Protein AF-A0A2G2JA58-F1 (afdb_monomer_lite)

Structure (mmCIF, N/CA/C/O backbone):
data_AF-A0A2G2JA58-F1
#
_entry.id   AF-A0A2G2JA58-F1
#
loop_
_atom_site.group_PDB
_atom_site.id
_atom_site.type_symbol
_atom_site.label_atom_id
_atom_site.label_alt_id
_atom_site.label_comp_id
_atom_site.label_asym_id
_atom_site.label_entity_id
_atom_site.label_seq_id
_atom_site.pdbx_PDB_ins_code
_atom_site.Cartn_x
_atom_site.Cartn_y
_atom_site.Cartn_z
_atom_site.occupancy
_atom_site.B_iso_or_equiv
_atom_site.auth_seq_id
_atom_site.auth_comp_id
_atom_site.auth_asym_id
_atom_site.auth_atom_id
_atom_site.pdbx_PDB_model_num
ATOM 1 N N . MET A 1 1 ? -16.259 -17.760 9.897 1.00 28.91 1 MET A N 1
ATOM 2 C CA . MET A 1 1 ? -16.066 -17.736 11.363 1.00 28.91 1 MET A CA 1
ATOM 3 C C . MET A 1 1 ? -15.486 -16.371 11.696 1.00 28.91 1 MET A C 1
ATOM 5 O O . MET A 1 1 ? -14.474 -16.060 11.107 1.00 28.91 1 MET A O 1
ATOM 9 N N . GLY A 1 2 ? -16.073 -15.476 12.482 1.00 35.06 2 GLY A N 1
ATOM 10 C CA . GLY A 1 2 ? -17.397 -15.439 13.085 1.00 35.06 2 GLY A CA 1
ATOM 11 C C . GLY A 1 2 ? -17.729 -13.989 13.454 1.00 35.06 2 GLY A C 1
ATOM 12 O O . GLY A 1 2 ? -17.026 -13.389 14.252 1.00 35.06 2 GLY A O 1
ATOM 13 N N . ALA A 1 3 ? -18.844 -13.460 12.945 1.00 32.16 3 ALA A N 1
ATOM 14 C CA . ALA A 1 3 ? -19.470 -12.224 13.436 1.00 32.16 3 ALA A CA 1
ATOM 15 C C . ALA A 1 3 ? -20.151 -12.436 14.813 1.00 32.16 3 ALA A C 1
ATOM 17 O O . ALA A 1 3 ? -21.187 -11.856 15.121 1.00 32.16 3 ALA A O 1
ATOM 18 N N . ALA A 1 4 ? -19.604 -13.338 15.631 1.00 34.34 4 ALA A N 1
ATOM 19 C CA . ALA A 1 4 ? -20.230 -13.905 16.816 1.00 34.34 4 ALA A CA 1
ATOM 20 C C . ALA A 1 4 ? -19.384 -13.596 18.059 1.00 34.34 4 ALA A C 1
ATOM 22 O O . ALA A 1 4 ? -18.628 -14.450 18.515 1.00 34.34 4 ALA A O 1
ATOM 23 N N . ASN A 1 5 ? -19.518 -12.362 18.564 1.00 45.09 5 ASN A N 1
ATOM 24 C CA . ASN A 1 5 ? -19.293 -11.882 19.947 1.00 45.09 5 ASN A CA 1
ATOM 25 C C . ASN A 1 5 ? -18.685 -10.469 19.979 1.00 45.09 5 ASN A C 1
ATOM 27 O O . ASN A 1 5 ? -17.703 -10.234 20.683 1.00 45.09 5 ASN A O 1
ATOM 31 N N . ILE A 1 6 ? -19.277 -9.495 19.287 1.00 52.59 6 ILE A N 1
ATOM 32 C CA . ILE A 1 6 ? -19.030 -8.106 19.688 1.00 52.59 6 ILE A CA 1
ATOM 33 C C . ILE A 1 6 ? -19.972 -7.828 20.866 1.00 52.59 6 ILE A C 1
ATOM 35 O O . ILE A 1 6 ? -21.176 -7.687 20.686 1.00 52.59 6 ILE A O 1
ATOM 39 N N . ARG A 1 7 ? -19.432 -7.923 22.089 1.00 65.25 7 ARG A N 1
ATOM 40 C CA . ARG A 1 7 ? -20.195 -8.021 23.352 1.00 65.25 7 ARG A CA 1
ATOM 41 C C . ARG A 1 7 ? -20.415 -6.696 24.081 1.00 65.25 7 ARG A C 1
ATOM 43 O O . ARG A 1 7 ? -20.993 -6.711 25.164 1.00 65.25 7 ARG A O 1
ATOM 50 N N . PHE A 1 8 ? -19.946 -5.577 23.541 1.00 86.69 8 PHE A N 1
ATOM 51 C CA . PHE A 1 8 ? -20.056 -4.303 24.237 1.00 86.69 8 PHE A CA 1
ATOM 52 C C . PHE A 1 8 ? -21.340 -3.557 23.861 1.00 86.69 8 PHE A C 1
ATOM 54 O O . PHE A 1 8 ? -21.493 -3.088 22.741 1.00 86.69 8 PHE A O 1
ATOM 61 N N . ASP A 1 9 ? -22.247 -3.389 24.817 1.00 90.94 9 ASP A N 1
ATOM 62 C CA . ASP A 1 9 ? -23.391 -2.485 24.694 1.00 90.94 9 ASP A CA 1
ATOM 63 C C . ASP A 1 9 ? -23.691 -1.896 26.070 1.00 90.94 9 ASP A C 1
ATOM 65 O O . ASP A 1 9 ? -23.877 -2.633 27.042 1.00 90.94 9 ASP A O 1
ATOM 69 N N . LEU A 1 10 ? -23.788 -0.570 26.161 1.00 95.44 10 LEU A N 1
ATOM 70 C CA . LEU A 1 10 ? -24.114 0.104 27.420 1.00 95.44 10 LEU A CA 1
ATOM 71 C C . LEU A 1 10 ? -25.442 -0.378 28.011 1.00 95.44 10 LEU A C 1
ATOM 73 O O . LEU A 1 10 ? -25.600 -0.394 29.225 1.00 95.44 10 LEU A O 1
ATOM 77 N N . THR A 1 11 ? -26.400 -0.797 27.184 1.00 94.69 11 THR A N 1
ATOM 78 C CA . THR A 1 11 ? -27.685 -1.314 27.676 1.00 94.69 11 THR A CA 1
ATOM 79 C C . THR A 1 11 ? -27.581 -2.689 28.343 1.00 94.69 11 THR A C 1
ATOM 81 O O . THR A 1 11 ? -28.479 -3.040 29.106 1.00 94.69 11 THR A O 1
ATOM 84 N N . SER A 1 12 ? -26.479 -3.414 28.118 1.00 93.31 12 SER A N 1
ATOM 85 C CA . SER A 1 12 ? -26.183 -4.730 28.703 1.00 93.31 12 SER A CA 1
ATOM 86 C C . SER A 1 12 ? -25.278 -4.679 29.943 1.00 93.31 12 SER A C 1
ATOM 88 O O . SER A 1 12 ? -25.032 -5.701 30.579 1.00 93.31 12 SER A O 1
ATOM 90 N N . ASN A 1 13 ? -24.775 -3.496 30.303 1.00 96.31 13 ASN A N 1
ATOM 91 C CA . ASN A 1 13 ? -23.976 -3.300 31.510 1.00 96.31 13 ASN A CA 1
ATOM 92 C C . ASN A 1 13 ? -24.835 -3.516 32.771 1.00 96.31 13 ASN A C 1
ATOM 94 O O . ASN A 1 13 ? -26.017 -3.155 32.809 1.00 96.31 13 ASN A O 1
ATOM 98 N N . ALA A 1 14 ? -24.243 -4.053 33.837 1.00 97.19 14 ALA A N 1
ATOM 99 C CA . ALA A 1 14 ? -24.966 -4.403 35.056 1.00 97.19 14 ALA A CA 1
ATOM 100 C C . ALA A 1 14 ? -25.658 -3.201 35.737 1.00 97.19 14 ALA A C 1
ATOM 102 O O . ALA A 1 14 ? -26.734 -3.360 36.323 1.00 97.19 14 ALA A O 1
ATOM 103 N N . PHE A 1 15 ? -25.096 -1.989 35.624 1.00 97.88 15 PHE A N 1
ATOM 104 C CA . PHE A 1 15 ? -25.737 -0.758 36.100 1.00 97.88 15 PHE A CA 1
ATOM 105 C C . PHE A 1 15 ? -27.010 -0.424 35.298 1.00 97.88 15 PHE A C 1
ATOM 107 O O . PHE A 1 15 ? -28.007 -0.006 35.892 1.00 97.88 15 PHE A O 1
ATOM 114 N N . ALA A 1 16 ? -27.019 -0.659 33.977 1.00 96.94 16 ALA A N 1
ATOM 115 C CA . ALA A 1 16 ? -28.206 -0.483 33.133 1.00 96.94 16 ALA A CA 1
ATOM 116 C C . ALA A 1 16 ? -29.285 -1.525 33.428 1.00 96.94 16 ALA A C 1
ATOM 118 O O . ALA A 1 16 ? -30.459 -1.161 33.529 1.00 96.94 16 ALA A O 1
ATOM 119 N N . ILE A 1 17 ? -28.886 -2.795 33.558 1.00 95.81 17 ILE A N 1
ATOM 120 C CA . ILE A 1 17 ? -29.794 -3.924 33.799 1.00 95.81 17 ILE A CA 1
ATOM 121 C C . ILE A 1 17 ? -30.547 -3.727 35.116 1.00 95.81 17 ILE A C 1
ATOM 123 O O . ILE A 1 17 ? -31.768 -3.833 35.150 1.00 95.81 17 ILE A O 1
ATOM 127 N N . LEU A 1 18 ? -29.836 -3.373 36.192 1.00 96.56 18 LEU A N 1
ATOM 128 C CA . LEU A 1 18 ? -30.444 -3.160 37.508 1.00 96.56 18 LEU A CA 1
ATOM 129 C C . LEU A 1 18 ? -31.034 -1.752 37.697 1.00 96.56 18 LEU A C 1
ATOM 131 O O . LEU A 1 18 ? -31.616 -1.469 38.741 1.00 96.56 18 LEU A O 1
ATOM 135 N N . GLY A 1 19 ? -30.866 -0.844 36.731 1.00 95.81 19 GLY A N 1
ATOM 136 C CA . GLY A 1 19 ? -31.359 0.533 36.832 1.00 95.81 19 GLY A CA 1
ATOM 137 C C . GLY A 1 19 ? -30.718 1.346 37.967 1.00 95.81 19 GLY A C 1
ATOM 138 O O . GLY A 1 19 ? -31.333 2.280 38.491 1.00 95.81 19 GLY A O 1
ATOM 139 N N . VAL A 1 20 ? -29.490 1.003 38.364 1.00 97.25 20 VAL A N 1
ATOM 140 C CA . VAL A 1 20 ? -28.759 1.640 39.470 1.00 97.25 20 VAL A CA 1
ATOM 141 C C . VAL A 1 20 ? -27.591 2.493 38.963 1.00 97.25 20 VAL A C 1
ATOM 143 O O . VAL A 1 20 ? -27.163 2.387 37.821 1.00 97.25 20 VAL A O 1
ATOM 146 N N . SER A 1 21 ? -27.072 3.389 39.808 1.00 96.75 21 SER A N 1
ATOM 147 C CA . SER A 1 21 ? -25.925 4.250 39.459 1.00 96.75 21 SER A CA 1
ATOM 148 C C . SER A 1 21 ? -24.616 3.738 40.063 1.00 96.75 21 SER A C 1
ATOM 150 O O . SER A 1 21 ? -24.646 2.919 40.979 1.00 96.75 21 SER A O 1
ATOM 152 N N . LEU A 1 22 ? -23.476 4.306 39.652 1.00 96.56 22 LEU A N 1
ATOM 153 C CA . LEU A 1 22 ? -22.157 4.028 40.249 1.00 96.56 22 LEU A CA 1
ATOM 154 C C . LEU A 1 22 ? -22.131 4.198 41.783 1.00 96.56 22 LEU A C 1
ATOM 156 O O . LEU A 1 22 ? -21.381 3.511 42.473 1.00 96.56 22 LEU A O 1
ATOM 160 N N . ARG A 1 23 ? -23.004 5.063 42.326 1.00 96.12 23 ARG A N 1
ATOM 161 C CA . ARG A 1 23 ? -23.155 5.340 43.768 1.00 96.12 23 ARG A CA 1
ATOM 162 C C . ARG A 1 23 ? -24.013 4.308 44.514 1.00 96.12 23 ARG A C 1
ATOM 164 O O . ARG A 1 23 ? -24.349 4.509 45.678 1.00 96.12 23 ARG A O 1
ATOM 171 N N . ALA A 1 24 ? -24.438 3.232 43.853 1.00 96.25 24 ALA A N 1
ATOM 172 C CA . ALA A 1 24 ? -25.290 2.220 44.462 1.00 96.25 24 ALA A CA 1
ATOM 173 C C . ALA A 1 24 ? -24.517 1.387 45.491 1.00 96.25 24 ALA A C 1
ATOM 175 O O . ALA A 1 24 ? -23.537 0.710 45.158 1.00 96.25 24 ALA A O 1
ATOM 176 N N . SER A 1 25 ? -24.994 1.431 46.735 1.00 96.06 25 SER A N 1
ATOM 177 C CA . SER A 1 25 ? -24.549 0.550 47.811 1.00 96.06 25 SER A CA 1
ATOM 178 C C . SER A 1 25 ? -25.116 -0.860 47.638 1.00 96.06 25 SER A C 1
ATOM 180 O O . SER A 1 25 ? -26.102 -1.065 46.929 1.00 96.06 25 SER A O 1
ATOM 182 N N . GLU A 1 26 ? -24.538 -1.829 48.345 1.00 96.31 26 GLU A N 1
ATOM 183 C CA . GLU A 1 26 ? -25.017 -3.218 48.384 1.00 96.31 26 GLU A CA 1
ATOM 184 C C . GLU A 1 26 ? -26.525 -3.310 48.680 1.00 96.31 26 GLU A C 1
ATOM 186 O O . GLU A 1 26 ? -27.265 -3.996 47.976 1.00 96.31 26 GLU A O 1
ATOM 191 N N . LYS A 1 27 ? -27.021 -2.525 49.647 1.00 96.38 27 LYS A N 1
ATOM 192 C CA . LYS A 1 27 ? -28.455 -2.468 49.983 1.00 96.38 27 LYS A CA 1
ATOM 193 C C . LYS A 1 27 ? -29.320 -2.005 48.808 1.00 96.38 27 LYS A C 1
ATOM 195 O O . LYS A 1 27 ? -30.412 -2.532 48.613 1.00 96.38 27 LYS A O 1
ATOM 200 N N . LEU A 1 28 ? -28.858 -1.012 48.044 1.00 96.56 28 LEU A N 1
ATOM 201 C CA . LEU A 1 28 ? -29.584 -0.514 46.872 1.00 96.56 28 LEU A CA 1
ATOM 202 C C . LEU A 1 28 ? -29.573 -1.530 45.729 1.00 96.56 28 LEU A C 1
ATOM 204 O O . LEU A 1 28 ? -30.591 -1.684 45.063 1.00 96.56 28 LEU A O 1
ATOM 208 N N . ILE A 1 29 ? -28.462 -2.243 45.541 1.00 97.62 29 ILE A N 1
ATOM 209 C CA . ILE A 1 29 ? -28.337 -3.308 44.539 1.00 97.62 29 ILE A CA 1
ATOM 210 C C . ILE A 1 29 ? -29.312 -4.452 44.848 1.00 97.62 29 ILE A C 1
ATOM 212 O O . ILE A 1 29 ? -30.064 -4.858 43.964 1.00 97.62 29 ILE A O 1
ATOM 216 N N . HIS A 1 30 ? -29.361 -4.931 46.097 1.00 97.56 30 HIS A N 1
ATOM 217 C CA . HIS A 1 30 ? -30.326 -5.960 46.502 1.00 97.56 30 HIS A CA 1
ATOM 218 C C . HIS A 1 30 ? -31.769 -5.497 46.323 1.00 97.56 30 HIS A C 1
ATOM 220 O O . HIS A 1 30 ? -32.566 -6.217 45.737 1.00 97.56 30 HIS A O 1
ATOM 226 N N . LYS A 1 31 ? -32.087 -4.266 46.744 1.00 97.12 31 LYS A N 1
ATOM 227 C CA . LYS A 1 31 ? -33.432 -3.710 46.575 1.00 97.12 31 LYS A CA 1
ATOM 228 C C . LYS A 1 31 ? -33.848 -3.633 45.101 1.00 97.12 31 LYS A C 1
ATOM 230 O O . LYS A 1 31 ? -34.983 -3.971 44.789 1.00 97.12 31 LYS A O 1
ATOM 235 N N . ALA A 1 32 ? -32.956 -3.182 44.219 1.00 96.25 32 ALA A N 1
ATOM 236 C CA . ALA A 1 32 ? -33.232 -3.097 42.786 1.00 96.25 32 ALA A CA 1
ATOM 237 C C . ALA A 1 32 ? -33.446 -4.486 42.171 1.00 96.25 32 ALA A C 1
ATOM 239 O O . ALA A 1 32 ? -34.406 -4.685 41.434 1.00 96.25 32 ALA A O 1
ATOM 240 N N . PHE A 1 33 ? -32.605 -5.459 42.536 1.00 96.69 33 PHE A N 1
ATOM 241 C CA . PHE A 1 33 ? -32.781 -6.851 42.126 1.00 96.69 33 PHE A CA 1
ATOM 242 C C . PHE A 1 33 ? -34.129 -7.414 42.585 1.00 96.69 33 PHE A C 1
ATOM 244 O O . PHE A 1 33 ? -34.859 -7.967 41.770 1.00 96.69 33 PHE A O 1
ATOM 251 N N . ASP A 1 34 ? -34.477 -7.250 43.865 1.00 94.94 34 ASP A N 1
ATOM 252 C CA . ASP A 1 34 ? -35.730 -7.772 44.411 1.00 94.94 34 ASP A CA 1
ATOM 253 C C . ASP A 1 34 ? -36.926 -7.160 43.675 1.00 94.94 34 ASP A C 1
ATOM 255 O O . ASP A 1 34 ? -37.817 -7.892 43.264 1.00 94.94 34 ASP A O 1
ATOM 259 N N . GLN A 1 35 ? -36.916 -5.843 43.430 1.00 94.12 35 GLN A N 1
ATOM 260 C CA . GLN A 1 35 ? -37.972 -5.151 42.685 1.00 94.12 35 GLN A CA 1
ATOM 261 C C . GLN A 1 35 ? -38.126 -5.675 41.251 1.00 94.12 35 GLN A C 1
ATOM 263 O O . GLN A 1 35 ? -39.235 -6.034 40.863 1.00 94.12 35 GLN A O 1
ATOM 268 N N . LEU A 1 36 ? -37.027 -5.765 40.498 1.00 94.31 36 LEU A N 1
ATOM 269 C CA . LEU A 1 36 ? -37.038 -6.219 39.103 1.00 94.31 36 LEU A CA 1
ATOM 270 C C . LEU A 1 36 ? -37.343 -7.719 38.974 1.00 94.31 36 LEU A C 1
ATOM 272 O O . LEU A 1 36 ? -37.894 -8.147 37.968 1.00 94.31 36 LEU A O 1
ATOM 276 N N . SER A 1 37 ? -37.040 -8.529 39.994 1.00 91.19 37 SER A N 1
ATOM 277 C CA . SER A 1 37 ? -37.282 -9.981 39.966 1.00 91.19 37 SER A CA 1
ATOM 278 C C . SER A 1 37 ? -38.765 -10.377 39.917 1.00 91.19 37 SER A C 1
ATOM 280 O O . SER A 1 37 ? -39.076 -11.536 39.633 1.00 91.19 37 SER A O 1
ATOM 282 N N . PHE A 1 38 ? -39.670 -9.432 40.198 1.00 90.06 38 PHE A N 1
ATOM 283 C CA . PHE A 1 38 ? -41.118 -9.612 40.086 1.00 90.06 38 PHE A CA 1
ATOM 284 C C . PHE A 1 38 ? -41.688 -9.141 38.737 1.00 90.06 38 PHE A C 1
ATOM 286 O O . PHE A 1 38 ? -42.877 -9.343 38.488 1.00 90.06 38 PHE A O 1
ATOM 293 N N . GLU A 1 39 ? -40.884 -8.507 37.880 1.00 89.19 39 GLU A N 1
ATOM 294 C CA . GLU A 1 39 ? -41.317 -8.054 36.558 1.00 89.19 39 GLU A CA 1
ATOM 295 C C . GLU A 1 39 ? -41.340 -9.227 35.567 1.00 89.19 39 GLU A C 1
ATOM 297 O O . GLU A 1 39 ? -40.421 -10.042 35.519 1.00 89.19 39 GLU A O 1
ATOM 302 N N . VAL A 1 40 ? -42.415 -9.330 34.779 1.00 79.19 40 VAL A N 1
ATOM 303 C CA . VAL A 1 40 ? -42.665 -10.484 33.891 1.00 79.19 40 VAL A CA 1
ATOM 304 C C . VAL A 1 40 ? -41.721 -10.502 32.684 1.00 79.19 40 VAL A C 1
ATOM 306 O O . VAL A 1 40 ? -41.350 -11.575 32.216 1.00 79.19 40 VAL A O 1
ATOM 309 N N . ASP A 1 41 ? -41.304 -9.326 32.215 1.00 84.25 41 ASP A N 1
ATOM 310 C CA . ASP A 1 41 ? -40.542 -9.160 30.972 1.00 84.25 41 ASP A CA 1
ATOM 311 C C . ASP A 1 41 ? -39.017 -9.105 31.189 1.00 84.25 41 ASP A C 1
ATOM 313 O O . ASP A 1 41 ? -38.275 -8.740 30.277 1.00 84.25 41 ASP A O 1
ATOM 317 N N . VAL A 1 42 ? -38.529 -9.444 32.389 1.00 84.94 42 VAL A N 1
ATOM 318 C CA . VAL A 1 42 ? -37.103 -9.350 32.730 1.00 84.94 42 VAL A CA 1
ATOM 319 C C . VAL A 1 42 ? -36.472 -10.735 32.868 1.00 84.94 42 VAL A C 1
ATOM 321 O O . VAL A 1 42 ? -36.956 -11.590 33.612 1.00 84.94 42 VAL A O 1
ATOM 324 N N . ASP A 1 43 ? -35.346 -10.956 32.184 1.00 90.00 43 ASP A N 1
ATOM 325 C CA . ASP A 1 43 ? -34.579 -12.195 32.314 1.00 90.00 43 ASP A CA 1
ATOM 326 C C . ASP A 1 43 ? -33.918 -12.278 33.700 1.00 90.00 43 ASP A C 1
ATOM 328 O O . ASP A 1 43 ? -32.976 -11.553 34.043 1.00 90.00 43 ASP A O 1
ATOM 332 N N . ARG A 1 44 ? -34.412 -13.212 34.517 1.00 89.69 44 ARG A N 1
ATOM 333 C CA . ARG A 1 44 ? -33.911 -13.449 35.871 1.00 89.69 44 ARG A CA 1
ATOM 334 C C . ARG A 1 44 ? -32.446 -13.886 35.896 1.00 89.69 44 ARG A C 1
ATOM 336 O O . ARG A 1 44 ? -31.736 -13.530 36.835 1.00 89.69 44 ARG A O 1
ATOM 343 N N . HIS A 1 45 ? -31.985 -14.634 34.897 1.00 91.38 45 HIS A N 1
ATOM 344 C CA . HIS A 1 45 ? -30.588 -15.049 34.821 1.00 91.38 45 HIS A CA 1
ATOM 345 C C . HIS A 1 45 ? -29.671 -13.842 34.586 1.00 91.38 45 HIS A C 1
ATOM 347 O O . HIS A 1 45 ? -28.636 -13.710 35.246 1.00 91.38 45 HIS A O 1
ATOM 353 N N . GLU A 1 46 ? -30.076 -12.919 33.710 1.00 92.50 46 GLU A N 1
ATOM 354 C CA . GLU A 1 46 ? -29.343 -11.671 33.478 1.00 92.50 46 GLU A CA 1
ATOM 355 C C . GLU A 1 46 ? -29.333 -10.771 34.720 1.00 92.50 46 GLU A C 1
ATOM 357 O O . GLU A 1 46 ? -28.277 -10.244 35.080 1.00 92.50 46 GLU A O 1
ATOM 362 N N . LEU A 1 47 ? -30.457 -10.663 35.440 1.00 95.00 47 LEU A N 1
ATOM 363 C CA . LEU A 1 47 ? -30.525 -9.940 36.717 1.00 95.00 47 LEU A CA 1
ATOM 364 C C . LEU A 1 47 ? -29.590 -10.531 37.780 1.00 95.00 47 LEU A C 1
ATOM 366 O O . LEU A 1 47 ? -28.894 -9.791 38.481 1.00 95.00 47 LEU A O 1
ATOM 370 N N . GLU A 1 48 ? -29.566 -11.859 37.927 1.00 95.44 48 GLU A N 1
ATOM 371 C CA . GLU A 1 48 ? -28.709 -12.542 38.904 1.00 95.44 48 GLU A CA 1
ATOM 372 C C . GLU A 1 48 ? -27.227 -12.340 38.579 1.00 95.44 48 GLU A C 1
ATOM 374 O O . GLU A 1 48 ? -26.433 -12.047 39.481 1.00 95.44 48 GLU A O 1
ATOM 379 N N . LYS A 1 49 ? -26.867 -12.417 37.293 1.00 95.88 49 LYS A N 1
ATOM 380 C CA . LYS A 1 49 ? -25.514 -12.145 36.801 1.00 95.88 49 LYS A CA 1
ATOM 381 C C . LYS A 1 49 ? -25.105 -10.689 37.031 1.00 95.88 49 LYS A C 1
ATOM 383 O O . LYS A 1 49 ? -24.020 -10.451 37.561 1.00 95.88 49 LYS A O 1
ATOM 388 N N . ALA A 1 50 ? -25.970 -9.728 36.699 1.00 96.56 50 ALA A N 1
ATOM 389 C CA . ALA A 1 50 ? -25.723 -8.304 36.923 1.00 96.56 50 ALA A CA 1
ATOM 390 C C . ALA A 1 50 ? -25.523 -8.001 38.416 1.00 96.56 50 ALA A C 1
ATOM 392 O O . ALA A 1 50 ? -24.567 -7.327 38.801 1.00 96.56 50 ALA A O 1
ATOM 393 N N . ARG A 1 51 ? -26.369 -8.571 39.286 1.00 97.62 51 ARG A N 1
ATOM 394 C CA . ARG A 1 51 ? -26.214 -8.448 40.741 1.00 97.62 51 ARG A CA 1
ATOM 395 C C . ARG A 1 51 ? -24.877 -9.015 41.209 1.00 97.62 51 ARG A C 1
ATOM 397 O O . ARG A 1 51 ? -24.172 -8.346 41.959 1.00 97.62 51 ARG A O 1
ATOM 404 N N . ALA A 1 52 ? -24.520 -10.225 40.779 1.00 97.19 52 ALA A N 1
ATOM 405 C CA . ALA A 1 52 ? -23.257 -10.853 41.162 1.00 97.19 52 ALA A CA 1
ATOM 406 C C . ALA A 1 52 ? -22.042 -10.014 40.727 1.00 97.19 52 ALA A C 1
ATOM 408 O O . ALA A 1 52 ? -21.119 -9.823 41.521 1.00 97.19 52 ALA A O 1
ATOM 409 N N . ALA A 1 53 ? -22.077 -9.452 39.513 1.00 97.00 53 ALA A N 1
ATOM 410 C CA . ALA A 1 53 ? -21.026 -8.576 39.003 1.00 97.00 53 ALA A CA 1
ATOM 411 C C . ALA A 1 53 ? -20.850 -7.320 39.874 1.00 97.00 53 ALA A C 1
ATOM 413 O O . ALA A 1 53 ? -19.727 -7.000 40.254 1.00 97.00 53 ALA A O 1
ATOM 414 N N . LEU A 1 54 ? -21.943 -6.652 40.272 1.00 97.62 54 LEU A N 1
ATOM 415 C CA . LEU A 1 54 ? -21.870 -5.421 41.077 1.00 97.62 54 LEU A CA 1
ATOM 416 C C . LEU A 1 54 ? -21.515 -5.632 42.559 1.00 97.62 54 LEU A C 1
ATOM 418 O O . LEU A 1 54 ? -21.115 -4.670 43.224 1.00 97.62 54 LEU A O 1
ATOM 422 N N . LEU A 1 55 ? -21.675 -6.850 43.088 1.00 96.00 55 LEU A N 1
ATOM 423 C CA . LEU A 1 55 ? -21.288 -7.206 44.462 1.00 96.00 55 LEU A CA 1
ATOM 424 C C . LEU A 1 55 ? -19.824 -7.669 44.565 1.00 96.00 55 LEU A C 1
ATOM 426 O O . LEU A 1 55 ? -19.206 -7.543 45.620 1.00 96.00 55 LEU A O 1
ATOM 430 N N . SER A 1 56 ? -19.247 -8.175 43.473 1.00 94.88 56 SER A N 1
ATOM 431 C CA . SER A 1 56 ? -17.835 -8.561 43.388 1.00 94.88 56 SER A CA 1
ATOM 432 C C . SER A 1 56 ? -16.947 -7.334 43.172 1.00 94.88 56 SER A C 1
ATOM 434 O O . SER A 1 56 ? -17.111 -6.617 42.193 1.00 94.88 56 SER A O 1
ATOM 436 N N . THR A 1 57 ? -15.941 -7.101 44.025 1.00 91.56 57 THR A N 1
ATOM 437 C CA . THR A 1 57 ? -15.016 -5.957 43.863 1.00 91.56 57 THR A CA 1
ATOM 438 C C . THR A 1 57 ? -14.325 -5.947 42.500 1.00 91.56 57 THR A C 1
ATOM 440 O O . THR A 1 57 ? -14.181 -4.891 41.893 1.00 91.56 57 THR A O 1
ATOM 443 N N . ARG A 1 58 ? -13.868 -7.113 42.025 1.00 94.44 58 ARG A N 1
ATOM 444 C CA . ARG A 1 58 ? -13.140 -7.218 40.754 1.00 94.44 58 ARG A CA 1
ATOM 445 C C . ARG A 1 58 ? -14.070 -6.970 39.574 1.00 94.44 58 ARG A C 1
ATOM 447 O O . ARG A 1 58 ? -13.717 -6.214 38.678 1.00 94.44 58 ARG A O 1
ATOM 454 N N . ASP A 1 59 ? -15.230 -7.616 39.572 1.00 95.75 59 ASP A N 1
ATOM 455 C CA . ASP A 1 59 ? -16.127 -7.578 38.417 1.00 95.75 59 ASP A CA 1
ATOM 456 C C . ASP A 1 59 ? -16.889 -6.247 38.367 1.00 95.75 59 ASP A C 1
ATOM 458 O O . ASP A 1 59 ? -17.056 -5.686 37.289 1.00 95.75 59 ASP A O 1
ATOM 462 N N . ARG A 1 60 ? -17.198 -5.642 39.522 1.00 97.00 60 ARG A N 1
ATOM 463 C CA . ARG A 1 60 ? -17.743 -4.283 39.594 1.00 97.00 60 ARG A CA 1
ATOM 464 C C . ARG A 1 60 ? -16.808 -3.267 38.948 1.00 97.00 60 ARG A C 1
ATOM 466 O O . ARG A 1 60 ? -17.293 -2.423 38.213 1.00 97.00 60 ARG A O 1
ATOM 473 N N . VAL A 1 61 ? -15.491 -3.351 39.166 1.00 97.25 61 VAL A N 1
ATOM 474 C CA . VAL A 1 61 ? -14.529 -2.437 38.516 1.00 97.25 61 VAL A CA 1
ATOM 475 C C . VAL A 1 61 ? -14.577 -2.565 36.989 1.00 97.25 61 VAL A C 1
ATOM 477 O O . VAL A 1 61 ? -14.476 -1.556 36.297 1.00 97.25 61 VAL A O 1
ATOM 480 N N . LYS A 1 62 ? -14.799 -3.772 36.452 1.00 96.50 62 LYS A N 1
ATOM 481 C CA . LYS A 1 62 ? -15.001 -3.963 35.007 1.00 96.50 62 LYS A CA 1
ATOM 482 C C . LYS A 1 62 ? -16.282 -3.290 34.519 1.00 96.50 62 LYS A C 1
ATOM 484 O O . LYS A 1 62 ? -16.250 -2.598 33.508 1.00 96.50 62 LYS A O 1
ATOM 489 N N . GLU A 1 63 ? -17.381 -3.454 35.254 1.00 97.31 63 GLU A N 1
ATOM 490 C CA . GLU A 1 63 ? -18.652 -2.789 34.942 1.00 97.31 63 GLU A CA 1
ATOM 491 C C . GLU A 1 63 ? -18.532 -1.262 35.053 1.00 97.31 63 GLU A C 1
ATOM 493 O O . GLU A 1 63 ? -19.085 -0.555 34.219 1.00 97.31 63 GLU A O 1
ATOM 498 N N . GLU A 1 64 ? -17.787 -0.742 36.035 1.00 97.75 64 GLU A N 1
ATOM 499 C CA . GLU A 1 64 ? -17.523 0.692 36.228 1.00 97.75 64 GLU A CA 1
ATOM 500 C C . GLU A 1 64 ? -16.699 1.269 35.063 1.00 97.75 64 GLU A C 1
ATOM 502 O O . GLU A 1 64 ? -17.051 2.322 34.529 1.00 97.75 64 GLU A O 1
ATOM 507 N N . ALA A 1 65 ? -15.654 0.559 34.622 1.00 96.62 65 ALA A N 1
ATOM 508 C CA . ALA A 1 65 ? -14.833 0.935 33.468 1.00 96.62 65 ALA A CA 1
ATOM 509 C C . ALA A 1 65 ? -15.612 0.904 32.140 1.00 96.62 65 ALA A C 1
ATOM 511 O O . ALA A 1 65 ? -15.314 1.677 31.233 1.00 96.62 65 ALA A O 1
ATOM 512 N N . ALA A 1 66 ? -16.627 0.043 32.037 1.00 96.56 66 ALA A N 1
ATOM 513 C CA . ALA A 1 66 ? -17.499 -0.111 30.872 1.00 96.56 66 ALA A CA 1
ATOM 514 C C . ALA A 1 66 ? -18.763 0.776 30.912 1.00 96.56 66 ALA A C 1
ATOM 516 O O . ALA A 1 66 ? -19.655 0.609 30.079 1.00 96.56 66 ALA A O 1
ATOM 517 N N . TRP A 1 67 ? -18.890 1.677 31.894 1.00 97.44 67 TRP A N 1
ATOM 518 C CA . TRP A 1 67 ? -20.104 2.471 32.114 1.00 97.44 67 TRP A CA 1
ATOM 519 C C . TRP A 1 67 ? -20.002 3.907 31.573 1.00 97.44 67 TRP A C 1
ATOM 521 O O . TRP A 1 67 ? -19.253 4.199 30.653 1.00 97.44 67 TRP A O 1
ATOM 531 N N . LEU A 1 68 ? -20.776 4.835 32.126 1.00 97.00 68 LEU A N 1
ATOM 532 C CA . LEU A 1 68 ? -20.708 6.265 31.868 1.00 97.00 68 LEU A CA 1
ATOM 533 C C . LEU A 1 68 ? -20.189 6.976 33.132 1.00 97.00 68 LEU A C 1
ATOM 535 O O . LEU A 1 68 ? -20.997 7.558 33.869 1.00 97.00 68 LEU A O 1
ATOM 539 N N . PRO A 1 69 ? -18.882 6.878 33.448 1.00 95.06 69 PRO A N 1
ATOM 540 C CA . PRO A 1 69 ? -18.285 7.684 34.508 1.00 95.06 69 PRO A CA 1
ATOM 541 C C . PRO A 1 69 ? -18.338 9.182 34.158 1.00 95.06 69 PRO A C 1
ATOM 543 O O . PRO A 1 69 ? -18.911 9.585 33.154 1.00 95.06 69 PRO A O 1
ATOM 546 N N . GLU A 1 70 ? -17.861 10.056 35.042 1.00 95.69 70 GLU A N 1
ATOM 547 C CA . GLU A 1 70 ? -17.832 11.521 34.838 1.00 95.69 70 GLU A CA 1
ATOM 548 C C . GLU A 1 70 ? -19.186 12.255 34.669 1.00 95.69 70 GLU A C 1
ATOM 550 O O . GLU A 1 70 ? -19.222 13.486 34.724 1.00 95.69 70 GLU A O 1
ATOM 555 N N . ILE A 1 71 ? -20.313 11.558 34.492 1.00 95.81 71 ILE A N 1
ATOM 556 C CA . ILE A 1 71 ? -21.633 12.171 34.296 1.00 95.81 71 ILE A CA 1
ATOM 557 C C . ILE A 1 71 ? -22.596 11.885 35.450 1.00 95.81 71 ILE A C 1
ATOM 559 O O . ILE A 1 71 ? -22.437 10.959 36.246 1.00 95.81 71 ILE A O 1
ATOM 563 N N . THR A 1 72 ? -23.652 12.695 35.548 1.00 95.25 72 THR A N 1
ATOM 564 C CA . THR A 1 72 ? -24.661 12.524 36.598 1.00 95.25 72 THR A CA 1
ATOM 565 C C . THR A 1 72 ? -25.531 11.282 36.353 1.00 95.25 72 THR A C 1
ATOM 567 O O . THR A 1 72 ? -25.828 10.951 35.200 1.00 95.25 72 THR A O 1
ATOM 570 N N . PRO A 1 73 ? -26.061 10.635 37.415 1.00 95.31 73 PRO A N 1
ATOM 571 C CA . PRO A 1 73 ? -26.986 9.505 37.273 1.00 95.31 73 PRO A CA 1
ATOM 572 C C . PRO A 1 73 ? -28.231 9.813 36.427 1.00 95.31 73 PRO A C 1
ATOM 574 O O . PRO A 1 73 ? -28.806 8.922 35.807 1.00 95.31 73 PRO A O 1
ATOM 577 N N . THR A 1 74 ? -28.680 11.069 36.405 1.00 95.56 74 THR A N 1
ATOM 578 C CA . THR A 1 74 ? -29.812 11.495 35.571 1.00 95.56 74 THR A CA 1
ATOM 579 C C . THR A 1 74 ? -29.438 11.506 34.090 1.00 95.56 74 THR A C 1
ATOM 581 O O . THR A 1 74 ? -30.192 10.956 33.293 1.00 95.56 74 THR A O 1
ATOM 584 N N . LYS A 1 75 ? -28.259 12.037 33.730 1.00 95.62 75 LYS A N 1
ATOM 585 C CA . LYS A 1 75 ? -27.766 12.029 32.342 1.00 95.62 75 LYS A CA 1
ATOM 586 C C . LYS A 1 75 ? -27.455 10.607 31.858 1.00 95.62 75 LYS A C 1
ATOM 588 O O . LYS A 1 75 ? -27.803 10.254 30.737 1.00 95.62 75 LYS A O 1
ATOM 593 N N . ALA A 1 76 ? -26.889 9.753 32.714 1.00 96.38 76 ALA A N 1
ATOM 594 C CA . ALA A 1 76 ? -26.683 8.340 32.383 1.00 96.38 76 ALA A CA 1
ATOM 595 C C . ALA A 1 76 ? -28.015 7.629 32.073 1.00 96.38 76 ALA A C 1
ATOM 597 O O . ALA A 1 76 ? -28.135 6.956 31.054 1.00 96.38 76 ALA A O 1
ATOM 598 N N . ARG A 1 77 ? -29.053 7.842 32.897 1.00 95.50 77 ARG A N 1
ATOM 599 C CA . ARG A 1 77 ? -30.391 7.274 32.655 1.00 95.50 77 ARG A CA 1
ATOM 600 C C . ARG A 1 77 ? -31.028 7.773 31.358 1.00 95.50 77 ARG A C 1
ATOM 602 O O . ARG A 1 77 ? -31.621 6.962 30.654 1.00 95.50 77 ARG A O 1
ATOM 609 N N . SER A 1 78 ? -30.896 9.060 31.021 1.00 95.19 78 SER A N 1
ATOM 610 C CA . SER A 1 78 ? -31.423 9.580 29.750 1.00 95.19 78 SER A CA 1
ATOM 611 C C . SER A 1 78 ? -30.708 8.978 28.541 1.00 95.19 78 SER A C 1
ATOM 613 O O . SER A 1 78 ? -31.366 8.654 27.559 1.00 95.19 78 SER A O 1
ATOM 615 N N . ILE A 1 79 ? -29.391 8.759 28.626 1.00 96.00 79 ILE A N 1
ATOM 616 C CA . ILE A 1 79 ? -28.616 8.099 27.564 1.00 96.00 79 ILE A CA 1
ATOM 617 C C . ILE A 1 79 ? -29.070 6.650 27.385 1.00 96.00 79 ILE A C 1
ATOM 619 O O . ILE A 1 79 ? -29.351 6.237 26.266 1.00 96.00 79 ILE A O 1
ATOM 623 N N . ILE A 1 80 ? -29.209 5.885 28.473 1.00 96.19 80 ILE A N 1
ATOM 624 C CA . ILE A 1 80 ? -29.703 4.502 28.395 1.00 96.19 80 ILE A CA 1
ATOM 625 C C . ILE A 1 80 ? -31.124 4.442 27.831 1.00 96.19 80 ILE A C 1
ATOM 627 O O . ILE A 1 80 ? -31.407 3.583 26.999 1.00 96.19 80 ILE A O 1
ATOM 631 N N . ALA A 1 81 ? -32.011 5.353 28.238 1.00 94.44 81 ALA A N 1
ATOM 632 C CA . ALA A 1 81 ? -33.358 5.430 27.682 1.00 94.44 81 ALA A CA 1
ATOM 633 C C . ALA A 1 81 ? -33.335 5.749 26.176 1.00 94.44 81 ALA A C 1
ATOM 635 O O . ALA A 1 81 ? -34.018 5.080 25.405 1.00 94.44 81 ALA A O 1
ATOM 636 N N . ALA A 1 82 ? -32.509 6.707 25.742 1.00 94.12 82 ALA A N 1
ATOM 637 C CA . ALA A 1 82 ? -32.345 7.043 24.328 1.00 94.12 82 ALA A CA 1
ATOM 638 C C . ALA A 1 82 ? -31.770 5.871 23.513 1.00 94.12 82 ALA A C 1
ATOM 640 O O . ALA A 1 82 ? -32.251 5.613 22.411 1.00 94.12 82 ALA A O 1
ATOM 641 N N . LEU A 1 83 ? -30.803 5.127 24.067 1.00 93.38 83 LEU A N 1
ATOM 642 C CA . LEU A 1 83 ? -30.229 3.929 23.443 1.00 93.38 83 LEU A CA 1
ATOM 643 C C . LEU A 1 83 ? -31.261 2.802 23.306 1.00 93.38 83 LEU A C 1
ATOM 645 O O . LEU A 1 83 ? -31.356 2.205 22.238 1.00 93.38 83 LEU A O 1
ATOM 649 N N . LYS A 1 84 ? -32.057 2.535 24.352 1.00 91.38 84 LYS A N 1
ATOM 650 C CA . LYS A 1 84 ? -33.123 1.516 24.320 1.00 91.38 84 LYS A CA 1
ATOM 651 C C . LYS A 1 84 ? -34.238 1.874 23.332 1.00 91.38 84 LYS A C 1
ATOM 653 O O . LYS A 1 84 ? -34.748 0.994 22.649 1.00 91.38 84 LYS A O 1
ATOM 658 N N . ASN A 1 85 ? -34.585 3.158 23.235 1.00 91.31 85 ASN A N 1
ATOM 659 C CA . ASN A 1 85 ? -35.667 3.642 22.373 1.00 91.31 85 ASN A CA 1
ATOM 660 C C . ASN A 1 85 ? -35.217 3.977 20.939 1.00 91.31 85 ASN A C 1
ATOM 662 O O . ASN A 1 85 ? -36.060 4.288 20.102 1.00 91.31 85 ASN A O 1
ATOM 666 N N . GLY A 1 86 ? -33.911 3.967 20.653 1.00 87.94 86 GLY A N 1
ATOM 667 C CA . GLY A 1 86 ? -33.369 4.310 19.335 1.00 87.94 86 GLY A CA 1
ATOM 668 C C . GLY A 1 86 ? -33.614 5.764 18.908 1.00 87.94 86 GLY A C 1
ATOM 669 O O . GLY A 1 86 ? -33.777 6.026 17.717 1.00 87.94 86 GLY A O 1
ATOM 670 N N . ASN A 1 87 ? -33.665 6.721 19.845 1.00 86.56 87 ASN A N 1
ATOM 671 C CA . ASN A 1 87 ? -33.914 8.128 19.506 1.00 86.56 87 ASN A CA 1
ATOM 672 C C . ASN A 1 87 ? -32.669 8.780 18.876 1.00 86.56 87 ASN A C 1
ATOM 674 O O . ASN A 1 87 ? -31.814 9.317 19.580 1.00 86.56 87 ASN A O 1
ATOM 678 N N . ALA A 1 88 ? -32.582 8.757 17.545 1.00 83.94 88 ALA A N 1
ATOM 679 C CA . ALA A 1 88 ? -31.429 9.259 16.796 1.00 83.94 88 ALA A CA 1
ATOM 680 C C . ALA A 1 88 ? -31.069 10.727 17.105 1.00 83.94 88 ALA A C 1
ATOM 682 O O . ALA A 1 88 ? -29.886 11.054 17.182 1.00 83.94 88 ALA A O 1
ATOM 683 N N . GLY A 1 89 ? -32.065 11.597 17.321 1.00 85.19 89 GLY A N 1
ATOM 684 C CA . GLY A 1 89 ? -31.829 13.013 17.625 1.00 85.19 89 GLY A CA 1
ATOM 685 C C . GLY A 1 89 ? -31.159 13.215 18.986 1.00 85.19 89 GLY A C 1
ATOM 686 O O . GLY A 1 89 ? -30.174 13.944 19.095 1.00 85.19 89 GLY A O 1
ATOM 687 N N . ASP A 1 90 ? -31.642 12.513 20.013 1.00 87.31 90 ASP A N 1
ATOM 688 C CA . ASP A 1 90 ? -31.037 12.556 21.350 1.00 87.31 90 ASP A CA 1
ATOM 689 C C . ASP A 1 90 ? -29.623 11.963 21.340 1.00 87.31 90 ASP A C 1
ATOM 691 O O . ASP A 1 90 ? -28.708 12.521 21.946 1.00 87.31 90 ASP A O 1
ATOM 695 N N . LEU A 1 91 ? -29.426 10.848 20.628 1.00 90.00 91 LEU A N 1
ATOM 696 C CA . LEU A 1 91 ? -28.129 10.175 20.533 1.00 90.00 91 LEU A CA 1
ATOM 697 C C . LEU A 1 91 ? -27.067 11.055 19.859 1.00 90.00 91 LEU A C 1
ATOM 699 O O . LEU A 1 91 ? -25.939 11.114 20.351 1.00 90.00 91 LEU A O 1
ATOM 703 N N . ALA A 1 92 ? -27.426 11.782 18.798 1.00 86.25 92 ALA A N 1
ATOM 704 C CA . ALA A 1 92 ? -26.526 12.741 18.159 1.00 86.25 92 ALA A CA 1
ATOM 705 C C . ALA A 1 92 ? -26.105 13.857 19.134 1.00 86.25 92 ALA A C 1
ATOM 707 O O . ALA A 1 92 ? -24.913 14.109 19.307 1.00 86.25 92 ALA A O 1
ATOM 708 N N . ASN A 1 93 ? -27.068 14.445 19.854 1.00 88.94 93 ASN A N 1
ATOM 709 C CA . ASN A 1 93 ? -26.802 15.502 20.836 1.00 88.94 93 ASN A CA 1
ATOM 710 C C . ASN A 1 93 ? -25.898 15.031 21.987 1.00 88.94 93 ASN A C 1
ATOM 712 O O . ASN A 1 93 ? -25.037 15.777 22.459 1.00 88.94 93 ASN A O 1
ATOM 716 N N . PHE A 1 94 ? -26.079 13.794 22.463 1.00 89.38 94 PHE A N 1
ATOM 717 C CA . PHE A 1 94 ? -25.214 13.242 23.505 1.00 89.38 94 PHE A CA 1
ATOM 718 C C . PHE A 1 94 ? -23.780 13.030 23.018 1.00 89.38 94 PHE A C 1
ATOM 720 O O . PHE A 1 94 ? -22.853 13.300 23.783 1.00 89.38 94 PHE A O 1
ATOM 727 N N . GLY A 1 95 ? -23.584 12.599 21.769 1.00 80.75 95 GLY A N 1
ATOM 728 C CA . GLY A 1 95 ? -22.262 12.303 21.214 1.00 80.75 95 GLY A CA 1
ATOM 729 C C . GLY A 1 95 ? -21.265 13.458 21.339 1.00 80.75 95 GLY A C 1
ATOM 730 O O . GLY A 1 95 ? -20.101 13.238 21.669 1.00 80.75 95 GLY A O 1
ATOM 731 N N . GLU A 1 96 ? -21.708 14.700 21.166 1.00 82.06 96 GLU A N 1
ATOM 732 C CA . GLU A 1 96 ? -20.825 15.875 21.201 1.00 82.06 96 GLU A CA 1
ATOM 733 C C . GLU A 1 96 ? -20.437 16.317 22.620 1.00 82.06 96 GLU A C 1
ATOM 735 O O . GLU A 1 96 ? -19.374 16.894 22.828 1.00 82.06 96 GLU A O 1
ATOM 740 N N . GLN A 1 97 ? -21.280 16.034 23.615 1.00 88.31 97 GLN A N 1
ATOM 741 C CA . GLN A 1 97 ? -21.210 16.670 24.937 1.00 88.31 97 GLN A CA 1
ATOM 742 C C . GLN A 1 97 ? -20.654 15.769 26.042 1.00 88.31 97 GLN A C 1
ATOM 744 O O . GLN A 1 97 ? -20.667 16.151 27.220 1.00 88.31 97 GLN A O 1
ATOM 749 N N . LEU A 1 98 ? -20.280 14.533 25.716 1.00 94.94 98 LEU A N 1
ATOM 750 C CA . LEU A 1 98 ? -19.788 13.588 26.709 1.00 94.94 98 LEU A CA 1
ATOM 751 C C . LEU A 1 98 ? -18.291 13.788 26.970 1.00 94.94 98 LEU A C 1
ATOM 753 O O . LEU A 1 98 ? -17.519 13.929 26.018 1.00 94.94 98 LEU A O 1
ATOM 757 N N . PRO A 1 99 ? -17.871 13.789 28.246 1.00 95.38 99 PRO A N 1
ATOM 758 C CA . PRO A 1 99 ? -16.465 13.846 28.605 1.00 95.38 99 PRO A CA 1
ATOM 759 C C . PRO A 1 99 ? -15.824 12.453 28.561 1.00 95.38 99 PRO A C 1
ATOM 761 O O . PRO A 1 99 ? -16.486 11.446 28.803 1.00 95.38 99 PRO A O 1
ATOM 764 N N . ASN A 1 100 ? -14.514 12.436 28.320 1.00 96.31 100 ASN A N 1
ATOM 765 C CA . ASN A 1 100 ? -13.592 11.366 28.702 1.00 96.31 100 ASN A CA 1
ATOM 766 C C . ASN A 1 100 ? -14.100 9.924 28.435 1.00 96.31 100 ASN A C 1
ATOM 768 O O . ASN A 1 100 ? -14.542 9.629 27.322 1.00 96.31 100 ASN A O 1
ATOM 772 N N . LEU A 1 101 ? -14.038 9.022 29.425 1.00 97.06 101 LEU A N 1
ATOM 773 C CA . LEU A 1 101 ? -14.377 7.605 29.270 1.00 97.06 101 LEU A CA 1
ATOM 774 C C . LEU A 1 101 ? -15.868 7.373 28.990 1.00 97.06 101 LEU A C 1
ATOM 776 O O . LEU A 1 101 ? -16.197 6.509 28.178 1.00 97.06 101 LEU A O 1
ATOM 780 N N . ALA A 1 102 ? -16.779 8.175 29.552 1.00 97.19 102 ALA A N 1
ATOM 781 C CA . ALA A 1 102 ? -18.187 8.111 29.158 1.00 97.19 102 ALA A CA 1
ATOM 782 C C . ALA A 1 102 ? -18.398 8.366 27.662 1.00 97.19 102 ALA A C 1
ATOM 784 O O . ALA A 1 102 ? -19.257 7.730 27.048 1.00 97.19 102 ALA A O 1
ATOM 785 N N . ALA A 1 103 ? -17.616 9.261 27.055 1.00 96.81 103 ALA A N 1
ATOM 786 C CA . ALA A 1 103 ? -17.684 9.502 25.620 1.00 96.81 103 ALA A CA 1
ATOM 787 C C . ALA A 1 103 ? -17.187 8.300 24.811 1.00 96.81 103 ALA A C 1
ATOM 789 O O . ALA A 1 103 ? -17.837 7.926 23.834 1.00 96.81 103 ALA A O 1
ATOM 790 N N . VAL A 1 104 ? -16.072 7.690 25.224 1.00 96.94 104 VAL A N 1
ATOM 791 C CA . VAL A 1 104 ? -15.511 6.480 24.597 1.00 96.94 104 VAL A CA 1
ATOM 792 C C . VAL A 1 104 ? -16.539 5.346 24.634 1.00 96.94 104 VAL A C 1
ATOM 794 O O . VAL A 1 104 ? -16.921 4.815 23.592 1.00 96.94 104 VAL A O 1
ATOM 797 N N . ASN A 1 105 ? -17.076 5.051 25.818 1.00 97.38 105 ASN A N 1
ATOM 798 C CA . ASN A 1 105 ? -18.039 3.971 26.031 1.00 97.38 105 ASN A CA 1
ATOM 799 C C . ASN A 1 105 ? -19.357 4.228 25.282 1.00 97.38 105 ASN A C 1
ATOM 801 O O . ASN A 1 105 ? -19.955 3.314 24.717 1.00 97.38 105 ASN A O 1
ATOM 805 N N . PHE A 1 106 ? -19.802 5.484 25.196 1.00 96.75 106 PHE A N 1
ATOM 806 C CA . PHE A 1 106 ? -20.951 5.842 24.366 1.00 96.75 106 PHE A CA 1
ATOM 807 C C . PHE A 1 106 ? -20.707 5.571 22.876 1.00 96.75 106 PHE A C 1
ATOM 809 O O . PHE A 1 106 ? -21.552 4.947 22.235 1.00 96.75 106 PHE A O 1
ATOM 816 N N . HIS A 1 107 ? -19.559 5.978 22.325 1.00 95.75 107 HIS A N 1
ATOM 817 C CA . HIS A 1 107 ? -19.261 5.776 20.901 1.00 95.75 107 HIS A CA 1
ATOM 818 C C . HIS A 1 107 ? -19.063 4.300 20.557 1.00 95.75 107 HIS A C 1
ATOM 820 O O . HIS A 1 107 ? -19.544 3.863 19.516 1.00 95.75 107 HIS A O 1
ATOM 826 N N . ALA A 1 108 ? -18.456 3.511 21.447 1.00 95.88 108 ALA A N 1
ATOM 827 C CA . ALA A 1 108 ? -18.390 2.062 21.284 1.00 95.88 108 ALA A CA 1
ATOM 828 C C . ALA A 1 108 ? -19.797 1.433 21.224 1.00 95.88 108 ALA A C 1
ATOM 830 O O . ALA A 1 108 ? -20.080 0.628 20.340 1.00 95.88 108 ALA A O 1
ATOM 831 N N . SER A 1 109 ? -20.724 1.862 22.088 1.00 95.38 109 SER A N 1
ATOM 832 C CA . SER A 1 109 ? -22.121 1.396 22.057 1.00 95.38 109 SER A CA 1
ATOM 833 C C . SER A 1 109 ? -22.846 1.820 20.771 1.00 95.38 109 SER A C 1
ATOM 835 O O . SER A 1 109 ? -23.577 1.034 20.169 1.00 95.38 109 SER A O 1
ATOM 837 N N . MET A 1 110 ? -22.610 3.049 20.301 1.00 94.00 110 MET A N 1
ATOM 838 C CA . MET A 1 110 ? -23.143 3.530 19.022 1.00 94.00 110 MET A CA 1
ATOM 839 C C . MET A 1 110 ? -22.612 2.721 17.837 1.00 94.00 110 MET A C 1
ATOM 841 O O . MET A 1 110 ? -23.372 2.404 16.925 1.00 94.00 110 MET A O 1
ATOM 845 N N . LEU A 1 111 ? -21.337 2.339 17.869 1.00 93.12 111 LEU A N 1
ATOM 846 C CA . LEU A 1 111 ? -20.697 1.564 16.813 1.00 93.12 111 LEU A CA 1
ATOM 847 C C . LEU A 1 111 ? -21.261 0.137 16.725 1.00 93.12 111 LEU A C 1
ATOM 849 O O . LEU A 1 111 ? -21.472 -0.363 15.626 1.00 93.12 111 LEU A O 1
ATOM 853 N N . VAL A 1 112 ? -21.633 -0.485 17.852 1.00 92.12 112 VAL A N 1
ATOM 854 C CA . VAL A 1 112 ? -22.374 -1.766 17.847 1.00 92.12 112 VAL A CA 1
ATOM 855 C C . VAL A 1 112 ? -23.743 -1.641 17.177 1.00 92.12 112 VAL A C 1
ATOM 857 O O . VAL A 1 112 ? -24.195 -2.568 16.506 1.00 92.12 112 VAL A O 1
ATOM 860 N N . ARG A 1 113 ? -24.403 -0.488 17.317 1.00 90.25 113 ARG A N 1
ATOM 861 C CA . ARG A 1 113 ? -25.724 -0.225 16.720 1.00 90.25 113 ARG A CA 1
ATOM 862 C C . ARG A 1 113 ? -25.652 0.175 15.251 1.00 90.25 113 ARG A C 1
ATOM 864 O O . ARG A 1 113 ? -26.604 -0.058 14.512 1.00 90.25 113 ARG A O 1
ATOM 871 N N . ALA A 1 114 ? -24.532 0.750 14.832 1.00 90.50 114 ALA A N 1
ATOM 872 C CA . ALA A 1 114 ? -24.259 1.147 13.460 1.00 90.50 114 ALA A CA 1
ATOM 873 C C . ALA A 1 114 ? -22.920 0.547 12.980 1.00 90.50 114 ALA A C 1
ATOM 875 O O . ALA A 1 114 ? -21.988 1.292 12.678 1.00 90.50 114 ALA A O 1
ATOM 876 N N . PRO A 1 115 ? -22.818 -0.793 12.839 1.00 89.50 115 PRO A N 1
ATOM 877 C CA . PRO A 1 115 ? -21.552 -1.509 12.601 1.00 89.50 115 PRO A CA 1
ATOM 878 C C . PRO A 1 115 ? -20.934 -1.282 11.211 1.00 89.50 115 PRO A C 1
ATOM 880 O O . PRO A 1 115 ? -19.948 -1.917 10.854 1.00 89.50 115 PRO A O 1
ATOM 883 N N . LYS A 1 116 ? -21.544 -0.419 10.392 1.00 90.75 116 LYS A N 1
ATOM 884 C CA . LYS A 1 116 ? -21.046 -0.004 9.073 1.00 90.75 116 LYS A CA 1
ATOM 885 C C . LYS A 1 116 ? -20.678 1.481 9.024 1.00 90.75 116 LYS A C 1
ATOM 887 O O . LYS A 1 116 ? -20.215 1.947 7.989 1.00 90.75 116 LYS A O 1
ATOM 892 N N . ASP A 1 117 ? -20.921 2.240 10.094 1.00 94.44 117 ASP A N 1
ATOM 893 C CA . ASP A 1 117 ? -20.622 3.671 10.111 1.00 94.44 117 ASP A CA 1
ATOM 894 C C . ASP A 1 117 ? -19.170 3.904 10.543 1.00 94.44 117 ASP A C 1
ATOM 896 O O . ASP A 1 117 ? -18.851 4.069 11.724 1.00 94.44 117 ASP A O 1
ATOM 900 N N . TYR A 1 118 ? -18.276 3.925 9.554 1.00 96.31 118 TYR A N 1
ATOM 901 C CA . TYR A 1 118 ? -16.845 4.160 9.749 1.00 96.31 118 TYR A CA 1
ATOM 902 C C . TYR A 1 118 ? -16.537 5.506 10.433 1.00 96.31 118 TYR A C 1
ATOM 904 O O . TYR A 1 118 ? -15.505 5.643 11.087 1.00 96.31 118 TYR A O 1
ATOM 912 N N . ARG A 1 119 ? -17.438 6.496 10.359 1.00 96.00 119 ARG A N 1
ATOM 913 C CA . ARG A 1 119 ? -17.242 7.809 11.001 1.00 96.00 119 ARG A CA 1
ATOM 914 C C . ARG A 1 119 ? -17.345 7.707 12.519 1.00 96.00 119 ARG A C 1
ATOM 916 O O . ARG A 1 119 ? -16.646 8.425 13.237 1.00 96.00 119 ARG A O 1
ATOM 923 N N . ILE A 1 120 ? -18.182 6.794 13.019 1.00 95.44 120 ILE A N 1
ATOM 924 C CA . ILE A 1 120 ? -18.265 6.493 14.452 1.00 95.44 120 ILE A CA 1
ATOM 925 C C . ILE A 1 120 ? -16.989 5.770 14.903 1.00 95.44 120 ILE A C 1
ATOM 927 O O . ILE A 1 120 ? -16.465 6.105 15.963 1.00 95.44 120 ILE A O 1
ATOM 931 N N . ALA A 1 121 ? -16.442 4.860 14.087 1.00 97.00 121 ALA A N 1
ATOM 932 C CA . ALA A 1 121 ? -15.154 4.211 14.356 1.00 97.00 121 ALA A CA 1
ATOM 933 C C . ALA A 1 121 ? -14.002 5.230 14.442 1.00 97.00 121 ALA A C 1
ATOM 935 O O . ALA A 1 121 ? -13.281 5.249 15.437 1.00 97.00 121 ALA A O 1
ATOM 936 N N . GLY A 1 122 ? -13.893 6.153 13.480 1.00 97.06 122 GLY A N 1
ATOM 937 C CA . GLY A 1 122 ? -12.911 7.244 13.546 1.00 97.06 122 GLY A CA 1
ATOM 938 C C . GLY A 1 122 ? -13.113 8.161 14.760 1.00 97.06 122 GLY A C 1
ATOM 939 O O . GLY A 1 122 ? -12.160 8.540 15.437 1.00 97.06 122 GLY A O 1
ATOM 940 N N . SER A 1 123 ? -14.369 8.461 15.109 1.00 96.00 123 SER A N 1
ATOM 941 C CA . SER A 1 123 ? -14.688 9.229 16.322 1.00 96.00 123 SER A CA 1
ATOM 942 C C . SER A 1 123 ? -14.284 8.499 17.605 1.00 96.00 123 SER A C 1
ATOM 944 O O . SER A 1 123 ? -13.894 9.147 18.574 1.00 96.00 123 SER A O 1
ATOM 946 N N . LEU A 1 124 ? -14.378 7.166 17.630 1.00 97.19 124 LEU A N 1
ATOM 947 C CA . LEU A 1 124 ? -13.931 6.349 18.753 1.00 97.19 124 LEU A CA 1
ATOM 948 C C . LEU A 1 124 ? -12.403 6.392 18.887 1.00 97.19 124 LEU A C 1
ATOM 950 O O . LEU A 1 124 ? -11.930 6.669 19.986 1.00 97.19 124 LEU A O 1
ATOM 954 N N . ILE A 1 125 ? -11.654 6.230 17.789 1.00 97.88 125 ILE A N 1
ATOM 955 C CA . ILE A 1 125 ? -10.181 6.343 17.768 1.00 97.88 125 ILE A CA 1
ATOM 956 C C . ILE A 1 125 ? -9.729 7.675 18.385 1.00 97.88 125 ILE A C 1
ATOM 958 O O . ILE A 1 125 ? -9.018 7.678 19.389 1.00 97.88 125 ILE A O 1
ATOM 962 N N . ASN A 1 126 ? -10.246 8.798 17.874 1.00 96.06 126 ASN A N 1
ATOM 963 C CA . ASN A 1 126 ? -9.905 10.145 18.353 1.00 96.06 126 ASN A CA 1
ATOM 964 C C . ASN A 1 126 ? -10.227 10.368 19.843 1.00 96.06 126 ASN A C 1
ATOM 966 O O . ASN A 1 126 ? -9.639 11.223 20.506 1.00 96.06 126 ASN A O 1
ATOM 970 N N . ARG A 1 127 ? -11.217 9.652 20.387 1.00 96.19 127 ARG A N 1
ATOM 971 C CA . ARG A 1 127 ? -11.585 9.755 21.807 1.00 96.19 127 ARG A CA 1
ATOM 972 C C . ARG A 1 127 ? -10.713 8.886 22.695 1.00 96.19 127 ARG A C 1
ATOM 974 O O . ARG A 1 127 ? -10.440 9.303 23.816 1.00 96.19 127 ARG A O 1
ATOM 981 N N . VAL A 1 128 ? -10.287 7.717 22.216 1.00 97.06 128 VAL A N 1
ATOM 982 C CA . VAL A 1 128 ? -9.315 6.882 22.933 1.00 97.06 128 VAL A CA 1
ATOM 983 C C . VAL A 1 128 ? -7.958 7.585 22.985 1.00 97.06 128 VAL A C 1
ATOM 985 O O . VAL A 1 128 ? -7.345 7.606 24.046 1.00 97.06 128 VAL A O 1
ATOM 988 N N . GLU A 1 129 ? -7.537 8.242 21.903 1.00 96.38 129 GLU A N 1
ATOM 989 C CA . GLU A 1 129 ? -6.307 9.051 21.864 1.00 96.38 129 GLU A CA 1
ATOM 990 C C . GLU A 1 129 ? -6.276 10.122 22.968 1.00 96.38 129 GLU A C 1
ATOM 992 O O . GLU A 1 129 ? -5.265 10.338 23.630 1.00 96.38 129 GLU A O 1
ATOM 997 N N . ARG A 1 130 ? -7.418 10.776 23.208 1.00 95.00 130 ARG A N 1
ATOM 998 C CA . ARG A 1 130 ? -7.565 11.873 24.181 1.00 95.00 130 ARG A CA 1
ATOM 999 C C . ARG A 1 130 ? -7.986 11.402 25.577 1.00 95.00 130 ARG A C 1
ATOM 1001 O O . ARG A 1 130 ? -8.317 12.233 26.427 1.00 95.00 130 ARG A O 1
ATOM 1008 N N . LEU A 1 131 ? -8.045 10.092 25.810 1.00 95.69 131 LEU A N 1
ATOM 1009 C CA . LEU A 1 131 ? -8.564 9.511 27.043 1.00 95.69 131 LEU A CA 1
ATOM 1010 C C . LEU A 1 131 ? -7.632 9.798 28.226 1.00 95.69 131 LEU A C 1
ATOM 1012 O O . LEU A 1 131 ? -6.487 9.358 28.270 1.00 95.69 131 LEU A O 1
ATOM 1016 N N . ASN A 1 132 ? -8.158 10.462 29.255 1.00 95.62 132 ASN A N 1
ATOM 1017 C CA . ASN A 1 132 ? -7.466 10.632 30.525 1.00 95.62 132 ASN A CA 1
ATOM 1018 C C . ASN A 1 132 ? -7.860 9.512 31.501 1.00 95.62 132 ASN A C 1
ATOM 1020 O O . ASN A 1 132 ? -8.894 9.563 32.184 1.00 95.62 132 ASN A O 1
ATOM 1024 N N . TYR A 1 133 ? -7.005 8.493 31.578 1.00 91.69 133 TYR A N 1
ATOM 1025 C CA . TYR A 1 133 ? -7.198 7.305 32.414 1.00 91.69 133 TYR A CA 1
ATOM 1026 C C . TYR A 1 133 ? -7.326 7.621 33.907 1.00 91.69 133 TYR A C 1
ATOM 1028 O O . TYR A 1 133 ? -8.206 7.080 34.580 1.00 91.69 133 TYR A O 1
ATOM 1036 N N . ALA A 1 134 ? -6.471 8.510 34.417 1.00 93.38 134 ALA A N 1
ATOM 1037 C CA . ALA A 1 134 ? -6.435 8.868 35.831 1.00 93.38 134 ALA A CA 1
ATOM 1038 C C . ALA A 1 134 ? -7.678 9.668 36.240 1.00 93.38 134 ALA A C 1
ATOM 1040 O O . ALA A 1 134 ? -8.274 9.398 37.280 1.00 93.38 134 ALA A O 1
ATOM 1041 N N . ALA A 1 135 ? -8.121 10.607 35.397 1.00 96.00 135 ALA A N 1
ATOM 1042 C CA . ALA A 1 135 ? -9.352 11.359 35.636 1.00 96.00 135 ALA A CA 1
ATOM 1043 C C . ALA A 1 135 ? -10.581 10.438 35.687 1.00 96.00 135 ALA A C 1
ATOM 1045 O O . ALA A 1 135 ? -11.442 10.615 36.550 1.00 96.00 135 ALA A O 1
ATOM 1046 N N . SER A 1 136 ? -10.624 9.421 34.819 1.00 96.81 136 SER A N 1
ATOM 1047 C CA . SER A 1 136 ? -11.703 8.425 34.818 1.00 96.81 136 SER A CA 1
ATOM 1048 C C . SER A 1 136 ? -11.709 7.595 36.101 1.00 96.81 136 SER A C 1
ATOM 1050 O O . SER A 1 136 ? -12.759 7.404 36.717 1.00 96.81 136 SER A O 1
ATOM 1052 N N . GLN A 1 137 ? -10.527 7.150 36.548 1.00 97.19 137 GLN A N 1
ATOM 1053 C CA . GLN A 1 137 ? -10.395 6.410 37.802 1.00 97.19 137 GLN A CA 1
ATOM 1054 C C . GLN A 1 137 ? -10.867 7.250 38.993 1.00 97.19 137 GLN A C 1
ATOM 1056 O O . GLN A 1 137 ? -11.652 6.771 39.806 1.00 97.19 137 GLN A O 1
ATOM 1061 N N . ASN A 1 138 ? -10.455 8.519 39.058 1.00 97.31 138 ASN A N 1
ATOM 1062 C CA . ASN A 1 138 ? -10.847 9.429 40.131 1.00 97.31 138 ASN A CA 1
ATOM 1063 C C . ASN A 1 138 ? -12.373 9.620 40.185 1.00 97.31 138 ASN A C 1
ATOM 1065 O O . ASN A 1 138 ? -12.967 9.510 41.256 1.00 97.31 138 ASN A O 1
ATOM 1069 N N . ALA A 1 139 ? -13.029 9.827 39.037 1.00 97.06 139 ALA A N 1
ATOM 1070 C CA . ALA A 1 139 ? -14.486 9.974 38.969 1.00 97.06 139 ALA A CA 1
ATOM 1071 C C . ALA A 1 139 ? -15.237 8.705 39.429 1.00 97.06 139 ALA A C 1
ATOM 1073 O O . ALA A 1 139 ? -16.290 8.780 40.082 1.00 97.06 139 ALA A O 1
ATOM 1074 N N . VAL A 1 140 ? -14.696 7.527 39.106 1.00 97.38 140 VAL A N 1
ATOM 1075 C CA . VAL A 1 140 ? -15.214 6.246 39.601 1.00 97.38 140 VAL A CA 1
ATOM 1076 C C . VAL A 1 140 ? -14.994 6.122 41.106 1.00 97.38 140 VAL A C 1
ATOM 1078 O O . VAL A 1 140 ? -15.940 5.807 41.829 1.00 97.38 140 VAL A O 1
ATOM 1081 N N . ASP A 1 141 ? -13.800 6.425 41.604 1.00 97.31 141 ASP A N 1
ATOM 1082 C CA . ASP A 1 141 ? -13.454 6.309 43.021 1.00 97.31 141 ASP A CA 1
ATOM 1083 C C . ASP A 1 141 ? -14.292 7.240 43.906 1.00 97.31 141 ASP A C 1
ATOM 1085 O O . ASP A 1 141 ? -14.790 6.806 44.946 1.00 97.31 141 ASP A O 1
ATOM 1089 N N . GLU A 1 142 ? -14.571 8.468 43.463 1.00 96.62 142 GLU A N 1
ATOM 1090 C CA . GLU A 1 142 ? -15.522 9.370 44.127 1.00 96.62 142 GLU A CA 1
ATOM 1091 C C . GLU A 1 142 ? -16.923 8.749 44.237 1.00 96.62 142 GLU A C 1
ATOM 1093 O O . GLU A 1 142 ? -17.582 8.812 45.283 1.00 96.62 142 GLU A O 1
ATOM 1098 N N . SER A 1 143 ? -17.384 8.099 43.165 1.00 96.12 143 SER A N 1
ATOM 1099 C CA . SER A 1 143 ? -18.679 7.414 43.152 1.00 96.12 143 SER A CA 1
ATOM 1100 C C . SER A 1 143 ? -18.690 6.178 44.055 1.00 96.12 143 SER A C 1
ATOM 1102 O O . SER A 1 143 ? -19.704 5.907 44.704 1.00 96.12 143 SER A O 1
ATOM 1104 N N . ARG A 1 144 ? -17.564 5.461 44.152 1.00 96.12 144 ARG A N 1
ATOM 1105 C CA . ARG A 1 144 ? -17.383 4.309 45.046 1.00 96.12 144 ARG A CA 1
ATOM 1106 C C . ARG A 1 144 ? -17.399 4.726 46.511 1.00 96.12 144 ARG A C 1
ATOM 1108 O O . ARG A 1 144 ? -18.111 4.102 47.295 1.00 96.12 144 ARG A O 1
ATOM 1115 N N . VAL A 1 145 ? -16.721 5.816 46.871 1.00 96.00 145 VAL A N 1
ATOM 1116 C CA . VAL A 1 145 ? -16.766 6.378 48.231 1.00 96.00 145 VAL A CA 1
ATOM 1117 C C . VAL A 1 145 ? -18.202 6.746 48.611 1.00 96.00 145 VAL A C 1
ATOM 1119 O O . VAL A 1 145 ? -18.669 6.371 49.686 1.00 96.00 145 VAL A O 1
ATOM 1122 N N . ALA A 1 146 ? -18.951 7.384 47.704 1.00 94.06 146 ALA A N 1
ATOM 1123 C CA . ALA A 1 146 ? -20.369 7.683 47.919 1.00 94.06 146 ALA A CA 1
ATOM 1124 C C . ALA A 1 146 ? -21.252 6.421 48.064 1.00 94.06 146 ALA A C 1
ATOM 1126 O O . ALA A 1 146 ? -22.288 6.474 48.726 1.00 94.06 146 ALA A O 1
ATOM 1127 N N . ALA A 1 147 ? -20.843 5.288 47.482 1.00 93.69 147 ALA A N 1
ATOM 1128 C CA . ALA A 1 147 ? -21.497 3.986 47.635 1.00 93.69 147 ALA A CA 1
ATOM 1129 C C . ALA A 1 147 ? -21.097 3.229 48.920 1.00 93.69 147 ALA A C 1
ATOM 1131 O O . ALA A 1 147 ? -21.651 2.159 49.187 1.00 93.69 147 ALA A O 1
ATOM 1132 N N . GLY A 1 148 ? -20.148 3.754 49.706 1.00 94.75 148 GLY A N 1
ATOM 1133 C CA . GLY A 1 148 ? -19.575 3.077 50.874 1.00 94.75 148 GLY A CA 1
ATOM 1134 C C . GLY A 1 148 ? -18.527 2.013 50.528 1.00 94.75 148 GLY A C 1
ATOM 1135 O O . GLY A 1 148 ? -18.292 1.107 51.324 1.00 94.75 148 GLY A O 1
ATOM 1136 N N . LEU A 1 149 ? -17.918 2.096 49.343 1.00 95.31 149 LEU A N 1
ATOM 1137 C CA . LEU A 1 149 ? -16.888 1.178 48.861 1.00 95.31 149 LEU A CA 1
ATOM 1138 C C . LEU A 1 149 ? -15.502 1.831 48.897 1.00 95.31 149 LEU A C 1
ATOM 1140 O O . LEU A 1 149 ? -15.388 3.046 48.723 1.00 95.31 149 LEU A O 1
ATOM 1144 N N . PRO A 1 150 ? -14.426 1.041 49.064 1.00 94.44 150 PRO A N 1
ATOM 1145 C CA . PRO A 1 150 ? -13.074 1.559 48.924 1.00 94.44 150 PRO A CA 1
ATOM 1146 C C . PRO A 1 150 ? -12.789 1.968 47.472 1.00 94.44 150 PRO A C 1
ATOM 1148 O O . PRO A 1 150 ? -13.333 1.375 46.527 1.00 94.44 150 PRO A O 1
ATOM 1151 N N . ALA A 1 151 ? -11.880 2.932 47.313 1.00 94.62 151 ALA A N 1
ATOM 1152 C CA . ALA A 1 151 ? -11.300 3.302 46.026 1.00 94.62 151 ALA A CA 1
ATOM 1153 C C . ALA A 1 151 ? -10.734 2.071 45.294 1.00 94.62 151 ALA A C 1
ATOM 1155 O O . ALA A 1 151 ? -10.280 1.096 45.910 1.00 94.62 151 ALA A O 1
ATOM 1156 N N . SER A 1 152 ? -10.811 2.095 43.970 1.00 93.25 152 SER A N 1
ATOM 1157 C CA . SER A 1 152 ? -10.310 1.040 43.102 1.00 93.25 152 SER A CA 1
ATOM 1158 C C . SER A 1 152 ? -8.783 0.959 43.181 1.00 93.25 152 SER A C 1
ATOM 1160 O O . SER A 1 152 ? -8.068 1.955 43.269 1.00 93.25 152 SER A O 1
ATOM 1162 N N . LYS A 1 153 ? -8.243 -0.263 43.164 1.00 94.81 153 LYS A N 1
ATOM 1163 C CA . LYS A 1 153 ? -6.788 -0.452 43.083 1.00 94.81 153 LYS A CA 1
ATOM 1164 C C . LYS A 1 153 ? -6.339 -0.132 41.657 1.00 94.81 153 LYS A C 1
ATOM 1166 O O . LYS A 1 153 ? -6.868 -0.752 40.737 1.00 94.81 153 LYS A O 1
ATOM 1171 N N . SER A 1 154 ? -5.313 0.703 41.474 1.00 93.81 154 SER A N 1
ATOM 1172 C CA . SER A 1 154 ? -4.835 1.124 40.141 1.00 93.81 154 SER A CA 1
ATOM 1173 C C . SER A 1 154 ? -4.552 -0.044 39.197 1.00 93.81 154 SER A C 1
ATOM 1175 O O . SER A 1 154 ? -5.041 -0.045 38.079 1.00 93.81 154 SER A O 1
ATOM 1177 N N . LYS A 1 155 ? -3.903 -1.118 39.670 1.00 95.56 155 LYS A N 1
ATOM 1178 C CA . LYS A 1 155 ? -3.671 -2.324 38.849 1.00 95.56 155 LYS A CA 1
ATOM 1179 C C . LYS A 1 155 ? -4.959 -3.003 38.364 1.00 95.56 155 LYS A C 1
ATOM 1181 O O . LYS A 1 155 ? -4.983 -3.558 37.273 1.00 95.56 155 LYS A O 1
ATOM 1186 N N . LEU A 1 156 ? -6.017 -3.008 39.184 1.00 95.75 156 LEU A N 1
ATOM 1187 C CA . LEU A 1 156 ? -7.311 -3.579 38.787 1.00 95.75 156 LEU A CA 1
ATOM 1188 C C . LEU A 1 156 ? -8.026 -2.674 37.782 1.00 95.75 156 LEU A C 1
ATOM 1190 O O . LEU A 1 156 ? -8.622 -3.186 36.841 1.00 95.75 156 LEU A O 1
ATOM 1194 N N . TRP A 1 157 ? -7.946 -1.355 37.974 1.00 95.88 157 TRP A N 1
ATOM 1195 C CA . TRP A 1 157 ? -8.490 -0.373 37.038 1.00 95.88 157 TRP A CA 1
ATOM 1196 C C . TRP A 1 157 ? -7.789 -0.440 35.678 1.00 95.88 157 TRP A C 1
ATOM 1198 O O . TRP A 1 157 ? -8.447 -0.572 34.652 1.00 95.88 157 TRP A O 1
ATOM 1208 N N . GLU A 1 158 ? -6.455 -0.443 35.670 1.00 94.88 158 GLU A N 1
ATOM 1209 C CA . GLU A 1 158 ? -5.642 -0.577 34.459 1.00 94.88 158 GLU A CA 1
ATOM 1210 C C . GLU A 1 158 ? -5.980 -1.853 33.688 1.00 94.88 158 GLU A C 1
ATOM 1212 O O . GLU A 1 158 ? -6.207 -1.786 32.485 1.00 94.88 158 GLU A O 1
ATOM 1217 N N . ALA A 1 159 ? -6.083 -2.995 34.377 1.00 94.94 159 ALA A N 1
ATOM 1218 C CA . ALA A 1 159 ? -6.460 -4.254 33.744 1.00 94.94 159 ALA A CA 1
ATOM 1219 C C . ALA A 1 159 ? -7.873 -4.203 33.138 1.00 94.94 159 ALA A C 1
ATOM 1221 O O . ALA A 1 159 ? -8.074 -4.680 32.023 1.00 94.94 159 ALA A O 1
ATOM 1222 N N . ALA A 1 160 ? -8.841 -3.608 33.845 1.00 95.56 160 ALA A N 1
ATOM 1223 C CA . ALA A 1 160 ? -10.205 -3.454 33.345 1.00 95.56 160 ALA A CA 1
ATOM 1224 C C . ALA A 1 160 ? -10.264 -2.546 32.108 1.00 95.56 160 ALA A C 1
ATOM 1226 O O . ALA A 1 160 ? -10.939 -2.880 31.139 1.00 95.56 160 ALA A O 1
ATOM 1227 N N . ILE A 1 161 ? -9.528 -1.432 32.109 1.00 95.25 161 ILE A N 1
ATOM 1228 C CA . ILE A 1 161 ? -9.457 -0.527 30.959 1.00 95.25 161 ILE A CA 1
ATOM 1229 C C . ILE A 1 161 ? -8.776 -1.197 29.768 1.00 95.25 161 ILE A C 1
ATOM 1231 O O . ILE A 1 161 ? -9.307 -1.127 28.665 1.00 95.25 161 ILE A O 1
ATOM 1235 N N . SER A 1 162 ? -7.648 -1.881 29.966 1.00 94.50 162 SER A N 1
ATOM 1236 C CA . SER A 1 162 ? -6.981 -2.616 28.885 1.00 94.50 162 SER A CA 1
ATOM 1237 C C . SER A 1 162 ? -7.897 -3.675 28.262 1.00 94.50 162 SER A C 1
ATOM 1239 O O . SER A 1 162 ? -7.949 -3.794 27.041 1.00 94.50 162 SER A O 1
ATOM 1241 N N . GLU A 1 163 ? -8.679 -4.395 29.073 1.00 93.62 163 GLU A N 1
ATOM 1242 C CA . GLU A 1 163 ? -9.680 -5.356 28.585 1.00 93.62 163 GLU A CA 1
ATOM 1243 C C . GLU A 1 163 ? -10.816 -4.687 27.787 1.00 93.62 163 GLU A C 1
ATOM 1245 O O . GLU A 1 163 ? -11.345 -5.294 26.854 1.00 93.62 163 GLU A O 1
ATOM 1250 N N . GLN A 1 164 ? -11.197 -3.448 28.122 1.00 93.44 164 GLN A N 1
ATOM 1251 C CA . GLN A 1 164 ? -12.189 -2.683 27.355 1.00 93.44 164 GLN A CA 1
ATOM 1252 C C . GLN A 1 164 ? -11.616 -2.141 26.045 1.00 93.44 164 GLN A C 1
ATOM 1254 O O . GLN A 1 164 ? -12.236 -2.304 24.997 1.00 93.44 164 GLN A O 1
ATOM 1259 N N . LEU A 1 165 ? -10.414 -1.561 26.071 1.00 95.25 165 LEU A N 1
ATOM 1260 C CA . LEU A 1 165 ? -9.754 -1.060 24.864 1.00 95.25 165 LEU A CA 1
ATOM 1261 C C . LEU A 1 165 ? -9.533 -2.171 23.834 1.00 95.25 165 LEU A C 1
ATOM 1263 O O . LEU A 1 165 ? -9.759 -1.952 22.651 1.00 95.25 165 LEU A O 1
ATOM 1267 N N . GLU A 1 166 ? -9.202 -3.383 24.276 1.00 95.25 166 GLU A N 1
ATOM 1268 C CA . GLU A 1 166 ? -9.104 -4.557 23.402 1.00 95.25 166 GLU A CA 1
ATOM 1269 C C . GLU A 1 166 ? -10.447 -4.913 22.729 1.00 95.25 166 GLU A C 1
ATOM 1271 O O . GLU A 1 166 ? -10.489 -5.332 21.571 1.00 95.25 166 GLU A O 1
ATOM 1276 N N . GLN A 1 167 ? -11.576 -4.741 23.424 1.00 94.31 167 GLN A N 1
ATOM 1277 C CA . GLN A 1 167 ? -12.903 -4.931 22.822 1.00 94.31 167 GLN A CA 1
ATOM 1278 C C . GLN A 1 167 ? -13.235 -3.821 21.821 1.00 94.31 167 GLN A C 1
ATOM 1280 O O . GLN A 1 167 ? -13.820 -4.092 20.770 1.00 94.31 167 GLN A O 1
ATOM 1285 N N . TYR A 1 168 ? -12.844 -2.583 22.122 1.00 96.06 168 TYR A N 1
ATOM 1286 C CA . TYR A 1 168 ? -13.046 -1.442 21.232 1.00 96.06 168 TYR A CA 1
ATOM 1287 C C . TYR A 1 168 ? -12.190 -1.553 19.977 1.00 96.06 168 TYR A C 1
ATOM 1289 O O . TYR A 1 168 ? -12.692 -1.267 18.893 1.00 96.06 168 TYR A O 1
ATOM 1297 N N . ALA A 1 169 ? -10.957 -2.045 20.094 1.00 97.12 169 ALA A N 1
ATOM 1298 C CA . ALA A 1 169 ? -10.074 -2.304 18.965 1.00 97.12 169 ALA A CA 1
ATOM 1299 C C . ALA A 1 169 ? -10.718 -3.293 17.983 1.00 97.12 169 ALA A C 1
ATOM 1301 O O . ALA A 1 169 ? -10.830 -3.001 16.795 1.00 97.12 169 ALA A O 1
ATOM 1302 N N . LYS A 1 170 ? -11.270 -4.406 18.491 1.00 95.56 170 LYS A N 1
ATOM 1303 C CA . LYS A 1 170 ? -12.011 -5.397 17.684 1.00 95.56 170 LYS A CA 1
ATOM 1304 C C . LYS A 1 170 ? -13.197 -4.791 16.946 1.00 95.56 170 LYS A C 1
ATOM 1306 O O . LYS A 1 170 ? -13.363 -5.019 15.752 1.00 95.56 170 LYS A O 1
ATOM 1311 N N . LEU A 1 171 ? -14.028 -4.022 17.646 1.00 95.06 171 LEU A N 1
ATOM 1312 C CA . LEU A 1 171 ? -15.212 -3.398 17.052 1.00 95.06 171 LEU A CA 1
ATOM 1313 C C . LEU A 1 171 ? -14.839 -2.352 15.987 1.00 95.06 171 LEU A C 1
ATOM 1315 O O . LEU A 1 171 ? -15.462 -2.290 14.923 1.00 95.06 171 LEU A O 1
ATOM 1319 N N . THR A 1 172 ? -13.814 -1.551 16.274 1.00 97.25 172 THR A N 1
ATOM 1320 C CA . THR A 1 172 ? -13.292 -0.509 15.382 1.00 97.25 172 THR A CA 1
ATOM 1321 C C . THR A 1 172 ? -12.729 -1.145 14.116 1.00 97.25 172 THR A C 1
ATOM 1323 O O . THR A 1 172 ? -13.194 -0.833 13.022 1.00 97.25 172 THR A O 1
ATOM 1326 N N . ALA A 1 173 ? -11.825 -2.113 14.267 1.00 97.31 173 ALA A N 1
ATOM 1327 C CA . ALA A 1 173 ? -11.232 -2.872 13.175 1.00 97.31 173 ALA A CA 1
ATOM 1328 C C . ALA A 1 173 ? -12.282 -3.544 12.286 1.00 97.31 173 ALA A C 1
ATOM 1330 O O . ALA A 1 173 ? -12.277 -3.361 11.068 1.00 97.31 173 ALA A O 1
ATOM 1331 N N . HIS A 1 174 ? -13.229 -4.257 12.906 1.00 94.94 174 HIS A N 1
ATOM 1332 C CA . HIS A 1 174 ? -14.316 -4.916 12.194 1.00 94.94 174 HIS A CA 1
ATOM 1333 C C . HIS A 1 174 ? -15.102 -3.930 11.333 1.00 94.94 174 HIS A C 1
ATOM 1335 O O . HIS A 1 174 ? -15.388 -4.238 10.180 1.00 94.94 174 HIS A O 1
ATOM 1341 N N . THR A 1 175 ? -15.440 -2.757 11.878 1.00 96.19 175 THR A N 1
ATOM 1342 C CA . THR A 1 175 ? -16.228 -1.741 11.167 1.00 96.19 175 THR A CA 1
ATOM 1343 C C . THR A 1 175 ? -15.445 -1.124 10.011 1.00 96.19 175 THR A C 1
ATOM 1345 O O . THR A 1 175 ? -15.967 -1.028 8.899 1.00 96.19 175 THR A O 1
ATOM 1348 N N . LEU A 1 176 ? -14.189 -0.735 10.250 1.00 97.75 176 LEU A N 1
ATOM 1349 C CA . LEU A 1 176 ? -13.334 -0.110 9.238 1.00 97.75 176 LEU A CA 1
ATOM 1350 C C . LEU A 1 176 ? -13.103 -1.040 8.041 1.00 97.75 176 LEU A C 1
ATOM 1352 O O . LEU A 1 176 ? -13.180 -0.596 6.898 1.00 97.75 176 LEU A O 1
ATOM 1356 N N . ALA A 1 177 ? -12.946 -2.341 8.290 1.00 96.56 177 ALA A N 1
ATOM 1357 C CA . ALA A 1 177 ? -12.758 -3.353 7.253 1.00 96.56 177 ALA A CA 1
ATOM 1358 C C . ALA A 1 177 ? -13.989 -3.587 6.347 1.00 96.56 177 ALA A C 1
ATOM 1360 O O . ALA A 1 177 ? -13.883 -4.313 5.361 1.00 96.56 177 ALA A O 1
ATOM 1361 N N . LYS A 1 178 ? -15.178 -3.029 6.645 1.00 94.12 178 LYS A N 1
ATOM 1362 C CA . LYS A 1 178 ? -16.400 -3.274 5.840 1.00 94.12 178 LYS A CA 1
ATOM 1363 C C . LYS A 1 178 ? -16.615 -2.304 4.680 1.00 94.12 178 LYS A C 1
ATOM 1365 O O . LYS A 1 178 ? -17.572 -2.500 3.930 1.00 94.12 178 LYS A O 1
ATOM 1370 N N . SER A 1 179 ? -15.794 -1.266 4.534 1.00 94.75 179 SER A N 1
ATOM 1371 C CA . SER A 1 179 ? -16.005 -0.237 3.506 1.00 94.75 179 SER A CA 1
ATOM 1372 C C . SER A 1 179 ? -14.692 0.367 3.003 1.00 94.75 179 SER A C 1
ATOM 1374 O O . SER A 1 179 ? -13.773 0.520 3.810 1.00 94.75 179 SER A O 1
ATOM 1376 N N . PRO A 1 180 ? -14.602 0.764 1.719 1.00 95.38 180 PRO A N 1
ATOM 1377 C CA . PRO A 1 180 ? -13.450 1.498 1.190 1.00 95.38 180 PRO A CA 1
ATOM 1378 C C . PRO A 1 180 ? -13.138 2.780 1.969 1.00 95.38 180 PRO A C 1
ATOM 1380 O O . PRO A 1 180 ? -11.975 3.086 2.212 1.00 95.38 180 PRO A O 1
ATOM 1383 N N . GLU A 1 181 ? -14.166 3.506 2.410 1.00 97.50 181 GLU A N 1
ATOM 1384 C CA . GLU A 1 181 ? -14.014 4.734 3.192 1.00 97.50 181 GLU A CA 1
ATOM 1385 C C . GLU A 1 181 ? -13.436 4.450 4.583 1.00 97.50 181 GLU A C 1
ATOM 1387 O O . GLU A 1 181 ? -12.625 5.224 5.083 1.00 97.50 181 GLU A O 1
ATOM 1392 N N . GLY A 1 182 ? -13.819 3.326 5.197 1.00 97.75 182 GLY A N 1
ATOM 1393 C CA . GLY A 1 182 ? -13.251 2.867 6.463 1.00 97.75 182 GLY A CA 1
ATOM 1394 C C . GLY A 1 182 ? -11.781 2.471 6.343 1.00 97.75 182 GLY A C 1
ATOM 1395 O O . GLY A 1 182 ? -10.986 2.865 7.191 1.00 97.75 182 GLY A O 1
ATOM 1396 N N . ILE A 1 183 ? -11.414 1.763 5.271 1.00 97.94 183 ILE A N 1
ATOM 1397 C CA . ILE A 1 183 ? -10.016 1.429 4.959 1.00 97.94 183 ILE A CA 1
ATOM 1398 C C . ILE A 1 183 ? -9.208 2.717 4.766 1.00 97.94 183 ILE A C 1
ATOM 1400 O O . ILE A 1 183 ? -8.194 2.912 5.423 1.00 97.94 183 ILE A O 1
ATOM 1404 N N . SER A 1 184 ? -9.707 3.643 3.944 1.00 98.00 184 SER A N 1
ATOM 1405 C CA . SER A 1 184 ? -9.037 4.924 3.708 1.00 98.00 184 SER A CA 1
ATOM 1406 C C . SER A 1 184 ? -8.881 5.750 4.988 1.00 98.00 184 SER A C 1
ATOM 1408 O O . SER A 1 184 ? -7.838 6.366 5.182 1.00 98.00 184 SER A O 1
ATOM 1410 N N . LEU A 1 185 ? -9.873 5.736 5.887 1.00 98.19 185 LEU A N 1
ATOM 1411 C CA . LEU A 1 185 ? -9.793 6.446 7.165 1.00 98.19 185 LEU A CA 1
ATOM 1412 C C . LEU A 1 185 ? -8.649 5.920 8.036 1.00 98.19 185 LEU A C 1
ATOM 1414 O O . LEU A 1 185 ? -7.912 6.723 8.601 1.00 98.19 185 LEU A O 1
ATOM 1418 N N . ILE A 1 186 ? -8.507 4.597 8.170 1.00 98.00 186 ILE A N 1
ATOM 1419 C CA . ILE A 1 186 ? -7.439 4.029 9.001 1.00 98.00 186 ILE A CA 1
ATOM 1420 C C . ILE A 1 186 ? -6.067 4.162 8.342 1.00 98.00 186 ILE A C 1
ATOM 1422 O O . ILE A 1 186 ? -5.103 4.413 9.052 1.00 98.00 186 ILE A O 1
ATOM 1426 N N . THR A 1 187 ? -5.982 4.089 7.010 1.00 97.88 187 THR A N 1
ATOM 1427 C CA . THR A 1 187 ? -4.751 4.397 6.268 1.00 97.88 187 THR A CA 1
ATOM 1428 C C . THR A 1 187 ? -4.295 5.832 6.532 1.00 97.88 187 THR A C 1
ATOM 1430 O O . THR A 1 187 ? -3.198 6.025 7.036 1.00 97.88 187 THR A O 1
ATOM 1433 N N . GLN A 1 188 ? -5.164 6.827 6.312 1.00 97.69 188 GLN A N 1
ATOM 1434 C CA . GLN A 1 188 ? -4.843 8.241 6.566 1.00 97.69 188 GLN A CA 1
ATOM 1435 C C . GLN A 1 188 ? -4.470 8.501 8.028 1.00 97.69 188 GLN A C 1
ATOM 1437 O O . GLN A 1 188 ? -3.619 9.334 8.328 1.00 97.69 188 GLN A O 1
ATOM 1442 N N . PHE A 1 189 ? -5.123 7.798 8.958 1.00 97.31 189 PHE A N 1
ATOM 1443 C CA . PHE A 1 189 ? -4.752 7.865 10.363 1.00 97.31 189 PHE A CA 1
ATOM 1444 C C . PHE A 1 189 ? -3.328 7.338 10.585 1.00 97.31 189 PHE A C 1
ATOM 1446 O O . PHE A 1 189 ? -2.551 8.006 11.256 1.00 97.31 189 PHE A O 1
ATOM 1453 N N . MET A 1 190 ? -2.979 6.181 10.012 1.00 96.94 190 MET A N 1
ATOM 1454 C CA . MET A 1 190 ? -1.645 5.586 10.145 1.00 96.94 190 MET A CA 1
ATOM 1455 C C . MET A 1 190 ? -0.548 6.438 9.495 1.00 96.94 190 MET A C 1
ATOM 1457 O O . MET A 1 190 ? 0.511 6.579 10.092 1.00 96.94 190 MET A O 1
ATOM 1461 N N . GLU A 1 191 ? -0.811 7.067 8.346 1.00 95.94 191 GLU A N 1
ATOM 1462 C CA . GLU A 1 191 ? 0.123 8.000 7.686 1.00 95.94 191 GLU A CA 1
ATOM 1463 C C . GLU A 1 191 ? 0.489 9.197 8.582 1.00 95.94 191 GLU A C 1
ATOM 1465 O O . GLU A 1 191 ? 1.613 9.690 8.550 1.00 95.94 191 GLU A O 1
ATOM 1470 N N . ALA A 1 192 ? -0.462 9.675 9.390 1.00 95.56 192 ALA A N 1
ATOM 1471 C CA . ALA A 1 192 ? -0.271 10.802 10.303 1.00 95.56 192 ALA A CA 1
ATOM 1472 C C . ALA A 1 192 ? 0.135 10.387 11.729 1.00 95.56 192 ALA A C 1
ATOM 1474 O O . ALA A 1 192 ? 0.431 11.253 12.556 1.00 95.56 192 ALA A O 1
ATOM 1475 N N . PHE A 1 193 ? 0.092 9.093 12.047 1.00 95.75 193 PHE A N 1
ATOM 1476 C CA . PHE A 1 193 ? 0.318 8.587 13.394 1.00 95.75 193 PHE A CA 1
ATOM 1477 C C . PHE A 1 193 ? 1.811 8.498 13.701 1.00 95.75 193 PHE A C 1
ATOM 1479 O O . PHE A 1 193 ? 2.559 7.835 12.991 1.00 95.75 193 PHE A O 1
ATOM 1486 N N . ASP A 1 194 ? 2.224 9.115 14.807 1.00 94.69 194 ASP A N 1
ATOM 1487 C CA . ASP A 1 194 ? 3.587 9.030 15.320 1.00 94.69 194 ASP A CA 1
ATOM 1488 C C . ASP A 1 194 ? 3.603 8.257 16.656 1.00 94.69 194 ASP A C 1
ATOM 1490 O O . ASP A 1 194 ? 3.154 8.780 17.687 1.00 94.69 194 ASP A O 1
ATOM 1494 N N . PRO A 1 195 ? 4.108 7.007 16.670 1.00 94.31 195 PRO A N 1
ATOM 1495 C CA . PRO A 1 195 ? 4.158 6.201 17.883 1.00 94.31 195 PRO A CA 1
ATOM 1496 C C . PRO A 1 195 ? 5.139 6.739 18.938 1.00 94.31 195 PRO A C 1
ATOM 1498 O O . PRO A 1 195 ? 5.002 6.370 20.105 1.00 94.31 195 PRO A O 1
ATOM 1501 N N . GLU A 1 196 ? 6.106 7.595 18.581 1.00 93.81 196 GLU A N 1
ATOM 1502 C CA . GLU A 1 196 ? 7.083 8.142 19.534 1.00 93.81 196 GLU A CA 1
ATOM 1503 C C . GLU A 1 196 ? 6.487 9.236 20.430 1.00 93.81 196 GLU A C 1
ATOM 1505 O O . GLU A 1 196 ? 6.915 9.411 21.575 1.00 93.81 196 GLU A O 1
ATOM 1510 N N . THR A 1 197 ? 5.484 9.965 19.932 1.00 94.06 197 THR A N 1
ATOM 1511 C CA . THR A 1 197 ? 4.836 11.070 20.656 1.00 94.06 197 THR A CA 1
ATOM 1512 C C . THR A 1 197 ? 3.486 10.696 21.275 1.00 94.06 197 THR A C 1
ATOM 1514 O O . THR A 1 197 ? 2.995 11.408 22.159 1.00 94.06 197 THR A O 1
ATOM 1517 N N . ALA A 1 198 ? 2.890 9.577 20.860 1.00 94.69 198 ALA A N 1
ATOM 1518 C CA . ALA A 1 198 ? 1.601 9.098 21.349 1.00 94.69 198 ALA A CA 1
ATOM 1519 C C . ALA A 1 198 ? 1.643 8.513 22.781 1.00 94.69 198 ALA A C 1
ATOM 1521 O O . ALA A 1 198 ? 2.658 8.005 23.259 1.00 94.69 198 ALA A O 1
ATOM 1522 N N . ASP A 1 199 ? 0.496 8.523 23.478 1.00 93.81 199 ASP A N 1
ATOM 1523 C CA . ASP A 1 199 ? 0.358 7.833 24.770 1.00 93.81 199 ASP A CA 1
ATOM 1524 C C . ASP A 1 199 ? 0.573 6.312 24.592 1.00 93.81 199 ASP A C 1
ATOM 1526 O O . ASP A 1 199 ? -0.079 5.704 23.737 1.00 93.81 199 ASP A O 1
ATOM 1530 N N . PRO A 1 200 ? 1.404 5.644 25.419 1.00 93.38 200 PRO A N 1
ATOM 1531 C CA . PRO A 1 200 ? 1.705 4.222 25.247 1.00 93.38 200 PRO A CA 1
ATOM 1532 C C . PRO A 1 200 ? 0.480 3.297 25.253 1.00 93.38 200 PRO A C 1
ATOM 1534 O O . PRO A 1 200 ? 0.483 2.255 24.601 1.00 93.38 200 PRO A O 1
ATOM 1537 N N . LYS A 1 201 ? -0.591 3.639 25.982 1.00 92.00 201 LYS A N 1
ATOM 1538 C CA . LYS A 1 201 ? -1.829 2.843 25.976 1.00 92.00 201 LYS A CA 1
ATOM 1539 C C . LYS A 1 201 ? -2.613 3.045 24.683 1.00 92.00 201 LYS A C 1
ATOM 1541 O O . LYS A 1 201 ? -3.281 2.111 24.243 1.00 92.00 201 LYS A O 1
ATOM 1546 N N . PHE A 1 202 ? -2.529 4.231 24.081 1.00 96.38 202 PHE A N 1
ATOM 1547 C CA . PHE A 1 202 ? -3.116 4.486 22.771 1.00 96.38 202 PHE A CA 1
ATOM 1548 C C . PHE A 1 202 ? -2.369 3.737 21.664 1.00 96.38 202 PHE A C 1
ATOM 1550 O O . PHE A 1 202 ? -3.025 3.096 20.847 1.00 96.38 202 PHE A O 1
ATOM 1557 N N . VAL A 1 203 ? -1.031 3.702 21.705 1.00 96.81 203 VAL A N 1
ATOM 1558 C CA . VAL A 1 203 ? -0.214 2.875 20.793 1.00 96.81 203 VAL A CA 1
ATOM 1559 C C . VAL A 1 203 ? -0.668 1.411 20.845 1.00 96.81 203 VAL A C 1
ATOM 1561 O O . VAL A 1 203 ? -0.994 0.828 19.817 1.00 96.81 203 VAL A O 1
ATOM 1564 N N . VAL A 1 204 ? -0.816 0.839 22.049 1.00 96.56 204 VAL A N 1
ATOM 1565 C CA . VAL A 1 204 ? -1.310 -0.542 22.227 1.00 96.56 204 VAL A CA 1
ATOM 1566 C C . VAL A 1 204 ? -2.721 -0.739 21.654 1.00 96.56 204 VAL A C 1
ATOM 1568 O O . VAL A 1 204 ? -3.017 -1.788 21.079 1.00 96.56 204 VAL A O 1
ATOM 1571 N N . PHE A 1 205 ? -3.608 0.249 21.801 1.00 97.94 205 PHE A N 1
ATOM 1572 C CA . PHE A 1 205 ? -4.956 0.199 21.229 1.00 97.94 205 PHE A CA 1
ATOM 1573 C C . PHE A 1 205 ? -4.938 0.216 19.693 1.00 97.94 205 PHE A C 1
ATOM 1575 O O . PHE A 1 205 ? -5.652 -0.577 19.072 1.00 97.94 205 PHE A O 1
ATOM 1582 N N . ILE A 1 206 ? -4.129 1.081 19.079 1.00 98.12 206 ILE A N 1
ATOM 1583 C CA . ILE A 1 206 ? -3.980 1.149 17.620 1.00 98.12 206 ILE A CA 1
ATOM 1584 C C . ILE A 1 206 ? -3.342 -0.130 17.085 1.00 98.12 206 ILE A C 1
ATOM 1586 O O . ILE A 1 206 ? -3.893 -0.732 16.168 1.00 98.12 206 ILE A O 1
ATOM 1590 N N . ASP A 1 207 ? -2.283 -0.629 17.718 1.00 97.62 207 ASP A N 1
ATOM 1591 C CA . ASP A 1 207 ? -1.645 -1.893 17.342 1.00 97.62 207 ASP A CA 1
ATOM 1592 C C . ASP A 1 207 ? -2.619 -3.072 17.377 1.00 97.62 207 ASP A C 1
ATOM 1594 O O . ASP A 1 207 ? -2.658 -3.892 16.450 1.00 97.62 207 ASP A O 1
ATOM 1598 N N . SER A 1 208 ? -3.443 -3.149 18.428 1.00 98.00 208 SER A N 1
ATOM 1599 C CA . SER A 1 208 ? -4.512 -4.145 18.508 1.00 98.00 208 SER A CA 1
ATOM 1600 C C . SER A 1 208 ? -5.537 -3.932 17.391 1.00 98.00 208 SER A C 1
ATOM 1602 O O . SER A 1 208 ? -5.909 -4.887 16.712 1.00 98.00 208 SER A O 1
ATOM 1604 N N . THR A 1 209 ? -5.935 -2.687 17.116 1.00 98.50 209 THR A N 1
ATOM 1605 C CA . THR A 1 209 ? -6.886 -2.359 16.041 1.00 98.50 209 THR A CA 1
ATOM 1606 C C . THR A 1 209 ? -6.362 -2.805 14.674 1.00 98.50 209 THR A C 1
ATOM 1608 O O . THR A 1 209 ? -7.079 -3.501 13.958 1.00 98.50 209 THR A O 1
ATOM 1611 N N . ILE A 1 210 ? -5.108 -2.503 14.327 1.00 98.38 210 ILE A N 1
ATOM 1612 C CA . ILE A 1 210 ? -4.498 -2.931 13.057 1.00 98.38 210 ILE A CA 1
ATOM 1613 C C . ILE A 1 210 ? -4.354 -4.457 12.994 1.00 98.38 210 ILE A C 1
ATOM 1615 O O . ILE A 1 210 ? -4.616 -5.064 11.957 1.00 98.38 210 ILE A O 1
ATOM 1619 N N . SER A 1 211 ? -4.011 -5.110 14.108 1.00 97.81 211 SER A N 1
ATOM 1620 C CA . SER A 1 211 ? -3.917 -6.577 14.168 1.00 97.81 211 SER A CA 1
ATOM 1621 C C . SER A 1 211 ? -5.274 -7.256 13.938 1.00 97.81 211 SER A C 1
ATOM 1623 O O . SER A 1 211 ? -5.369 -8.224 13.184 1.00 97.81 211 SER A O 1
ATOM 1625 N N . GLN A 1 212 ? -6.343 -6.732 14.545 1.00 97.62 212 GLN A N 1
ATOM 1626 C CA . GLN A 1 212 ? -7.707 -7.220 14.319 1.00 97.62 212 GLN A CA 1
ATOM 1627 C C . GLN A 1 212 ? -8.193 -6.896 12.901 1.00 97.62 212 GLN A C 1
ATOM 1629 O O . GLN A 1 212 ? -8.892 -7.705 12.295 1.00 97.62 212 GLN A O 1
ATOM 1634 N N . PHE A 1 213 ? -7.802 -5.744 12.350 1.00 98.00 213 PHE A N 1
ATOM 1635 C CA . PHE A 1 213 ? -8.134 -5.353 10.981 1.00 98.00 213 PHE A CA 1
ATOM 1636 C C . PHE A 1 213 ? -7.499 -6.322 9.981 1.00 98.00 213 PHE A C 1
ATOM 1638 O O . PHE A 1 213 ? -8.203 -6.844 9.124 1.00 98.00 213 PHE A O 1
ATOM 1645 N N . SER A 1 214 ? -6.213 -6.642 10.154 1.00 97.62 214 SER A N 1
ATOM 1646 C CA . SER A 1 214 ? -5.511 -7.645 9.347 1.00 97.62 214 SER A CA 1
ATOM 1647 C C . SER A 1 214 ? -6.226 -8.999 9.381 1.00 97.62 214 SER A C 1
ATOM 1649 O O . SER A 1 214 ? -6.482 -9.582 8.332 1.00 97.62 214 SER A O 1
ATOM 1651 N N . ALA A 1 215 ? -6.646 -9.467 10.560 1.00 96.88 215 ALA A N 1
ATOM 1652 C CA . ALA A 1 215 ? -7.392 -10.720 10.678 1.00 96.88 215 ALA A CA 1
ATOM 1653 C C . ALA A 1 215 ? -8.765 -10.687 9.968 1.00 96.88 215 ALA A C 1
ATOM 1655 O O . ALA A 1 215 ? -9.214 -11.705 9.440 1.00 96.88 215 ALA A O 1
ATOM 1656 N N . GLU A 1 216 ? -9.444 -9.536 9.949 1.00 95.44 216 GLU A N 1
ATOM 1657 C CA . GLU A 1 216 ? -10.732 -9.354 9.262 1.00 95.44 216 GLU A CA 1
ATOM 1658 C C . GLU A 1 216 ? -10.595 -9.317 7.732 1.00 95.44 216 GLU A C 1
ATOM 1660 O O . GLU A 1 216 ? -11.525 -9.731 7.032 1.00 95.44 216 GLU A O 1
ATOM 1665 N N . THR A 1 217 ? -9.465 -8.835 7.209 1.00 96.94 217 THR A N 1
ATOM 1666 C CA . THR A 1 217 ? -9.228 -8.673 5.765 1.00 96.94 217 THR A CA 1
ATOM 1667 C C . THR A 1 217 ? -8.491 -9.851 5.128 1.00 96.94 217 THR A C 1
ATOM 1669 O O . THR A 1 217 ? -8.575 -10.029 3.912 1.00 96.94 217 THR A O 1
ATOM 1672 N N . GLU A 1 218 ? -7.864 -10.715 5.930 1.00 96.06 218 GLU A N 1
ATOM 1673 C CA . GLU A 1 218 ? -7.003 -11.817 5.481 1.00 96.06 218 GLU A CA 1
ATOM 1674 C C . GLU A 1 218 ? -7.647 -12.712 4.414 1.00 96.06 218 GLU A C 1
ATOM 1676 O O . GLU A 1 218 ? -7.077 -12.941 3.354 1.00 96.06 218 GLU A O 1
ATOM 1681 N N . ARG A 1 219 ? -8.896 -13.145 4.628 1.00 96.88 219 ARG A N 1
ATOM 1682 C CA . ARG A 1 219 ? -9.594 -14.026 3.677 1.00 96.88 219 ARG A CA 1
ATOM 1683 C C . ARG A 1 219 ? -9.768 -13.391 2.292 1.00 96.88 219 ARG A C 1
ATOM 1685 O O . ARG A 1 219 ? -9.825 -14.103 1.293 1.00 96.88 219 ARG A O 1
ATOM 1692 N N . GLN A 1 220 ? -9.963 -12.075 2.243 1.00 96.00 220 GLN A N 1
ATOM 1693 C CA . GLN A 1 220 ? -10.129 -11.350 0.986 1.00 96.00 220 GLN A CA 1
ATOM 1694 C C . GLN A 1 220 ? -8.782 -11.158 0.288 1.00 96.00 220 GLN A C 1
ATOM 1696 O O . GLN A 1 220 ? -8.722 -11.313 -0.928 1.00 96.00 220 GLN A O 1
ATOM 1701 N N . LEU A 1 221 ? -7.721 -10.890 1.055 1.00 97.50 221 LEU A N 1
ATOM 1702 C CA . LEU A 1 221 ? -6.351 -10.839 0.544 1.00 97.50 221 LEU A CA 1
ATOM 1703 C C . LEU A 1 221 ? -5.949 -12.183 -0.075 1.00 97.50 221 LEU A C 1
ATOM 1705 O O . LEU A 1 221 ? -5.549 -12.196 -1.231 1.00 97.50 221 LEU A O 1
ATOM 1709 N N . ASP A 1 222 ? -6.178 -13.305 0.617 1.00 97.38 222 ASP A N 1
ATOM 1710 C CA . ASP A 1 222 ? -5.878 -14.650 0.095 1.00 97.38 222 ASP A CA 1
ATOM 1711 C C . ASP A 1 222 ? -6.615 -14.941 -1.225 1.00 97.38 222 ASP A C 1
ATOM 1713 O O . ASP A 1 222 ? -6.071 -15.550 -2.145 1.00 97.38 222 ASP A O 1
ATOM 1717 N N . ALA A 1 223 ? -7.876 -14.505 -1.335 1.00 97.44 223 ALA A N 1
ATOM 1718 C CA . ALA A 1 223 ? -8.655 -14.676 -2.558 1.00 97.44 223 ALA A CA 1
ATOM 1719 C C . ALA A 1 223 ? -8.076 -13.856 -3.721 1.00 97.44 223 ALA A C 1
ATOM 1721 O O . ALA A 1 223 ? -7.990 -14.356 -4.841 1.00 97.44 223 ALA A O 1
ATOM 1722 N N . TRP A 1 224 ? -7.661 -12.616 -3.462 1.00 97.62 224 TRP A N 1
ATOM 1723 C CA . TRP A 1 224 ? -7.027 -11.770 -4.470 1.00 97.62 224 TRP A CA 1
ATOM 1724 C C . TRP A 1 224 ? -5.621 -12.237 -4.842 1.00 97.62 224 TRP A C 1
ATOM 1726 O O . TRP A 1 224 ? -5.279 -12.172 -6.016 1.00 97.62 224 TRP A O 1
ATOM 1736 N N . GLU A 1 225 ? -4.838 -12.760 -3.898 1.00 97.81 225 GLU A N 1
ATOM 1737 C CA . GLU A 1 225 ? -3.533 -13.380 -4.171 1.00 97.81 225 GLU A CA 1
ATOM 1738 C C . GLU A 1 225 ? -3.684 -14.557 -5.139 1.00 97.81 225 GLU A C 1
ATOM 1740 O O . GLU A 1 225 ? -2.987 -14.609 -6.148 1.00 97.81 225 GLU A O 1
ATOM 1745 N N . ALA A 1 226 ? -4.661 -15.443 -4.915 1.00 97.88 226 ALA A N 1
ATOM 1746 C CA . ALA A 1 226 ? -4.937 -16.555 -5.827 1.00 97.88 226 ALA A CA 1
ATOM 1747 C C . ALA A 1 226 ? -5.392 -16.087 -7.226 1.00 97.88 226 ALA A C 1
ATOM 1749 O O . ALA A 1 226 ? -5.078 -16.713 -8.241 1.00 97.88 226 ALA A O 1
ATOM 1750 N N . GLU A 1 227 ? -6.142 -14.984 -7.306 1.00 97.94 227 GLU A N 1
ATOM 1751 C CA . GLU A 1 227 ? -6.520 -14.376 -8.586 1.00 97.94 227 GLU A CA 1
ATOM 1752 C C . GLU A 1 227 ? -5.310 -13.763 -9.307 1.00 97.94 227 GLU A C 1
ATOM 1754 O O . GLU A 1 227 ? -5.170 -13.951 -10.517 1.00 97.94 227 GLU A O 1
ATOM 1759 N N . ILE A 1 228 ? -4.420 -13.085 -8.576 1.00 98.44 228 ILE A N 1
ATOM 1760 C CA . ILE A 1 228 ? -3.160 -12.543 -9.103 1.00 98.44 228 ILE A CA 1
ATOM 1761 C C . ILE A 1 228 ? -2.264 -13.679 -9.602 1.00 98.44 228 ILE A C 1
ATOM 1763 O O . ILE A 1 228 ? -1.764 -13.596 -10.718 1.00 98.44 228 ILE A O 1
ATOM 1767 N N . GLU A 1 229 ? -2.111 -14.768 -8.847 1.00 98.19 229 GLU A N 1
ATOM 1768 C CA . GLU A 1 229 ? -1.307 -15.934 -9.242 1.00 98.19 229 GLU A CA 1
ATOM 1769 C C . GLU A 1 229 ? -1.798 -16.555 -10.560 1.00 98.19 229 GLU A C 1
ATOM 1771 O O . GLU A 1 229 ? -1.006 -16.926 -11.438 1.00 98.19 229 GLU A O 1
ATOM 1776 N N . LYS A 1 230 ? -3.121 -16.615 -10.746 1.00 98.00 230 LYS A N 1
ATOM 1777 C CA . LYS A 1 230 ? -3.708 -17.057 -12.011 1.00 98.00 230 LYS A CA 1
ATOM 1778 C C . LYS A 1 230 ? -3.363 -16.099 -13.155 1.00 98.00 230 LYS A C 1
ATOM 1780 O O . LYS A 1 230 ? -2.916 -16.557 -14.202 1.00 98.00 230 LYS A O 1
ATOM 1785 N N . LEU A 1 231 ? -3.530 -14.791 -12.953 1.00 98.25 231 LEU A N 1
ATOM 1786 C CA . LEU A 1 231 ? -3.194 -13.782 -13.965 1.00 98.25 231 LEU A CA 1
ATOM 1787 C C . LEU A 1 231 ? -1.700 -13.798 -14.317 1.00 98.25 231 LEU A C 1
ATOM 1789 O O . LEU A 1 231 ? -1.344 -13.670 -15.482 1.00 98.25 231 LEU A O 1
ATOM 1793 N N . ILE A 1 232 ? -0.831 -14.017 -13.329 1.00 97.94 232 ILE A N 1
ATOM 1794 C CA . ILE A 1 232 ? 0.609 -14.221 -13.515 1.00 97.94 232 ILE A CA 1
ATOM 1795 C C . ILE A 1 232 ? 0.876 -15.426 -14.424 1.00 97.94 232 ILE A C 1
ATOM 1797 O O . ILE A 1 232 ? 1.698 -15.348 -15.338 1.00 97.94 232 ILE A O 1
ATOM 1801 N N . SER A 1 233 ? 0.184 -16.541 -14.189 1.00 97.62 233 SER A N 1
ATOM 1802 C CA . SER A 1 233 ? 0.326 -17.746 -15.012 1.00 97.62 233 SER A CA 1
ATOM 1803 C C . SER A 1 233 ? -0.134 -17.502 -16.452 1.00 97.62 233 SER A C 1
ATOM 1805 O O . SER A 1 233 ? 0.551 -17.908 -17.392 1.00 97.62 233 SER A O 1
ATOM 1807 N N . ASP A 1 234 ? -1.248 -16.788 -16.630 1.00 97.06 234 ASP A N 1
ATOM 1808 C CA . ASP A 1 234 ? -1.772 -16.408 -17.944 1.00 97.06 234 ASP A CA 1
ATOM 1809 C C . ASP A 1 234 ? -0.808 -15.449 -18.675 1.00 97.06 234 ASP A C 1
ATOM 1811 O O . ASP A 1 234 ? -0.533 -15.637 -19.861 1.00 97.06 234 ASP A O 1
ATOM 1815 N N . ALA A 1 235 ? -0.210 -14.487 -17.964 1.00 96.56 235 ALA A N 1
ATOM 1816 C CA . ALA A 1 235 ? 0.798 -13.574 -18.505 1.00 96.56 235 ALA A CA 1
ATOM 1817 C C . ALA A 1 235 ? 2.077 -14.301 -18.950 1.00 96.56 235 ALA A C 1
ATOM 1819 O O . ALA A 1 235 ? 2.636 -13.973 -19.992 1.00 96.56 235 ALA A O 1
ATOM 1820 N N . LYS A 1 236 ? 2.525 -15.330 -18.217 1.00 96.44 236 LYS A N 1
ATOM 1821 C CA . LYS A 1 236 ? 3.650 -16.174 -18.659 1.00 96.44 236 LYS A CA 1
ATOM 1822 C C . LYS A 1 236 ? 3.313 -16.982 -19.914 1.00 96.44 236 LYS A C 1
ATOM 1824 O O . LYS A 1 236 ? 4.183 -17.201 -20.750 1.00 96.44 236 LYS A O 1
ATOM 1829 N N . ALA A 1 237 ? 2.064 -17.427 -20.056 1.00 96.94 237 ALA A N 1
ATOM 1830 C CA . ALA A 1 237 ? 1.610 -18.154 -21.239 1.00 96.94 237 ALA A CA 1
ATOM 1831 C C . ALA A 1 237 ? 1.410 -17.243 -22.464 1.00 96.94 237 ALA A C 1
ATOM 1833 O O . ALA A 1 237 ? 1.541 -17.708 -23.596 1.00 96.94 237 ALA A O 1
ATOM 1834 N N . ASN A 1 238 ? 1.100 -15.961 -22.247 1.00 96.56 238 ASN A N 1
ATOM 1835 C CA . ASN A 1 238 ? 0.920 -14.965 -23.300 1.00 96.56 238 ASN A CA 1
ATOM 1836 C C . ASN A 1 238 ? 1.607 -13.624 -22.949 1.00 96.56 238 ASN A C 1
ATOM 1838 O O . ASN A 1 238 ? 0.921 -12.657 -22.607 1.00 96.56 238 ASN A O 1
ATOM 1842 N N . PRO A 1 239 ? 2.951 -13.545 -23.054 1.00 95.25 239 PRO A N 1
ATOM 1843 C CA . PRO A 1 239 ? 3.747 -12.392 -22.601 1.00 95.25 239 PRO A CA 1
ATOM 1844 C C . PRO A 1 239 ? 3.372 -11.041 -23.225 1.00 95.25 239 PRO A C 1
ATOM 1846 O O . PRO A 1 239 ? 3.552 -9.992 -22.604 1.00 95.25 239 PRO A O 1
ATOM 1849 N N . SER A 1 240 ? 2.826 -11.056 -24.442 1.00 95.06 240 SER A N 1
ATOM 1850 C CA . SER A 1 240 ? 2.433 -9.852 -25.180 1.00 95.06 240 SER A CA 1
ATOM 1851 C C . SER A 1 240 ? 1.013 -9.356 -24.843 1.00 95.06 240 SER A C 1
ATOM 1853 O O . SER A 1 240 ? 0.579 -8.346 -25.399 1.00 95.06 240 SER A O 1
ATOM 1855 N N . ASP A 1 241 ? 0.256 -10.034 -23.966 1.00 96.06 241 ASP A N 1
ATOM 1856 C CA . ASP A 1 241 ? -1.102 -9.614 -23.581 1.00 96.06 241 ASP A CA 1
ATOM 1857 C C . ASP A 1 241 ? -1.102 -8.436 -22.597 1.00 96.06 241 ASP A C 1
ATOM 1859 O O . ASP A 1 241 ? -1.234 -8.589 -21.382 1.00 96.06 241 ASP A O 1
ATOM 1863 N N . GLU A 1 242 ? -1.025 -7.228 -23.146 1.00 95.88 242 GLU A N 1
ATOM 1864 C CA . GLU A 1 242 ? -1.063 -5.975 -22.387 1.00 95.88 242 GLU A CA 1
ATOM 1865 C C . GLU A 1 242 ? -2.307 -5.847 -2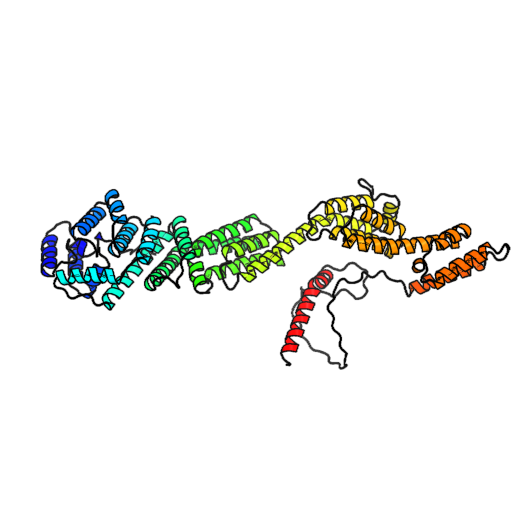1.480 1.00 95.88 242 GLU A C 1
ATOM 1867 O O . GLU A 1 242 ? -2.241 -5.248 -20.404 1.00 95.88 242 GLU A O 1
ATOM 1872 N N . ASN A 1 243 ? -3.458 -6.411 -21.874 1.00 96.88 243 ASN A N 1
ATOM 1873 C CA . ASN A 1 243 ? -4.670 -6.343 -21.051 1.00 96.88 243 ASN A CA 1
ATOM 1874 C C . ASN A 1 243 ? -4.566 -7.244 -19.819 1.00 96.88 243 ASN A C 1
ATOM 1876 O O . ASN A 1 243 ? -4.961 -6.817 -18.734 1.00 96.88 243 ASN A O 1
ATOM 1880 N N . GLY A 1 244 ? -4.006 -8.446 -19.974 1.00 96.50 244 GLY A N 1
ATOM 1881 C CA . GLY A 1 244 ? -3.701 -9.337 -18.855 1.00 96.50 244 GLY A CA 1
ATOM 1882 C C . GLY A 1 244 ? -2.738 -8.687 -17.860 1.00 96.50 244 GLY A C 1
ATOM 1883 O O . GLY A 1 244 ? -2.997 -8.682 -16.657 1.00 96.50 244 GLY A O 1
ATOM 1884 N N . ILE A 1 245 ? -1.685 -8.036 -18.362 1.00 97.75 245 ILE A N 1
ATOM 1885 C CA . ILE A 1 245 ? -0.709 -7.303 -17.540 1.00 97.75 245 ILE A CA 1
ATOM 1886 C C . ILE A 1 245 ? -1.356 -6.132 -16.793 1.00 97.75 245 ILE A C 1
ATOM 1888 O O . ILE A 1 245 ? -1.147 -5.963 -15.592 1.00 97.75 245 ILE A O 1
ATOM 1892 N N . ARG A 1 246 ? -2.199 -5.347 -17.472 1.00 97.62 246 ARG A N 1
ATOM 1893 C CA . ARG A 1 246 ? -2.951 -4.256 -16.840 1.00 97.62 246 ARG A CA 1
ATOM 1894 C C . ARG A 1 246 ? -3.873 -4.762 -15.731 1.00 97.62 246 ARG A C 1
ATOM 1896 O O . ARG A 1 246 ? -3.987 -4.107 -14.696 1.00 97.62 246 ARG A O 1
ATOM 1903 N N . GLU A 1 247 ? -4.521 -5.906 -15.931 1.00 98.06 247 GLU A N 1
ATOM 1904 C CA . GLU A 1 247 ? -5.369 -6.514 -14.904 1.00 98.06 247 GLU A CA 1
ATOM 1905 C C . GLU A 1 247 ? -4.541 -6.934 -13.679 1.00 98.06 247 GLU A C 1
ATOM 1907 O O . GLU A 1 247 ? -4.981 -6.674 -12.560 1.00 98.06 247 GLU A O 1
ATOM 1912 N N . ILE A 1 248 ? -3.322 -7.472 -13.851 1.00 98.31 248 ILE A N 1
ATOM 1913 C CA . ILE A 1 248 ? -2.399 -7.731 -12.725 1.00 98.31 248 ILE A CA 1
ATOM 1914 C C . ILE A 1 248 ? -2.172 -6.445 -11.927 1.00 98.31 248 ILE A C 1
ATOM 1916 O O . ILE A 1 248 ? -2.386 -6.443 -10.715 1.00 98.31 248 ILE A O 1
ATOM 1920 N N . SER A 1 249 ? -1.813 -5.338 -12.588 1.00 97.94 249 SER A N 1
ATOM 1921 C CA . SER A 1 249 ? -1.578 -4.057 -11.907 1.00 97.94 249 SER A CA 1
ATOM 1922 C C . SER A 1 249 ? -2.803 -3.571 -11.126 1.00 97.94 249 SER A C 1
ATOM 1924 O O . SER A 1 249 ? -2.688 -3.133 -9.982 1.00 97.94 249 SER A O 1
ATOM 1926 N N . VAL A 1 250 ? -4.004 -3.697 -11.702 1.00 97.88 250 VAL A N 1
ATOM 1927 C CA . VAL A 1 250 ? -5.260 -3.338 -11.020 1.00 97.88 250 VAL A CA 1
ATOM 1928 C C . VAL A 1 250 ? -5.501 -4.218 -9.791 1.00 97.88 250 VAL A C 1
ATOM 1930 O O . VAL A 1 250 ? -5.964 -3.727 -8.758 1.00 97.88 250 VAL A O 1
ATOM 1933 N N . ARG A 1 251 ? -5.210 -5.521 -9.865 1.00 98.00 251 ARG A N 1
ATOM 1934 C CA . ARG A 1 251 ? -5.381 -6.433 -8.725 1.00 98.00 251 ARG A CA 1
ATOM 1935 C C . ARG A 1 251 ? -4.364 -6.190 -7.623 1.00 98.00 251 ARG A C 1
ATOM 1937 O O . ARG A 1 251 ? -4.779 -6.133 -6.468 1.00 98.00 251 ARG A O 1
ATOM 1944 N N . VAL A 1 252 ? -3.101 -5.953 -7.972 1.00 98.44 252 VAL A N 1
ATOM 1945 C CA . VAL A 1 252 ? -2.052 -5.553 -7.023 1.00 98.44 252 VAL A CA 1
ATOM 1946 C C . VAL A 1 252 ? -2.446 -4.262 -6.306 1.00 98.44 252 VAL A C 1
ATOM 1948 O O . VAL A 1 252 ? -2.472 -4.243 -5.084 1.00 98.44 252 VAL A O 1
ATOM 1951 N N . SER A 1 253 ? -2.885 -3.236 -7.039 1.00 97.56 253 SER A N 1
ATOM 1952 C CA . SER A 1 253 ? -3.346 -1.965 -6.461 1.00 97.56 253 SER A CA 1
ATOM 1953 C C . SER A 1 253 ? -4.515 -2.130 -5.476 1.00 97.56 253 SER A C 1
ATOM 1955 O O . SER A 1 253 ? -4.565 -1.516 -4.410 1.00 97.56 253 SER A O 1
ATOM 1957 N N . ASN A 1 254 ? -5.486 -2.988 -5.809 1.00 96.38 254 ASN A N 1
ATOM 1958 C CA . ASN A 1 254 ? -6.609 -3.267 -4.913 1.00 96.38 254 ASN A CA 1
ATOM 1959 C C . ASN A 1 254 ? -6.180 -4.034 -3.657 1.00 96.38 254 ASN A C 1
ATOM 1961 O O . ASN A 1 254 ? -6.701 -3.743 -2.577 1.00 96.38 254 ASN A O 1
ATOM 1965 N N . TRP A 1 255 ? -5.274 -5.003 -3.815 1.00 98.06 255 TRP A N 1
ATOM 1966 C CA . TRP A 1 255 ? -4.693 -5.768 -2.716 1.00 98.06 255 TRP A CA 1
ATOM 1967 C C . TRP A 1 255 ? -3.926 -4.848 -1.767 1.00 98.06 255 TRP A C 1
ATOM 1969 O O . TRP A 1 255 ? -4.210 -4.834 -0.568 1.00 98.06 255 TRP A O 1
ATOM 1979 N N . ASP A 1 256 ? -3.062 -4.007 -2.329 1.00 97.56 256 ASP A N 1
ATOM 1980 C CA . ASP A 1 256 ? -2.254 -3.023 -1.619 1.00 97.56 256 ASP A CA 1
ATOM 1981 C C . ASP A 1 256 ? -3.125 -2.083 -0.782 1.00 97.56 256 ASP A C 1
ATOM 1983 O O . ASP A 1 256 ? -3.005 -2.045 0.439 1.00 97.56 256 ASP A O 1
ATOM 1987 N N . ARG A 1 257 ? -4.141 -1.459 -1.395 1.00 96.62 257 ARG A N 1
ATOM 1988 C CA . ARG A 1 257 ? -5.079 -0.574 -0.683 1.00 96.62 257 ARG A CA 1
ATOM 1989 C C . ARG A 1 257 ? -5.702 -1.226 0.556 1.00 96.62 257 ARG A C 1
ATOM 1991 O O . ARG A 1 257 ? -5.985 -0.534 1.531 1.00 96.62 257 ARG A O 1
ATOM 1998 N N . LEU A 1 258 ? -5.975 -2.532 0.519 1.00 97.56 258 LEU A N 1
ATOM 1999 C CA . LEU A 1 258 ? -6.545 -3.261 1.655 1.00 97.56 258 LEU A CA 1
ATOM 2000 C C . LEU A 1 258 ? -5.492 -3.602 2.720 1.00 97.56 258 LEU A C 1
ATOM 2002 O O . LEU A 1 258 ? -5.833 -3.643 3.904 1.00 97.56 258 LEU A O 1
ATOM 2006 N N . ARG A 1 259 ? -4.241 -3.852 2.318 1.00 97.12 259 ARG A N 1
ATOM 2007 C CA . ARG A 1 259 ? -3.127 -4.177 3.218 1.00 97.12 259 ARG A CA 1
ATOM 2008 C C . ARG A 1 259 ? -2.429 -2.942 3.792 1.00 97.12 259 ARG A C 1
ATOM 2010 O O . ARG A 1 259 ? -1.821 -3.055 4.853 1.00 97.12 259 ARG A O 1
ATOM 2017 N N . GLN A 1 260 ? -2.594 -1.776 3.174 1.00 97.00 260 GLN A N 1
ATOM 2018 C CA . GLN A 1 260 ? -1.870 -0.544 3.483 1.00 97.00 260 GLN A CA 1
ATOM 2019 C C . GLN A 1 260 ? -1.772 -0.176 4.973 1.00 97.00 260 GLN A C 1
ATOM 2021 O O . GLN A 1 260 ? -0.672 0.118 5.434 1.00 97.00 260 GLN A O 1
ATOM 2026 N N . PRO A 1 261 ? -2.840 -0.273 5.793 1.00 97.38 261 PRO A N 1
ATOM 2027 C CA . PRO A 1 261 ? -2.726 0.031 7.224 1.00 97.38 261 PRO A CA 1
ATOM 2028 C C . PRO A 1 261 ? -1.728 -0.864 7.979 1.00 97.38 261 PRO A C 1
ATOM 2030 O O . PRO A 1 261 ? -1.190 -0.464 9.009 1.00 97.38 261 PRO A O 1
ATOM 2033 N N . VAL A 1 262 ? -1.507 -2.091 7.498 1.00 97.19 262 VAL A N 1
ATOM 2034 C CA . VAL A 1 262 ? -0.537 -3.036 8.064 1.00 97.19 262 VAL A CA 1
ATOM 2035 C C . VAL A 1 262 ? 0.883 -2.682 7.623 1.00 97.19 262 VAL A C 1
ATOM 2037 O O . VAL A 1 262 ? 1.779 -2.719 8.461 1.00 97.19 262 VAL A O 1
ATOM 2040 N N . GLN A 1 263 ? 1.067 -2.291 6.355 1.00 95.75 263 GLN A N 1
ATOM 2041 C CA . GLN A 1 263 ? 2.364 -1.873 5.803 1.00 95.75 263 GLN A CA 1
ATOM 2042 C C . GLN A 1 263 ? 2.915 -0.669 6.560 1.00 95.75 263 GLN A C 1
ATOM 2044 O O . GLN A 1 263 ? 3.995 -0.765 7.132 1.00 95.75 263 GLN A O 1
ATOM 2049 N N . LEU A 1 264 ? 2.107 0.385 6.703 1.00 95.81 264 LEU A N 1
ATOM 2050 C CA . LEU A 1 264 ? 2.482 1.598 7.434 1.00 95.81 264 LEU A CA 1
ATOM 2051 C C . LEU A 1 264 ? 2.859 1.311 8.897 1.00 95.81 264 LEU A C 1
ATOM 2053 O O . LEU A 1 264 ? 3.813 1.874 9.428 1.00 95.81 264 LEU A O 1
ATOM 2057 N N . ARG A 1 265 ? 2.142 0.399 9.574 1.00 95.38 265 ARG A N 1
ATOM 2058 C CA . ARG A 1 265 ? 2.476 -0.006 10.953 1.00 95.38 265 ARG A CA 1
ATOM 2059 C C . ARG A 1 265 ? 3.854 -0.675 11.032 1.00 95.38 265 ARG A C 1
ATOM 2061 O O . ARG A 1 265 ? 4.577 -0.474 12.008 1.00 95.38 265 ARG A O 1
ATOM 2068 N N . ASP A 1 266 ? 4.181 -1.530 10.070 1.00 95.00 266 ASP A N 1
ATOM 2069 C CA . ASP A 1 266 ? 5.439 -2.277 10.073 1.00 95.00 266 ASP A CA 1
ATOM 2070 C C . ASP A 1 266 ? 6.608 -1.391 9.604 1.00 95.00 266 ASP A C 1
ATOM 2072 O O . ASP A 1 266 ? 7.674 -1.425 10.224 1.00 95.00 266 ASP A O 1
ATOM 2076 N N . GLU A 1 267 ? 6.374 -0.490 8.646 1.00 92.56 267 GLU A N 1
ATOM 2077 C CA . GLU A 1 267 ? 7.321 0.544 8.208 1.00 92.56 267 GLU A CA 1
ATOM 2078 C C . GLU A 1 267 ? 7.731 1.467 9.365 1.00 92.56 267 GLU A C 1
ATOM 2080 O O . GLU A 1 267 ? 8.922 1.685 9.583 1.00 92.56 267 GLU A O 1
ATOM 2085 N N . GLN A 1 268 ? 6.779 1.921 10.192 1.00 92.12 268 GLN A N 1
ATOM 2086 C CA . GLN A 1 268 ? 7.056 2.709 11.407 1.00 92.12 268 GLN A CA 1
ATOM 2087 C C . GLN A 1 268 ? 8.000 2.001 12.396 1.00 92.12 268 GLN A C 1
ATOM 2089 O O . GLN A 1 268 ? 8.571 2.631 13.285 1.00 92.12 268 GLN A O 1
ATOM 2094 N N . ARG A 1 269 ? 8.168 0.681 12.264 1.00 92.06 269 ARG A N 1
ATOM 2095 C CA . ARG A 1 269 ? 9.079 -0.144 13.071 1.00 92.06 269 ARG A CA 1
ATOM 2096 C C . ARG A 1 269 ? 10.356 -0.525 12.316 1.00 92.06 269 ARG A C 1
ATOM 2098 O O . ARG A 1 269 ? 11.165 -1.279 12.857 1.00 92.06 269 ARG A O 1
ATOM 2105 N N . GLY A 1 270 ? 10.534 -0.034 11.090 1.00 92.19 270 GLY A N 1
ATOM 2106 C CA . GLY A 1 270 ? 11.624 -0.397 10.188 1.00 92.19 270 GLY A CA 1
ATOM 2107 C C . GLY A 1 270 ? 11.546 -1.845 9.696 1.00 92.19 270 GLY A C 1
ATOM 2108 O O . GLY A 1 270 ? 12.585 -2.471 9.488 1.00 92.19 270 GLY A O 1
ATOM 2109 N N . LEU A 1 271 ? 10.340 -2.409 9.579 1.00 94.81 271 LEU A N 1
ATOM 2110 C CA . LEU A 1 271 ? 10.097 -3.793 9.167 1.00 94.81 271 LEU A CA 1
ATOM 2111 C C . LEU A 1 271 ? 9.324 -3.836 7.842 1.00 94.81 271 LEU A C 1
ATOM 2113 O O . LEU A 1 271 ? 8.465 -2.998 7.596 1.00 94.81 271 LEU A O 1
ATOM 2117 N N . ASP A 1 272 ? 9.577 -4.854 7.015 1.00 94.12 272 ASP A N 1
ATOM 2118 C CA . ASP A 1 272 ? 8.705 -5.151 5.871 1.00 94.12 272 ASP A CA 1
ATOM 2119 C C . ASP A 1 272 ? 7.449 -5.914 6.341 1.00 94.12 272 ASP A C 1
ATOM 2121 O O . ASP A 1 272 ? 7.573 -6.845 7.148 1.00 94.12 272 ASP A O 1
ATOM 2125 N N . ASP A 1 273 ? 6.272 -5.645 5.755 1.00 95.88 273 ASP A N 1
ATOM 2126 C CA . ASP A 1 273 ? 5.139 -6.582 5.850 1.00 95.88 273 ASP A CA 1
ATOM 2127 C C . ASP A 1 273 ? 5.462 -7.862 5.048 1.00 95.88 273 ASP A C 1
ATOM 2129 O O . ASP A 1 273 ? 5.687 -7.796 3.831 1.00 95.88 273 ASP A O 1
ATOM 2133 N N . PRO A 1 274 ? 5.459 -9.056 5.675 1.00 95.19 274 PRO A N 1
ATOM 2134 C CA . PRO A 1 274 ? 5.854 -10.286 4.994 1.00 95.19 274 PRO A CA 1
ATOM 2135 C C . PRO A 1 274 ? 4.971 -10.661 3.798 1.00 95.19 274 PRO A C 1
ATOM 2137 O O . PRO A 1 274 ? 5.489 -11.219 2.829 1.00 95.19 274 PRO A O 1
ATOM 2140 N N . LYS A 1 275 ? 3.658 -10.378 3.844 1.00 95.81 275 LYS A N 1
ATOM 2141 C CA . LYS A 1 275 ? 2.752 -10.709 2.730 1.00 95.81 275 LYS A CA 1
ATOM 2142 C C . LYS A 1 275 ? 2.958 -9.755 1.558 1.00 95.81 275 LYS A C 1
ATOM 2144 O O . LYS A 1 275 ? 3.086 -10.233 0.433 1.00 95.81 275 LYS A O 1
ATOM 2149 N N . SER A 1 276 ? 3.090 -8.452 1.815 1.00 97.06 276 SER A N 1
ATOM 2150 C CA . SER A 1 276 ? 3.409 -7.468 0.775 1.00 97.06 276 SER A CA 1
ATOM 2151 C C . SER A 1 276 ? 4.716 -7.802 0.076 1.00 97.06 276 SER A C 1
ATOM 2153 O O . SER A 1 276 ? 4.766 -7.866 -1.150 1.00 97.06 276 SER A O 1
ATOM 2155 N N . LYS A 1 277 ? 5.765 -8.122 0.843 1.00 97.12 277 LYS A N 1
ATOM 2156 C CA . LYS A 1 277 ? 7.057 -8.525 0.279 1.00 97.12 277 LYS A CA 1
ATOM 2157 C C . LYS A 1 277 ? 6.956 -9.795 -0.565 1.00 97.12 277 LYS A C 1
ATOM 2159 O O . LYS A 1 277 ? 7.573 -9.876 -1.625 1.00 97.12 277 LYS A O 1
ATOM 2164 N N . ALA A 1 278 ? 6.187 -10.788 -0.117 1.00 97.19 278 ALA A N 1
ATOM 2165 C CA . ALA A 1 278 ? 5.982 -12.021 -0.870 1.00 97.19 278 ALA A CA 1
ATOM 2166 C C . ALA A 1 278 ? 5.269 -11.764 -2.207 1.00 97.19 278 ALA A C 1
ATOM 2168 O O . ALA A 1 278 ? 5.759 -12.213 -3.243 1.00 97.19 278 ALA A O 1
ATOM 2169 N N . LEU A 1 279 ? 4.167 -11.008 -2.201 1.00 98.12 279 LEU A N 1
ATOM 2170 C CA . LEU A 1 279 ? 3.428 -10.659 -3.416 1.00 98.12 279 LEU A CA 1
ATOM 2171 C C . LEU A 1 279 ? 4.265 -9.790 -4.365 1.00 98.12 279 LEU A C 1
ATOM 2173 O O . LEU A 1 279 ? 4.295 -10.047 -5.568 1.00 98.12 279 LEU A O 1
ATOM 2177 N N . CYS A 1 280 ? 4.990 -8.808 -3.824 1.00 98.00 280 CYS A N 1
ATOM 2178 C CA . CYS A 1 280 ? 5.906 -7.964 -4.585 1.00 98.00 280 CYS A CA 1
ATOM 2179 C C . CYS A 1 280 ? 6.945 -8.811 -5.333 1.00 98.00 280 CYS A C 1
ATOM 2181 O O . CYS A 1 280 ? 7.077 -8.686 -6.549 1.00 98.00 280 CYS A O 1
ATOM 2183 N N . ASN A 1 281 ? 7.605 -9.748 -4.642 1.00 97.62 281 ASN A N 1
ATOM 2184 C CA . ASN A 1 281 ? 8.565 -10.661 -5.266 1.00 97.62 281 ASN A CA 1
ATOM 2185 C C . ASN A 1 281 ? 7.923 -11.538 -6.350 1.00 97.62 281 ASN A C 1
ATOM 2187 O O . ASN A 1 281 ? 8.484 -11.665 -7.433 1.00 97.62 281 ASN A O 1
ATOM 2191 N N . GLN A 1 282 ? 6.729 -12.089 -6.107 1.00 97.81 282 GLN A N 1
ATOM 2192 C CA . GLN A 1 282 ? 6.032 -12.915 -7.102 1.00 97.81 282 GLN A CA 1
ATOM 2193 C C . GLN A 1 282 ? 5.749 -12.152 -8.400 1.00 97.81 282 GLN A C 1
ATOM 2195 O O . GLN A 1 282 ? 5.960 -12.677 -9.491 1.00 97.81 282 GLN A O 1
ATOM 2200 N N . VAL A 1 283 ? 5.275 -10.910 -8.300 1.00 98.19 283 VAL A N 1
ATOM 2201 C CA . VAL A 1 283 ? 4.993 -10.074 -9.475 1.00 98.19 283 VAL A CA 1
ATOM 2202 C C . VAL A 1 283 ? 6.296 -9.585 -10.117 1.00 98.19 283 VAL A C 1
ATOM 2204 O O . VAL A 1 283 ? 6.394 -9.530 -11.345 1.00 98.19 283 VAL A O 1
ATOM 2207 N N . ARG A 1 284 ? 7.327 -9.293 -9.315 1.00 97.88 284 ARG A N 1
ATOM 2208 C CA . ARG A 1 284 ? 8.665 -8.929 -9.799 1.00 97.88 284 ARG A CA 1
ATOM 2209 C C . ARG A 1 284 ? 9.297 -10.051 -10.619 1.00 97.88 284 ARG A C 1
ATOM 2211 O O . ARG A 1 284 ? 9.865 -9.772 -11.670 1.00 97.88 284 ARG A O 1
ATOM 2218 N N . ASP A 1 285 ? 9.140 -11.308 -10.214 1.00 98.06 285 ASP A N 1
ATOM 2219 C CA . ASP A 1 285 ? 9.631 -12.459 -10.979 1.00 98.06 285 ASP A CA 1
ATOM 2220 C C . ASP A 1 285 ? 9.010 -12.516 -12.383 1.00 98.06 285 ASP A C 1
ATOM 2222 O O . ASP A 1 285 ? 9.680 -12.852 -13.359 1.00 98.06 285 ASP A O 1
ATOM 2226 N N . VAL A 1 286 ? 7.733 -12.144 -12.514 1.00 97.56 286 VAL A N 1
ATOM 2227 C CA . VAL A 1 286 ? 7.067 -12.036 -13.823 1.00 97.56 286 VAL A CA 1
ATOM 2228 C C . VAL A 1 286 ? 7.603 -10.853 -14.611 1.00 97.56 286 VAL A C 1
ATOM 2230 O O . VAL A 1 286 ? 7.872 -10.994 -15.798 1.00 97.56 286 VAL A O 1
ATOM 2233 N N . CYS A 1 287 ? 7.796 -9.705 -13.964 1.00 97.69 287 CYS A N 1
ATOM 2234 C CA . CYS A 1 287 ? 8.409 -8.536 -14.587 1.00 97.69 287 CYS A CA 1
ATOM 2235 C C . CYS A 1 287 ? 9.782 -8.874 -15.198 1.00 97.69 287 CYS A C 1
ATOM 2237 O O . CYS A 1 287 ? 10.035 -8.570 -16.366 1.00 97.69 287 CYS A O 1
ATOM 2239 N N . LEU A 1 288 ? 10.631 -9.584 -14.450 1.00 96.31 288 LEU A N 1
ATOM 2240 C CA . LEU A 1 288 ? 11.940 -10.039 -14.922 1.00 96.31 288 LEU A CA 1
ATOM 2241 C C . LEU A 1 288 ? 11.833 -11.053 -16.064 1.00 96.31 288 LEU A C 1
ATOM 2243 O O . LEU A 1 288 ? 12.566 -10.927 -17.040 1.00 96.31 288 LEU A O 1
ATOM 2247 N N . TYR A 1 289 ? 10.911 -12.014 -15.980 1.00 97.69 289 TYR A N 1
ATOM 2248 C CA . TYR A 1 289 ? 10.651 -12.972 -17.060 1.00 97.69 289 TYR A CA 1
ATOM 2249 C C . TYR A 1 289 ? 10.230 -12.272 -18.365 1.00 97.69 289 TYR A C 1
ATOM 2251 O O . TYR A 1 289 ? 10.755 -12.563 -19.441 1.00 97.69 289 TYR A O 1
ATOM 2259 N N . LEU A 1 290 ? 9.316 -11.299 -18.282 1.00 97.38 290 LEU A N 1
ATOM 2260 C CA . LEU A 1 290 ? 8.866 -10.527 -19.442 1.00 97.38 290 LEU A CA 1
ATOM 2261 C C . LEU A 1 290 ? 10.024 -9.754 -20.085 1.00 97.38 290 LEU A C 1
ATOM 2263 O O . LEU A 1 290 ? 10.176 -9.778 -21.306 1.00 97.38 290 LEU A O 1
ATOM 2267 N N . ALA A 1 291 ? 10.859 -9.101 -19.277 1.00 96.00 291 ALA A N 1
ATOM 2268 C CA . ALA A 1 291 ? 11.984 -8.319 -19.777 1.00 96.00 291 ALA A CA 1
ATOM 2269 C C . ALA A 1 291 ? 13.101 -9.199 -20.357 1.00 96.00 291 ALA A C 1
ATOM 2271 O O . ALA A 1 291 ? 13.522 -8.998 -21.496 1.00 96.00 291 ALA A O 1
ATOM 2272 N N . ASN A 1 292 ? 13.569 -10.179 -19.586 1.00 94.81 292 ASN A N 1
ATOM 2273 C CA . ASN A 1 292 ? 14.785 -10.925 -19.899 1.00 94.81 292 ASN A CA 1
ATOM 2274 C C . ASN A 1 292 ? 14.535 -12.059 -20.895 1.00 94.81 292 ASN A C 1
ATOM 2276 O O . ASN A 1 292 ? 15.318 -12.229 -21.829 1.00 94.81 292 ASN A O 1
ATOM 2280 N N . ASP A 1 293 ? 13.443 -12.808 -20.725 1.00 96.62 293 ASP A N 1
ATOM 2281 C CA . ASP A 1 293 ? 13.176 -14.007 -21.525 1.00 96.62 293 ASP A CA 1
ATOM 2282 C C . ASP A 1 293 ? 12.277 -13.714 -22.731 1.00 96.62 293 ASP A C 1
ATOM 2284 O O . ASP A 1 293 ? 12.407 -14.360 -23.772 1.00 96.62 293 ASP A O 1
ATOM 2288 N N . CYS A 1 294 ? 11.385 -12.722 -22.621 1.00 95.19 294 CYS A N 1
ATOM 2289 C CA . CYS A 1 294 ? 10.414 -12.405 -23.675 1.00 95.19 294 CYS A CA 1
ATOM 2290 C C . CYS A 1 294 ? 10.732 -11.120 -24.456 1.00 95.19 294 CYS A C 1
ATOM 2292 O O . CYS A 1 294 ? 10.157 -10.911 -25.520 1.00 95.19 294 CYS A O 1
ATOM 2294 N N . SER A 1 295 ? 11.643 -10.264 -23.966 1.00 94.88 295 SER A N 1
ATOM 2295 C CA . SER A 1 295 ? 11.899 -8.919 -24.527 1.00 94.88 295 SER A CA 1
ATOM 2296 C C . SER A 1 295 ? 10.646 -8.019 -24.585 1.00 94.88 295 SER A C 1
ATOM 2298 O O . SER A 1 295 ? 10.552 -7.091 -25.393 1.00 94.88 295 SER A O 1
ATOM 2300 N N . GLU A 1 296 ? 9.680 -8.277 -23.701 1.00 96.88 296 GLU A N 1
ATOM 2301 C CA . GLU A 1 296 ? 8.425 -7.534 -23.548 1.00 96.88 296 GLU A CA 1
ATOM 2302 C C . GLU A 1 296 ? 8.620 -6.353 -22.582 1.00 96.88 296 GLU A C 1
ATOM 2304 O O . GLU A 1 296 ? 8.001 -6.266 -21.518 1.00 96.88 296 GLU A O 1
ATOM 2309 N N . TYR A 1 297 ? 9.523 -5.431 -22.938 1.00 96.50 297 TYR A N 1
ATOM 2310 C CA . TYR A 1 297 ? 9.971 -4.350 -22.048 1.00 96.50 297 TYR A CA 1
ATOM 2311 C C . TYR A 1 297 ? 8.845 -3.405 -21.623 1.00 96.50 297 TYR A C 1
ATOM 2313 O O . TYR A 1 297 ? 8.809 -2.974 -20.474 1.00 96.50 297 TYR A O 1
ATOM 2321 N N . PHE A 1 298 ? 7.894 -3.107 -22.514 1.00 95.19 298 PHE A N 1
ATOM 2322 C CA . PHE A 1 298 ? 6.763 -2.236 -22.185 1.00 95.19 298 PHE A CA 1
ATOM 2323 C C . PHE A 1 298 ? 5.865 -2.850 -21.099 1.00 95.19 298 PHE A C 1
ATOM 2325 O O . PHE A 1 298 ? 5.533 -2.183 -20.118 1.00 95.19 298 PHE A O 1
ATOM 2332 N N . ASN A 1 299 ? 5.528 -4.134 -21.241 1.00 96.94 299 ASN A N 1
ATOM 2333 C CA . ASN A 1 299 ? 4.713 -4.868 -20.274 1.00 96.94 299 ASN A CA 1
ATOM 2334 C C . ASN A 1 299 ? 5.460 -5.071 -18.946 1.00 96.94 299 ASN A C 1
ATOM 2336 O O . ASN A 1 299 ? 4.881 -4.863 -17.879 1.00 96.94 299 ASN A O 1
ATOM 2340 N N . ALA A 1 300 ? 6.754 -5.404 -18.996 1.00 98.06 300 ALA A N 1
ATOM 2341 C CA . ALA A 1 300 ? 7.601 -5.478 -17.807 1.00 98.06 300 ALA A CA 1
ATOM 2342 C C . ALA A 1 300 ? 7.632 -4.134 -17.062 1.00 98.06 300 ALA A C 1
ATOM 2344 O O . ALA A 1 300 ? 7.350 -4.074 -15.868 1.00 98.06 300 ALA A O 1
ATOM 2345 N N . ARG A 1 301 ? 7.862 -3.029 -17.778 1.00 97.88 301 ARG A N 1
ATOM 2346 C CA . ARG A 1 301 ? 7.863 -1.673 -17.216 1.00 97.88 301 ARG A CA 1
ATOM 2347 C C . ARG A 1 301 ? 6.536 -1.309 -16.549 1.00 97.88 301 ARG A C 1
ATOM 2349 O O . ARG A 1 301 ? 6.539 -0.665 -15.502 1.00 97.88 301 ARG A O 1
ATOM 2356 N N . MET A 1 302 ? 5.400 -1.711 -17.128 1.00 97.62 302 MET A N 1
ATOM 2357 C CA . MET A 1 302 ? 4.087 -1.505 -16.501 1.00 97.62 302 MET A CA 1
ATOM 2358 C C . MET A 1 302 ? 3.995 -2.185 -15.129 1.00 97.62 302 MET A C 1
ATOM 2360 O O . MET A 1 302 ? 3.505 -1.567 -14.182 1.00 97.62 302 MET A O 1
ATOM 2364 N N . LEU A 1 303 ? 4.485 -3.423 -15.009 1.00 98.00 303 LEU A N 1
ATOM 2365 C CA . LEU A 1 303 ? 4.532 -4.122 -13.725 1.00 98.00 303 LEU A CA 1
ATOM 2366 C C . LEU A 1 303 ? 5.533 -3.477 -12.766 1.00 98.00 303 LEU A C 1
ATOM 2368 O O . LEU A 1 303 ? 5.157 -3.210 -11.631 1.00 98.00 303 LEU A O 1
ATOM 2372 N N . ALA A 1 304 ? 6.755 -3.170 -13.211 1.00 97.88 304 ALA A N 1
ATOM 2373 C CA . ALA A 1 304 ? 7.767 -2.518 -12.375 1.00 97.88 304 ALA A CA 1
ATOM 2374 C C . ALA A 1 304 ? 7.243 -1.213 -11.767 1.00 97.88 304 ALA A C 1
ATOM 2376 O O . ALA A 1 304 ? 7.322 -1.021 -10.559 1.00 97.88 304 ALA A O 1
ATOM 2377 N N . ARG A 1 305 ? 6.598 -0.369 -12.579 1.00 98.00 305 ARG A N 1
ATOM 2378 C CA . ARG A 1 305 ? 5.973 0.867 -12.105 1.00 98.00 305 ARG A CA 1
ATOM 2379 C C . ARG A 1 305 ? 4.893 0.601 -11.057 1.00 98.00 305 ARG A C 1
ATOM 2381 O O . ARG A 1 305 ? 4.861 1.280 -10.039 1.00 98.00 305 ARG A O 1
ATOM 2388 N N . CYS A 1 306 ? 4.022 -0.376 -11.305 1.00 97.88 306 CYS A N 1
ATOM 2389 C CA . CYS A 1 306 ? 2.985 -0.767 -10.353 1.00 97.88 306 CYS A CA 1
ATOM 2390 C C . CYS A 1 306 ? 3.588 -1.231 -9.017 1.00 97.88 306 CYS A C 1
ATOM 2392 O O . CYS A 1 306 ? 3.072 -0.873 -7.962 1.00 97.88 306 CYS A O 1
ATOM 2394 N N . LEU A 1 307 ? 4.698 -1.974 -9.052 1.00 97.88 307 LEU A N 1
ATOM 2395 C CA . LEU A 1 307 ? 5.406 -2.403 -7.847 1.00 97.88 307 LEU A CA 1
ATOM 2396 C C . LEU A 1 307 ? 6.027 -1.231 -7.095 1.00 97.88 307 LEU A C 1
ATOM 2398 O O . LEU A 1 307 ? 5.861 -1.157 -5.885 1.00 97.88 307 LEU A O 1
ATOM 2402 N N . THR A 1 308 ? 6.693 -0.302 -7.782 1.00 97.12 308 THR A N 1
ATOM 2403 C CA . THR A 1 308 ? 7.256 0.895 -7.141 1.00 97.12 308 THR A CA 1
ATOM 2404 C C . THR A 1 308 ? 6.163 1.759 -6.506 1.00 97.12 308 THR A C 1
ATOM 2406 O O . THR A 1 308 ? 6.332 2.223 -5.384 1.00 97.12 308 THR A O 1
ATOM 2409 N N . GLU A 1 309 ? 5.025 1.944 -7.186 1.00 96.38 309 GLU A N 1
ATOM 2410 C CA . GLU A 1 309 ? 3.902 2.755 -6.687 1.00 96.38 309 GLU A CA 1
ATOM 2411 C C . GLU A 1 309 ? 3.223 2.152 -5.444 1.00 96.38 309 GLU A C 1
ATOM 2413 O O . GLU A 1 309 ? 2.767 2.911 -4.594 1.00 96.38 309 GLU A O 1
ATOM 2418 N N . HIS A 1 310 ? 3.146 0.821 -5.331 1.00 95.88 310 HIS A N 1
ATOM 2419 C CA . HIS A 1 310 ? 2.391 0.138 -4.268 1.00 95.88 310 HIS A CA 1
ATOM 2420 C C . HIS A 1 310 ? 3.254 -0.518 -3.185 1.00 95.88 310 HIS A C 1
ATOM 2422 O O . HIS A 1 310 ? 2.769 -0.799 -2.100 1.00 95.88 310 HIS A O 1
ATOM 2428 N N . PHE A 1 311 ? 4.534 -0.771 -3.447 1.00 95.56 311 PHE A N 1
ATOM 2429 C CA . PHE A 1 311 ? 5.432 -1.445 -2.503 1.00 95.56 311 PHE A CA 1
ATOM 2430 C C . PHE A 1 311 ? 6.717 -0.657 -2.228 1.00 95.56 311 PHE A C 1
ATOM 2432 O O . PHE A 1 311 ? 7.656 -1.205 -1.650 1.00 95.56 311 PHE A O 1
ATOM 2439 N N . GLY A 1 312 ? 6.767 0.624 -2.609 1.00 90.25 312 GLY A N 1
ATOM 2440 C CA . GLY A 1 312 ? 7.897 1.517 -2.327 1.00 90.25 312 GLY A CA 1
ATOM 2441 C C . GLY A 1 312 ? 8.148 1.767 -0.833 1.00 90.25 312 GLY A C 1
ATOM 2442 O O . GLY A 1 312 ? 9.243 2.169 -0.463 1.00 90.25 312 GLY A O 1
ATOM 2443 N N . GLU A 1 313 ? 7.171 1.476 0.027 1.00 86.88 313 GLU A N 1
ATOM 2444 C CA . GLU A 1 313 ? 7.276 1.594 1.490 1.00 86.88 313 GLU A CA 1
ATOM 2445 C C . GLU A 1 313 ? 7.999 0.404 2.142 1.00 86.88 313 GLU A C 1
ATOM 2447 O O . GLU A 1 313 ? 8.326 0.452 3.323 1.00 86.88 313 GLU A O 1
ATOM 2452 N N . LEU A 1 314 ? 8.258 -0.683 1.401 1.00 92.50 314 LEU A N 1
ATOM 2453 C CA . LEU A 1 314 ? 8.953 -1.861 1.926 1.00 92.50 314 LEU A CA 1
ATOM 2454 C C . LEU A 1 314 ? 10.467 -1.588 2.022 1.00 92.50 314 LEU A C 1
ATOM 2456 O O . LEU A 1 314 ? 11.146 -1.591 0.983 1.00 92.50 314 LEU A O 1
ATOM 2460 N N . PRO A 1 315 ? 11.040 -1.418 3.236 1.00 89.50 315 PRO A N 1
ATOM 2461 C CA . PRO A 1 315 ? 12.396 -0.887 3.386 1.00 89.50 315 PRO A CA 1
ATOM 2462 C C . PRO A 1 315 ? 13.477 -1.712 2.683 1.00 89.50 315 PRO A C 1
ATOM 2464 O O . PRO A 1 315 ? 14.484 -1.178 2.230 1.00 89.50 315 PRO A O 1
ATOM 2467 N N . SER A 1 316 ? 13.293 -3.029 2.591 1.00 92.56 316 SER A N 1
ATOM 2468 C CA . SER A 1 316 ? 14.313 -3.926 2.038 1.00 92.56 316 SER A CA 1
ATOM 2469 C C . SER A 1 316 ? 14.377 -3.996 0.510 1.00 92.56 316 SER A C 1
ATOM 2471 O O . SER A 1 316 ? 15.330 -4.578 -0.009 1.00 92.56 316 SER A O 1
ATOM 2473 N N . ILE A 1 317 ? 13.363 -3.498 -0.209 1.00 93.31 317 ILE A N 1
ATOM 2474 C CA . ILE A 1 317 ? 13.245 -3.691 -1.665 1.00 93.31 317 ILE A CA 1
ATOM 2475 C C . ILE A 1 317 ? 12.982 -2.395 -2.440 1.00 93.31 317 ILE A C 1
ATOM 2477 O O . ILE A 1 317 ? 13.119 -2.406 -3.660 1.00 93.31 317 ILE A O 1
ATOM 2481 N N . ALA A 1 318 ? 12.664 -1.285 -1.770 1.00 92.25 318 ALA A N 1
ATOM 2482 C CA . ALA A 1 318 ? 12.348 -0.007 -2.412 1.00 92.25 318 ALA A CA 1
ATOM 2483 C C . ALA A 1 318 ? 13.400 0.427 -3.456 1.00 92.25 318 ALA A C 1
ATOM 2485 O O . ALA A 1 318 ? 13.066 0.604 -4.627 1.00 92.25 318 ALA A O 1
ATOM 2486 N N . GLU A 1 319 ? 14.683 0.476 -3.073 1.00 94.19 319 GLU A N 1
ATOM 2487 C CA . GLU A 1 319 ? 15.789 0.840 -3.981 1.00 94.19 319 GLU A CA 1
ATOM 2488 C C . GLU A 1 319 ? 15.913 -0.120 -5.178 1.00 94.19 319 GLU A C 1
ATOM 2490 O O . GLU A 1 319 ? 16.243 0.285 -6.295 1.00 94.19 319 GLU A O 1
ATOM 2495 N N . LEU A 1 320 ? 15.624 -1.409 -4.965 1.00 95.50 320 LEU A N 1
ATOM 2496 C CA . LEU A 1 320 ? 15.658 -2.410 -6.029 1.00 95.50 320 LEU A CA 1
ATOM 2497 C C . LEU A 1 320 ? 14.540 -2.170 -7.050 1.00 95.50 320 LEU A C 1
ATOM 2499 O O . LEU A 1 320 ? 14.795 -2.250 -8.250 1.00 95.50 320 LEU A O 1
ATOM 2503 N N . LEU A 1 321 ? 13.328 -1.845 -6.591 1.00 96.31 321 LEU A N 1
ATOM 2504 C CA . LEU A 1 321 ? 12.192 -1.547 -7.469 1.00 96.31 321 LEU A CA 1
ATOM 2505 C C . LEU A 1 321 ? 12.432 -0.280 -8.299 1.00 96.31 321 LEU A C 1
ATOM 2507 O O . LEU A 1 321 ? 12.117 -0.259 -9.488 1.00 96.31 321 LEU A O 1
ATOM 2511 N N . GLU A 1 322 ? 13.020 0.761 -7.705 1.00 96.19 322 GLU A N 1
ATOM 2512 C CA . GLU A 1 322 ? 13.410 1.977 -8.431 1.00 96.19 322 GLU A CA 1
ATOM 2513 C C . GLU A 1 322 ? 14.482 1.694 -9.494 1.00 96.19 322 GLU A C 1
ATOM 2515 O O . GLU A 1 322 ? 14.384 2.173 -10.630 1.00 96.19 322 GLU A O 1
ATOM 2520 N N . SER A 1 323 ? 15.484 0.873 -9.154 1.00 96.06 323 SER A N 1
ATOM 2521 C CA . SER A 1 323 ? 16.523 0.453 -10.099 1.00 96.06 323 SER A CA 1
ATOM 2522 C C . SER A 1 323 ? 15.942 -0.343 -11.269 1.00 96.06 323 SER A C 1
ATOM 2524 O O . SER A 1 323 ? 16.295 -0.083 -12.421 1.00 96.06 323 SER A O 1
ATOM 2526 N N . ASP A 1 324 ? 15.042 -1.290 -10.994 1.00 96.38 324 ASP A N 1
ATOM 2527 C CA . ASP A 1 324 ? 14.388 -2.094 -12.028 1.00 96.38 324 ASP A CA 1
ATOM 2528 C C . ASP A 1 324 ? 13.545 -1.224 -12.967 1.00 96.38 324 ASP A C 1
ATOM 2530 O O . ASP A 1 324 ? 13.634 -1.374 -14.186 1.00 96.38 324 ASP A O 1
ATOM 2534 N N . LEU A 1 325 ? 12.758 -0.292 -12.416 1.00 97.31 325 LEU A N 1
ATOM 2535 C CA . LEU A 1 325 ? 11.945 0.627 -13.211 1.00 97.31 325 LEU A CA 1
ATOM 2536 C C . LEU A 1 325 ? 12.815 1.495 -14.126 1.00 97.31 325 LEU A C 1
ATOM 2538 O O . LEU A 1 325 ? 12.528 1.581 -15.317 1.00 97.31 325 LEU A O 1
ATOM 2542 N N . THR A 1 326 ? 13.903 2.060 -13.595 1.00 97.25 326 THR A N 1
ATOM 2543 C CA . THR A 1 326 ? 14.835 2.902 -14.365 1.00 97.25 326 THR A CA 1
ATOM 2544 C C . THR A 1 326 ? 15.459 2.126 -15.526 1.00 97.25 326 THR A C 1
ATOM 2546 O O . THR A 1 326 ? 15.427 2.575 -16.668 1.00 97.25 326 THR A O 1
ATOM 2549 N N . LYS A 1 327 ? 15.950 0.907 -15.273 1.00 96.62 327 LYS A N 1
ATOM 2550 C CA . LYS A 1 327 ? 16.506 0.049 -16.334 1.00 96.62 327 LYS A CA 1
ATOM 2551 C C . LYS A 1 327 ? 15.472 -0.288 -17.408 1.00 96.62 327 LYS A C 1
ATOM 2553 O O . LYS A 1 327 ? 15.804 -0.390 -18.585 1.00 96.62 327 LYS A O 1
ATOM 2558 N N . LEU A 1 328 ? 14.217 -0.493 -17.016 1.00 97.06 328 LEU A N 1
ATOM 2559 C CA . LEU A 1 328 ? 13.137 -0.783 -17.957 1.00 97.06 328 LEU A CA 1
ATOM 2560 C C . LEU A 1 328 ? 12.691 0.453 -18.744 1.00 97.06 328 LEU A C 1
ATOM 2562 O O . LEU A 1 328 ? 12.303 0.305 -19.901 1.00 97.06 328 LEU A O 1
ATOM 2566 N N . ASP A 1 329 ? 12.753 1.651 -18.157 1.00 95.75 329 ASP A N 1
ATOM 2567 C CA . ASP A 1 329 ? 12.598 2.916 -18.885 1.00 95.75 329 ASP A CA 1
ATOM 2568 C C . ASP A 1 329 ? 13.627 3.013 -20.023 1.00 95.75 329 ASP A C 1
ATOM 2570 O O . ASP A 1 329 ? 13.235 3.245 -21.173 1.00 95.75 329 ASP A O 1
ATOM 2574 N N . ASP A 1 330 ? 14.901 2.736 -19.728 1.00 93.69 330 ASP A N 1
ATOM 2575 C CA . ASP A 1 330 ? 15.986 2.747 -20.715 1.00 93.69 330 ASP A CA 1
ATOM 2576 C C . ASP A 1 330 ? 15.750 1.706 -21.821 1.00 93.69 330 ASP A C 1
ATOM 2578 O O . ASP A 1 330 ? 15.737 2.047 -23.003 1.00 93.69 330 ASP A O 1
ATOM 2582 N N . LEU A 1 331 ? 15.443 0.452 -21.465 1.00 94.00 331 LEU A N 1
ATOM 2583 C CA . LEU A 1 331 ? 15.187 -0.620 -22.441 1.00 94.00 331 LEU A CA 1
ATOM 2584 C C . LEU A 1 331 ? 13.973 -0.342 -23.344 1.00 94.00 331 LEU A C 1
ATOM 2586 O O . LEU A 1 331 ? 13.980 -0.674 -24.534 1.00 94.00 331 LEU A O 1
ATOM 2590 N N . VAL A 1 332 ? 12.909 0.265 -22.806 1.00 93.69 332 VAL A N 1
ATOM 2591 C CA . VAL A 1 332 ? 11.748 0.682 -23.611 1.00 93.69 332 VAL A CA 1
ATOM 2592 C C . VAL A 1 332 ? 12.136 1.792 -24.587 1.00 93.69 332 VAL A C 1
ATOM 2594 O O . VAL A 1 332 ? 11.684 1.776 -25.737 1.00 93.69 332 VAL A O 1
ATOM 2597 N N . ALA A 1 333 ? 12.964 2.744 -24.152 1.00 90.25 333 ALA A N 1
ATOM 2598 C CA . ALA A 1 333 ? 13.463 3.809 -25.011 1.00 90.25 333 ALA A CA 1
ATOM 2599 C C . ALA A 1 333 ? 14.383 3.257 -26.115 1.00 90.25 333 ALA A C 1
ATOM 2601 O O . ALA A 1 333 ? 14.174 3.565 -27.288 1.00 90.25 333 ALA A O 1
ATOM 2602 N N . GLU A 1 334 ? 15.304 2.353 -25.779 1.00 89.81 334 GLU A N 1
ATOM 2603 C CA . GLU A 1 334 ? 16.182 1.672 -26.737 1.00 89.81 334 GLU A CA 1
ATOM 2604 C C . GLU A 1 334 ? 15.391 0.882 -27.792 1.00 89.81 334 GLU A C 1
ATOM 2606 O O . GLU A 1 334 ? 15.635 1.029 -28.990 1.00 89.81 334 GLU A O 1
ATOM 2611 N N . GLN A 1 335 ? 14.389 0.091 -27.386 1.00 90.50 335 GLN A N 1
ATOM 2612 C CA . GLN A 1 335 ? 13.559 -0.670 -28.330 1.00 90.50 335 GLN A CA 1
ATOM 2613 C C . GLN A 1 335 ? 12.751 0.250 -29.261 1.00 90.50 335 GLN A C 1
ATOM 2615 O O . GLN A 1 335 ? 12.482 -0.084 -30.422 1.00 90.50 335 GLN A O 1
ATOM 2620 N N . ARG A 1 336 ? 12.318 1.413 -28.762 1.00 91.94 336 ARG A N 1
ATOM 2621 C CA . ARG A 1 336 ? 11.655 2.425 -29.587 1.00 91.94 336 ARG A CA 1
ATOM 2622 C C . ARG A 1 336 ? 12.624 2.991 -30.624 1.00 91.94 336 ARG A C 1
ATOM 2624 O O . ARG A 1 336 ? 12.254 3.068 -31.797 1.00 91.94 336 ARG A O 1
ATOM 2631 N N . ASP A 1 337 ? 13.826 3.363 -30.203 1.00 91.56 337 ASP A N 1
ATOM 2632 C CA . ASP A 1 337 ? 14.854 3.913 -31.082 1.00 91.56 337 ASP A CA 1
ATOM 2633 C C . ASP A 1 337 ? 15.266 2.902 -32.154 1.00 91.56 337 ASP A C 1
ATOM 2635 O O . ASP A 1 337 ? 15.326 3.255 -33.330 1.00 91.56 337 ASP A O 1
ATOM 2639 N N . GLU A 1 338 ? 15.430 1.624 -31.799 1.00 89.75 338 GLU A N 1
ATOM 2640 C CA . GLU A 1 338 ? 15.704 0.548 -32.757 1.00 89.75 338 GLU A CA 1
ATOM 2641 C C . GLU A 1 338 ? 14.632 0.483 -33.858 1.00 89.75 338 GLU A C 1
ATOM 2643 O O . GLU A 1 338 ? 14.954 0.430 -35.047 1.00 89.75 338 GLU A O 1
ATOM 2648 N N . LYS A 1 339 ? 13.344 0.562 -33.494 1.00 90.75 339 LYS A N 1
ATOM 2649 C CA . LYS A 1 339 ? 12.234 0.570 -34.466 1.00 90.75 339 LYS A CA 1
ATOM 2650 C C . LYS A 1 339 ? 12.253 1.807 -35.365 1.00 90.75 339 LYS A C 1
ATOM 2652 O O . LYS A 1 339 ? 11.945 1.691 -36.551 1.00 90.75 339 LYS A O 1
ATOM 2657 N N . ILE A 1 340 ? 12.596 2.973 -34.818 1.00 91.81 340 ILE A N 1
ATOM 2658 C CA . ILE A 1 340 ? 12.720 4.224 -35.582 1.00 91.81 340 ILE A CA 1
ATOM 2659 C C . ILE A 1 340 ? 13.899 4.148 -36.559 1.00 91.81 340 ILE A C 1
ATOM 2661 O O . ILE A 1 340 ? 13.785 4.596 -37.699 1.00 91.81 340 ILE A O 1
ATOM 2665 N N . LEU A 1 341 ? 15.019 3.568 -36.127 1.00 93.31 341 LEU A N 1
ATOM 2666 C CA . LEU A 1 341 ? 16.258 3.484 -36.897 1.00 93.31 341 LEU A CA 1
ATOM 2667 C C . LEU A 1 341 ? 16.273 2.317 -37.892 1.00 93.31 341 LEU A C 1
ATOM 2669 O O . LEU A 1 341 ? 17.061 2.348 -38.836 1.00 93.31 341 LEU A O 1
ATOM 2673 N N . ALA A 1 342 ? 15.401 1.316 -37.744 1.00 94.00 342 ALA A N 1
ATOM 2674 C CA . ALA A 1 342 ? 15.365 0.133 -38.605 1.00 94.00 342 ALA A CA 1
ATOM 2675 C C . ALA A 1 342 ? 15.279 0.444 -40.119 1.00 94.00 342 ALA A C 1
ATOM 2677 O O . ALA A 1 342 ? 16.025 -0.176 -40.883 1.00 94.00 342 ALA A O 1
ATOM 2678 N N . PRO A 1 343 ? 14.464 1.409 -40.600 1.00 95.06 343 PRO A N 1
ATOM 2679 C CA . PRO A 1 343 ? 14.465 1.797 -42.011 1.00 95.06 343 PRO A CA 1
ATOM 2680 C C . PRO A 1 343 ? 15.805 2.384 -42.475 1.00 95.06 343 PRO A C 1
ATOM 2682 O O . PRO A 1 343 ? 16.268 2.064 -43.571 1.00 95.06 343 PRO A O 1
ATOM 2685 N N . LEU A 1 344 ? 16.451 3.212 -41.643 1.00 94.94 344 LEU A N 1
ATOM 2686 C CA . LEU A 1 344 ? 17.764 3.789 -41.938 1.00 94.94 344 LEU A CA 1
ATOM 2687 C C . LEU A 1 344 ? 18.843 2.703 -41.977 1.00 94.94 344 LEU A C 1
ATOM 2689 O O . LEU A 1 344 ? 19.609 2.636 -42.938 1.00 94.94 344 LEU A O 1
ATOM 2693 N N . ALA A 1 345 ? 18.857 1.812 -40.984 1.00 93.19 345 ALA A N 1
ATOM 2694 C CA . ALA A 1 345 ? 19.749 0.658 -40.949 1.00 93.19 345 ALA A CA 1
ATOM 2695 C C . ALA A 1 345 ? 19.577 -0.222 -42.200 1.00 93.19 345 ALA A C 1
ATOM 2697 O O . ALA A 1 345 ? 20.564 -0.575 -42.843 1.00 93.19 345 ALA A O 1
ATOM 2698 N N . GLY A 1 346 ? 18.333 -0.501 -42.606 1.00 92.06 346 GLY A N 1
ATOM 2699 C CA . GLY A 1 346 ? 18.032 -1.256 -43.824 1.00 92.06 346 GLY A CA 1
ATOM 2700 C C . GLY A 1 346 ? 18.532 -0.575 -45.102 1.00 92.06 346 GLY A C 1
ATOM 2701 O O . GLY A 1 346 ? 19.086 -1.239 -45.980 1.00 92.06 346 GLY A O 1
ATOM 2702 N N . SER A 1 347 ? 18.401 0.753 -45.202 1.00 94.12 347 SER A N 1
ATOM 2703 C CA . SER A 1 347 ? 18.937 1.510 -46.340 1.00 94.12 347 SER A CA 1
ATOM 2704 C C . SER A 1 347 ? 20.467 1.494 -46.382 1.00 94.12 347 SER A C 1
ATOM 2706 O O . SER A 1 347 ? 21.045 1.391 -47.466 1.00 94.12 347 SER A O 1
ATOM 2708 N N . ILE A 1 348 ? 21.128 1.590 -45.226 1.00 93.69 348 ILE A N 1
ATOM 2709 C CA . ILE A 1 348 ? 22.591 1.518 -45.125 1.00 93.69 348 ILE A CA 1
ATOM 2710 C C . ILE A 1 348 ? 23.079 0.121 -45.508 1.00 93.69 348 ILE A C 1
ATOM 2712 O O . ILE A 1 348 ? 24.035 0.005 -46.269 1.00 93.69 348 ILE A O 1
ATOM 2716 N N . GLU A 1 349 ? 22.412 -0.936 -45.047 1.00 92.69 349 GLU A N 1
ATOM 2717 C CA . GLU A 1 349 ? 22.779 -2.313 -45.387 1.00 92.69 349 GLU A CA 1
ATOM 2718 C C . GLU A 1 349 ? 22.591 -2.597 -46.885 1.00 92.69 349 GLU A C 1
ATOM 2720 O O . GLU A 1 349 ? 23.466 -3.167 -47.539 1.00 92.69 349 GLU A O 1
ATOM 2725 N N . SER A 1 350 ? 21.498 -2.103 -47.479 1.00 91.38 350 SER A N 1
ATOM 2726 C CA . SER A 1 350 ? 21.287 -2.136 -48.933 1.00 91.38 350 SER A CA 1
ATOM 2727 C C . SER A 1 350 ? 22.438 -1.449 -49.679 1.00 91.38 350 SER A C 1
ATOM 2729 O O . SER A 1 350 ? 22.991 -2.024 -50.623 1.00 91.38 350 SER A O 1
ATOM 2731 N N . ALA A 1 351 ? 22.860 -0.262 -49.232 1.00 92.56 351 ALA A N 1
ATOM 2732 C CA . ALA A 1 351 ? 23.999 0.451 -49.806 1.00 92.56 351 ALA A CA 1
ATOM 2733 C C . ALA A 1 351 ? 25.320 -0.328 -49.647 1.00 92.56 351 ALA A C 1
ATOM 2735 O O . ALA A 1 351 ? 26.063 -0.470 -50.620 1.00 92.56 351 ALA A O 1
ATOM 2736 N N . LYS A 1 352 ? 25.586 -0.902 -48.465 1.00 90.12 352 LYS A N 1
ATOM 2737 C CA . LYS A 1 352 ? 26.784 -1.713 -48.185 1.00 90.12 352 LYS A CA 1
ATOM 2738 C C . LYS A 1 352 ? 26.855 -2.987 -49.023 1.00 90.12 352 LYS A C 1
ATOM 2740 O O . LYS A 1 352 ? 27.924 -3.346 -49.508 1.00 90.12 352 LYS A O 1
ATOM 2745 N N . SER A 1 353 ? 25.720 -3.630 -49.284 1.00 91.62 353 SER A N 1
ATOM 2746 C CA . SER A 1 353 ? 25.671 -4.824 -50.137 1.00 91.62 353 SER A CA 1
ATOM 2747 C C . SER A 1 353 ? 26.092 -4.558 -51.593 1.00 91.62 353 SER A C 1
ATOM 2749 O O . SER A 1 353 ? 26.427 -5.492 -52.325 1.00 91.62 353 SER A O 1
ATOM 2751 N N . ASN A 1 354 ? 26.091 -3.292 -52.036 1.00 90.56 354 ASN A N 1
ATOM 2752 C CA . ASN A 1 354 ? 26.486 -2.902 -53.387 1.00 90.56 354 ASN A CA 1
ATOM 2753 C C . ASN A 1 354 ? 27.174 -1.525 -53.427 1.00 90.56 354 ASN A C 1
ATOM 2755 O O . ASN A 1 354 ? 26.748 -0.622 -54.155 1.00 90.56 354 ASN A O 1
ATOM 2759 N N . LEU A 1 355 ? 28.264 -1.377 -52.666 1.00 92.00 355 LEU A N 1
ATOM 2760 C CA . LEU A 1 355 ? 28.948 -0.090 -52.485 1.00 92.00 355 LEU A CA 1
ATOM 2761 C C . LEU A 1 355 ? 29.350 0.596 -53.798 1.00 92.00 355 LEU A C 1
ATOM 2763 O O . LEU A 1 355 ? 29.206 1.806 -53.914 1.00 92.00 355 LEU A O 1
ATOM 2767 N N . ASN A 1 356 ? 29.796 -0.148 -54.817 1.00 90.12 356 ASN A N 1
ATOM 2768 C CA . ASN A 1 356 ? 30.187 0.436 -56.110 1.00 90.12 356 ASN A CA 1
ATOM 2769 C C . ASN A 1 356 ? 29.006 1.069 -56.857 1.00 90.12 356 ASN A C 1
ATOM 2771 O O . ASN A 1 356 ? 29.143 2.125 -57.476 1.00 90.12 356 ASN A O 1
ATOM 2775 N N . ARG A 1 357 ? 27.834 0.425 -56.823 1.00 89.81 357 ARG A N 1
ATOM 2776 C CA . ARG A 1 357 ? 26.616 0.989 -57.413 1.00 89.81 357 ARG A CA 1
ATOM 2777 C C . ARG A 1 357 ? 26.142 2.187 -56.601 1.00 89.81 357 ARG A C 1
ATOM 2779 O O . ARG A 1 357 ? 25.807 3.213 -57.184 1.00 89.81 357 ARG A O 1
ATOM 2786 N N . PHE A 1 358 ? 26.164 2.070 -55.278 1.00 92.69 358 PHE A N 1
ATOM 2787 C CA . PHE A 1 358 ? 25.809 3.162 -54.386 1.00 92.69 358 PHE A CA 1
ATOM 2788 C C . PHE A 1 358 ? 26.718 4.390 -54.589 1.00 92.69 358 PHE A C 1
ATOM 2790 O O . PHE A 1 358 ? 26.217 5.504 -54.712 1.00 92.69 358 PHE A O 1
ATOM 2797 N N . ALA A 1 359 ? 28.031 4.197 -54.758 1.00 91.44 359 ALA A N 1
ATOM 2798 C CA . ALA A 1 359 ? 28.987 5.258 -55.084 1.00 91.44 359 ALA A CA 1
ATOM 2799 C C . ALA A 1 359 ? 28.633 5.985 -56.395 1.00 91.44 359 ALA A C 1
ATOM 2801 O O . ALA A 1 359 ? 28.696 7.215 -56.474 1.00 91.44 359 ALA A O 1
ATOM 2802 N N . GLN A 1 360 ? 28.209 5.242 -57.425 1.00 89.00 360 GLN A N 1
ATOM 2803 C CA . GLN A 1 360 ? 27.727 5.825 -58.684 1.00 89.00 360 GLN A CA 1
ATOM 2804 C C . GLN A 1 360 ? 26.423 6.610 -58.496 1.00 89.00 360 GLN A C 1
ATOM 2806 O O . GLN A 1 360 ? 26.248 7.662 -59.109 1.00 89.00 360 GLN A O 1
ATOM 2811 N N . ASP A 1 361 ? 25.505 6.113 -57.667 1.00 87.94 361 ASP A N 1
ATOM 2812 C CA . ASP A 1 361 ? 24.245 6.800 -57.375 1.00 87.94 361 ASP A CA 1
ATOM 2813 C C . ASP A 1 361 ? 24.495 8.113 -56.613 1.00 87.94 361 ASP A C 1
ATOM 2815 O O . ASP A 1 361 ? 23.919 9.143 -56.971 1.00 87.94 361 ASP A O 1
ATOM 2819 N N . VAL A 1 362 ? 25.405 8.105 -55.633 1.00 89.56 362 VAL A N 1
ATOM 2820 C CA . VAL A 1 362 ? 25.825 9.282 -54.854 1.00 89.56 362 VAL A CA 1
ATOM 2821 C C . VAL A 1 362 ? 26.506 10.334 -55.737 1.00 89.56 362 VAL A C 1
ATOM 2823 O O . VAL A 1 362 ? 26.105 11.499 -55.731 1.00 89.56 362 VAL A O 1
ATOM 2826 N N . THR A 1 363 ? 27.489 9.937 -56.550 1.00 84.19 363 THR A N 1
ATOM 2827 C CA . THR A 1 363 ? 28.248 10.858 -57.427 1.00 84.19 363 THR A CA 1
ATOM 2828 C C . THR A 1 363 ? 27.403 11.476 -58.543 1.00 84.19 363 THR A C 1
ATOM 2830 O O . THR A 1 363 ? 27.745 12.535 -59.063 1.00 84.19 363 THR A O 1
ATOM 2833 N N . ARG A 1 364 ? 26.250 10.879 -58.873 1.00 81.81 364 ARG A N 1
ATOM 2834 C CA . ARG A 1 364 ? 25.231 11.460 -59.768 1.00 81.81 364 ARG A CA 1
ATOM 2835 C C . ARG A 1 364 ? 24.310 12.482 -59.082 1.00 81.81 364 ARG A C 1
ATOM 2837 O O . ARG A 1 364 ? 23.288 12.846 -59.658 1.00 81.81 364 ARG A O 1
ATOM 2844 N N . SER A 1 365 ? 24.661 12.944 -57.879 1.00 70.62 365 SER A N 1
ATOM 2845 C CA . SER A 1 365 ? 23.921 13.950 -57.099 1.00 70.62 365 SER A CA 1
ATOM 2846 C C . SER A 1 365 ? 22.512 13.516 -56.676 1.00 70.62 365 SER A C 1
ATOM 2848 O O . SER A 1 365 ? 21.614 14.346 -56.561 1.00 70.62 365 SER A O 1
ATOM 2850 N N . ASN A 1 366 ? 22.308 12.224 -56.398 1.00 75.12 366 ASN A N 1
ATOM 2851 C CA . ASN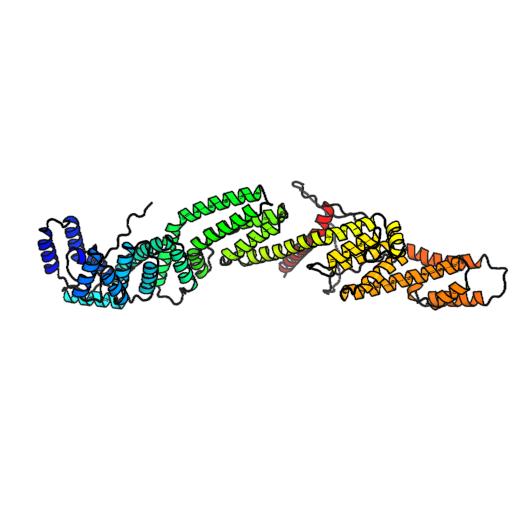 A 1 366 ? 21.023 11.720 -55.892 1.00 75.12 366 ASN A CA 1
ATOM 2852 C C . ASN A 1 366 ? 20.851 11.865 -54.365 1.00 75.12 366 ASN A C 1
ATOM 2854 O O . ASN A 1 366 ? 19.858 11.386 -53.823 1.00 75.12 366 ASN A O 1
ATOM 2858 N N . LEU A 1 367 ? 21.776 12.541 -53.669 1.00 82.62 367 LEU A N 1
ATOM 2859 C CA . LEU A 1 367 ? 21.664 12.902 -52.247 1.00 82.62 367 LEU A CA 1
ATOM 2860 C C . LEU A 1 367 ? 20.762 14.137 -52.050 1.00 82.62 367 LEU A C 1
ATOM 2862 O O . LEU A 1 367 ? 21.193 15.180 -51.565 1.00 82.62 367 LEU A O 1
ATOM 2866 N N . ALA A 1 368 ? 19.508 14.042 -52.486 1.00 80.00 368 ALA A N 1
ATOM 2867 C CA . ALA A 1 368 ? 18.524 15.114 -52.370 1.00 80.00 368 ALA A CA 1
ATOM 2868 C C . ALA A 1 368 ? 17.143 14.558 -52.006 1.00 80.00 368 ALA A C 1
ATOM 2870 O O . ALA A 1 368 ? 16.835 13.396 -52.282 1.00 80.00 368 ALA A O 1
ATOM 2871 N N . ASN A 1 369 ? 16.284 15.403 -51.431 1.00 68.62 369 ASN A N 1
ATOM 2872 C CA . ASN A 1 369 ? 14.889 15.045 -51.169 1.00 68.62 369 ASN A CA 1
ATOM 2873 C C . ASN A 1 369 ? 14.178 14.699 -52.488 1.00 68.62 369 ASN A C 1
ATOM 2875 O O . ASN A 1 369 ? 14.079 15.538 -53.383 1.00 68.62 369 ASN A O 1
ATOM 2879 N N . GLY A 1 370 ? 13.688 13.461 -52.604 1.00 68.94 370 GLY A N 1
ATOM 2880 C CA . GLY A 1 370 ? 13.103 12.932 -53.842 1.00 68.94 370 GLY A CA 1
ATOM 2881 C C . GLY A 1 370 ? 14.119 12.387 -54.858 1.00 68.94 370 GLY A C 1
ATOM 2882 O O . GLY A 1 370 ? 13.755 12.178 -56.015 1.00 68.94 370 GLY A O 1
ATOM 2883 N N . GLY A 1 371 ? 15.376 12.170 -54.453 1.00 78.75 371 GLY A N 1
ATOM 2884 C CA . GLY A 1 371 ? 16.376 11.449 -55.242 1.00 78.75 371 GLY A CA 1
ATOM 2885 C C . GLY A 1 371 ? 15.960 10.003 -55.541 1.00 78.75 371 GLY A C 1
ATOM 2886 O O . GLY A 1 371 ? 15.093 9.435 -54.878 1.00 78.75 371 GLY A O 1
ATOM 2887 N N . TYR A 1 372 ? 16.580 9.396 -56.553 1.00 79.50 372 TYR A N 1
ATOM 2888 C CA . TYR A 1 372 ? 16.279 8.025 -56.977 1.00 79.50 372 TYR A CA 1
ATOM 2889 C C . TYR A 1 372 ? 17.362 7.041 -56.518 1.00 79.50 372 TYR A C 1
ATOM 2891 O O . TYR A 1 372 ? 18.497 7.427 -56.235 1.00 79.50 372 TYR A O 1
ATOM 2899 N N . GLY A 1 373 ? 17.024 5.750 -56.508 1.00 86.69 373 GLY A N 1
ATOM 2900 C CA . GLY A 1 373 ? 17.965 4.683 -56.163 1.00 86.69 373 GLY A CA 1
ATOM 2901 C C . GLY A 1 373 ? 18.349 4.676 -54.683 1.00 86.69 373 GLY A C 1
ATOM 2902 O O . GLY A 1 373 ? 17.688 5.292 -53.848 1.00 86.69 373 GLY A O 1
ATOM 2903 N N . GLN A 1 374 ? 19.442 3.984 -54.363 1.00 89.88 374 GLN A N 1
ATOM 2904 C CA . GLN A 1 374 ? 19.841 3.723 -52.974 1.00 89.88 374 GLN A CA 1
ATOM 2905 C C . GLN A 1 374 ? 20.212 5.011 -52.210 1.00 89.88 374 GLN A C 1
ATOM 2907 O O . GLN A 1 374 ? 20.011 5.095 -51.003 1.00 89.88 374 GLN A O 1
ATOM 2912 N N . ALA A 1 375 ? 20.705 6.042 -52.907 1.00 90.75 375 ALA A N 1
ATOM 2913 C CA . ALA A 1 375 ? 20.998 7.350 -52.314 1.00 90.75 375 ALA A CA 1
ATOM 2914 C C . ALA A 1 375 ? 19.728 8.113 -51.894 1.00 90.75 375 ALA A C 1
ATOM 2916 O O . ALA A 1 375 ? 19.703 8.706 -50.819 1.00 90.75 375 ALA A O 1
ATOM 2917 N N . GLY A 1 376 ? 18.658 8.064 -52.695 1.00 90.38 376 GLY A N 1
ATOM 2918 C CA . GLY A 1 376 ? 17.379 8.692 -52.344 1.00 90.38 376 GLY A CA 1
ATOM 2919 C C . GLY A 1 376 ? 16.647 7.979 -51.202 1.00 90.38 376 GLY A C 1
ATOM 2920 O O . GLY A 1 376 ? 16.068 8.631 -50.328 1.00 90.38 376 GLY A O 1
ATOM 2921 N N . GLU A 1 377 ? 16.716 6.644 -51.176 1.00 90.75 377 GLU A N 1
ATOM 2922 C CA . GLU A 1 377 ? 16.212 5.822 -50.066 1.00 90.75 377 GLU A CA 1
ATOM 2923 C C . GLU A 1 377 ? 16.923 6.176 -48.751 1.00 90.75 377 GLU A C 1
ATOM 2925 O O . GLU A 1 377 ? 16.253 6.403 -47.742 1.00 90.75 377 GLU A O 1
ATOM 2930 N N . LEU A 1 378 ? 18.252 6.342 -48.789 1.00 94.75 378 LEU A N 1
ATOM 2931 C CA . LEU A 1 378 ? 19.054 6.748 -47.632 1.00 94.75 378 LEU A CA 1
ATOM 2932 C C . LEU A 1 378 ? 18.652 8.126 -47.108 1.00 94.75 378 LEU A C 1
ATOM 2934 O O . LEU A 1 378 ? 18.427 8.272 -45.911 1.00 94.75 378 LEU A O 1
ATOM 2938 N N . VAL A 1 379 ? 18.529 9.125 -47.990 1.00 93.88 379 VAL A N 1
ATOM 2939 C CA . VAL A 1 379 ? 18.112 10.488 -47.611 1.00 93.88 379 VAL A CA 1
ATOM 2940 C C . VAL A 1 379 ? 16.735 10.468 -46.947 1.00 93.88 379 VAL A C 1
ATOM 2942 O O . VAL A 1 379 ? 16.536 11.107 -45.916 1.00 93.88 379 VAL A O 1
ATOM 2945 N N . THR A 1 380 ? 15.796 9.704 -47.511 1.00 93.00 380 THR A N 1
ATOM 2946 C CA . THR A 1 380 ? 14.431 9.588 -46.979 1.00 93.00 380 THR A CA 1
ATOM 2947 C C . THR A 1 380 ? 14.429 8.933 -45.599 1.00 93.00 380 THR A C 1
ATOM 2949 O O . THR A 1 380 ? 13.808 9.451 -44.673 1.00 93.00 380 THR A O 1
ATOM 2952 N N . ALA A 1 381 ? 15.141 7.814 -45.444 1.00 93.69 381 ALA A N 1
ATOM 2953 C CA . ALA A 1 381 ? 15.210 7.090 -44.181 1.00 93.69 381 ALA A CA 1
ATOM 2954 C C . ALA A 1 381 ? 15.961 7.881 -43.096 1.00 93.69 381 ALA A C 1
ATOM 2956 O O . ALA A 1 381 ? 15.544 7.885 -41.939 1.00 93.69 381 ALA A O 1
ATOM 2957 N N . PHE A 1 382 ? 17.026 8.594 -43.471 1.00 95.12 382 PHE A N 1
ATOM 2958 C CA . PHE A 1 382 ? 17.773 9.473 -42.573 1.00 95.12 382 PHE A CA 1
ATOM 2959 C C . PHE A 1 382 ? 16.919 10.653 -42.101 1.00 95.12 382 PHE A C 1
ATOM 2961 O O . PHE A 1 382 ? 16.850 10.911 -40.902 1.00 95.12 382 PHE A O 1
ATOM 2968 N N . GLY A 1 383 ? 16.221 11.327 -43.023 1.00 92.69 383 GLY A N 1
ATOM 2969 C CA . GLY A 1 383 ? 15.303 12.415 -42.686 1.00 92.69 383 GLY A CA 1
ATOM 2970 C C . GLY A 1 383 ? 14.203 11.958 -41.728 1.00 92.69 383 GLY A C 1
ATOM 2971 O O . GLY A 1 383 ? 14.009 12.571 -40.684 1.00 92.69 383 GLY A O 1
ATOM 2972 N N . ALA A 1 384 ? 13.561 10.823 -42.023 1.00 91.81 384 ALA A N 1
ATOM 2973 C CA . ALA A 1 384 ? 12.525 10.253 -41.164 1.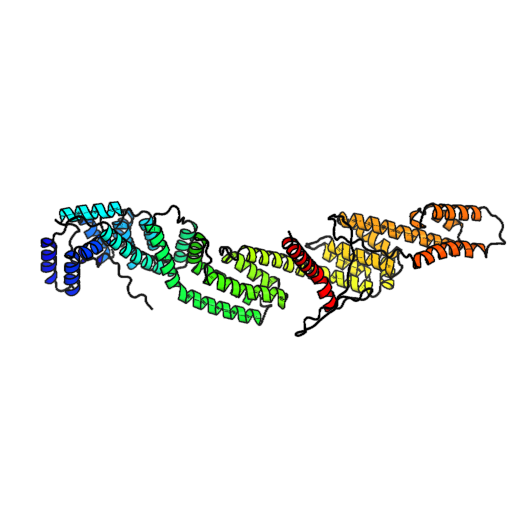00 91.81 384 ALA A CA 1
ATOM 2974 C C . ALA A 1 384 ? 13.036 9.903 -39.754 1.00 91.81 384 ALA A C 1
ATOM 2976 O O . ALA A 1 384 ? 12.314 10.114 -38.782 1.00 91.81 384 ALA A O 1
ATOM 2977 N N . ALA A 1 385 ? 14.268 9.395 -39.626 1.00 92.56 385 ALA A N 1
ATOM 2978 C CA . ALA A 1 385 ? 14.880 9.111 -38.329 1.00 92.56 385 ALA A CA 1
ATOM 2979 C C . ALA A 1 385 ? 15.221 10.394 -37.552 1.00 92.56 385 ALA A C 1
ATOM 2981 O O . ALA A 1 385 ? 14.968 10.468 -36.353 1.00 92.56 385 ALA A O 1
ATOM 2982 N N . ASN A 1 386 ? 15.758 11.415 -38.228 1.00 90.88 386 ASN A N 1
ATOM 2983 C CA . ASN A 1 386 ? 16.199 12.666 -37.602 1.00 90.88 386 ASN A CA 1
ATOM 2984 C C . ASN A 1 386 ? 15.040 13.615 -37.228 1.00 90.88 386 ASN A C 1
ATOM 2986 O O . ASN A 1 386 ? 15.235 14.563 -36.473 1.00 90.88 386 ASN A O 1
ATOM 2990 N N . GLU A 1 387 ? 13.830 13.367 -37.735 1.00 89.88 387 GLU A N 1
ATOM 2991 C CA . GLU A 1 387 ? 12.600 14.043 -37.293 1.00 89.88 387 GLU A CA 1
ATOM 2992 C C . GLU A 1 387 ? 12.058 13.499 -35.959 1.00 89.88 387 GLU A C 1
ATOM 2994 O O . GLU A 1 387 ? 11.209 14.135 -35.329 1.00 89.88 387 GLU A O 1
ATOM 2999 N N . GLN A 1 388 ? 12.516 12.324 -35.518 1.00 90.12 388 GLN A N 1
ATOM 3000 C CA . GLN A 1 388 ? 12.055 11.694 -34.283 1.00 90.12 388 GLN A CA 1
ATOM 3001 C C . GLN A 1 388 ? 12.928 12.078 -33.083 1.00 90.12 388 GLN A C 1
ATOM 3003 O O . GLN A 1 388 ? 14.114 12.370 -33.203 1.00 90.12 388 GLN A O 1
ATOM 3008 N N . SER A 1 389 ? 12.337 12.021 -31.888 1.00 87.62 389 SER A N 1
ATOM 3009 C CA . SER A 1 389 ? 13.075 12.163 -30.630 1.00 87.62 389 SER A CA 1
ATOM 3010 C C . SER A 1 389 ? 13.714 10.825 -30.259 1.00 87.62 389 SER A C 1
ATOM 3012 O O . SER A 1 389 ? 13.016 9.953 -29.739 1.00 87.62 389 SER A O 1
ATOM 3014 N N . LEU A 1 390 ? 15.012 10.694 -30.534 1.00 86.94 390 LEU A N 1
ATOM 3015 C CA . LEU A 1 390 ? 15.862 9.572 -30.123 1.00 86.94 390 LEU A CA 1
ATOM 3016 C C . LEU A 1 390 ? 16.524 9.866 -28.769 1.00 86.94 390 LEU A C 1
ATOM 3018 O O . LEU A 1 390 ? 16.726 11.034 -28.426 1.00 86.94 390 LEU A O 1
ATOM 3022 N N . VAL A 1 391 ? 16.906 8.823 -28.030 1.00 84.88 391 VAL A N 1
ATOM 3023 C CA . VAL A 1 391 ? 17.709 8.929 -26.798 1.00 84.88 391 VAL A CA 1
ATOM 3024 C C . VAL A 1 391 ? 19.058 9.580 -27.099 1.00 84.88 391 VAL A C 1
ATOM 3026 O O . VAL A 1 391 ? 19.494 10.474 -26.377 1.00 84.88 391 VAL A O 1
ATOM 3029 N N . SER A 1 392 ? 19.688 9.183 -28.208 1.00 86.19 392 SER A N 1
ATOM 3030 C CA . SER A 1 392 ? 20.896 9.819 -28.736 1.00 86.19 392 SER A CA 1
ATOM 3031 C C . SER A 1 392 ? 20.616 10.416 -30.119 1.00 86.19 392 SER A C 1
ATOM 3033 O O . SER A 1 392 ? 20.642 9.691 -31.116 1.00 86.19 392 SER A O 1
ATOM 3035 N N . PRO A 1 393 ? 20.368 11.736 -30.226 1.00 84.56 393 PRO A N 1
ATOM 3036 C CA . PRO A 1 393 ? 20.076 12.388 -31.507 1.00 84.56 393 PRO A CA 1
ATOM 3037 C C . PRO A 1 393 ? 21.195 12.249 -32.551 1.00 84.56 393 PRO A C 1
ATOM 3039 O O . PRO A 1 393 ? 20.933 12.308 -33.749 1.00 84.56 393 PRO A O 1
ATOM 3042 N N . ALA A 1 394 ? 22.441 12.043 -32.114 1.00 90.31 394 ALA A N 1
ATOM 3043 C CA . ALA A 1 394 ? 23.596 11.915 -32.997 1.00 90.31 394 ALA A CA 1
ATOM 3044 C C . ALA A 1 394 ? 23.689 10.540 -33.693 1.00 90.31 394 ALA A C 1
ATOM 3046 O O . ALA A 1 394 ? 24.411 10.396 -34.679 1.00 90.31 394 ALA A O 1
ATOM 3047 N N . ILE A 1 395 ? 22.968 9.515 -33.220 1.00 90.06 395 ILE A N 1
ATOM 3048 C CA . ILE A 1 395 ? 23.154 8.128 -33.679 1.00 90.06 395 ILE A CA 1
ATOM 3049 C C . ILE A 1 395 ? 22.884 7.943 -35.180 1.00 90.06 395 ILE A C 1
ATOM 3051 O O . ILE A 1 395 ? 23.652 7.268 -35.865 1.00 90.06 395 ILE A O 1
ATOM 3055 N N . SER A 1 396 ? 21.856 8.600 -35.725 1.00 93.06 396 SER A N 1
ATOM 3056 C CA . SER A 1 396 ? 21.525 8.557 -37.155 1.00 93.06 396 SER A CA 1
ATOM 3057 C C . SER A 1 396 ? 22.658 9.129 -38.015 1.00 93.06 396 SER A C 1
ATOM 3059 O O . SER A 1 396 ? 22.958 8.601 -39.087 1.00 93.06 396 SER A O 1
ATOM 3061 N N . TRP A 1 397 ? 23.336 10.170 -37.528 1.00 94.75 397 TRP A N 1
ATOM 3062 C CA . TRP A 1 397 ? 24.475 10.800 -38.191 1.00 94.75 397 TRP A CA 1
ATOM 3063 C C . TRP A 1 397 ? 25.694 9.890 -38.202 1.00 94.75 397 TRP A C 1
ATOM 3065 O O . TRP A 1 397 ? 26.305 9.686 -39.253 1.00 94.75 397 TRP A O 1
ATOM 3075 N N . TRP A 1 398 ? 26.007 9.288 -37.052 1.00 93.06 398 TRP A N 1
ATOM 3076 C CA . TRP A 1 398 ? 27.094 8.321 -36.929 1.00 93.06 398 TRP A CA 1
ATOM 3077 C C . TRP A 1 398 ? 26.883 7.121 -37.857 1.00 93.06 398 TRP A C 1
ATOM 3079 O O . TRP A 1 398 ? 27.818 6.709 -38.543 1.00 93.06 398 TRP A O 1
ATOM 3089 N N . MET A 1 399 ? 25.650 6.615 -37.967 1.00 92.75 399 MET A N 1
ATOM 3090 C CA . MET A 1 399 ? 25.310 5.524 -38.885 1.00 92.75 399 MET A CA 1
ATOM 3091 C C . MET A 1 399 ? 25.621 5.866 -40.352 1.00 92.75 399 MET A C 1
ATOM 3093 O O . MET A 1 399 ? 26.217 5.049 -41.056 1.00 92.75 399 MET A O 1
ATOM 3097 N N . VAL A 1 400 ? 25.262 7.065 -40.829 1.00 95.56 400 VAL A N 1
ATOM 3098 C CA . VAL A 1 400 ? 25.524 7.451 -42.229 1.00 95.56 400 VAL A CA 1
ATOM 3099 C C . VAL A 1 400 ? 26.988 7.824 -42.465 1.00 95.56 400 VAL A C 1
ATOM 3101 O O . VAL A 1 400 ? 27.546 7.503 -43.515 1.00 95.56 400 VAL A O 1
ATOM 3104 N N . ARG A 1 401 ? 27.659 8.418 -41.477 1.00 94.06 401 ARG A N 1
ATOM 3105 C CA . ARG A 1 401 ? 29.107 8.653 -41.521 1.00 94.06 401 ARG A CA 1
ATOM 3106 C C . ARG A 1 401 ? 29.890 7.353 -41.738 1.00 94.06 401 ARG A C 1
ATOM 3108 O O . ARG A 1 401 ? 30.798 7.322 -42.565 1.00 94.06 401 ARG A O 1
ATOM 3115 N N . GLN A 1 402 ? 29.502 6.259 -41.076 1.00 90.94 402 GLN A N 1
ATOM 3116 C CA . GLN A 1 402 ? 30.118 4.939 -41.291 1.00 90.94 402 GLN A CA 1
ATOM 3117 C C . GLN A 1 402 ? 29.998 4.457 -42.744 1.00 90.94 402 GLN A C 1
ATOM 3119 O O . GLN A 1 402 ? 30.885 3.773 -43.249 1.00 90.94 402 GLN A O 1
ATOM 3124 N N . LEU A 1 403 ? 28.937 4.842 -43.457 1.00 92.44 403 LEU A N 1
ATOM 3125 C CA . LEU A 1 403 ? 28.797 4.528 -44.877 1.00 92.44 403 LEU A CA 1
ATOM 3126 C C . LEU A 1 403 ? 29.777 5.328 -45.750 1.00 92.44 403 LEU A C 1
ATOM 3128 O O . LEU A 1 403 ? 30.308 4.777 -46.713 1.00 92.44 403 LEU A O 1
ATOM 3132 N N . ALA A 1 404 ? 30.063 6.589 -45.406 1.00 91.94 404 ALA A N 1
ATOM 3133 C CA . ALA A 1 404 ? 31.105 7.373 -46.075 1.00 91.94 404 ALA A CA 1
ATOM 3134 C C . ALA A 1 404 ? 32.496 6.747 -45.875 1.00 91.94 404 ALA A C 1
ATOM 3136 O O . ALA A 1 404 ? 33.272 6.650 -46.825 1.00 91.94 404 ALA A O 1
ATOM 3137 N N . ILE A 1 405 ? 32.774 6.246 -44.669 1.00 84.94 405 ILE A N 1
ATOM 3138 C CA . ILE A 1 405 ? 34.009 5.513 -44.361 1.00 84.94 405 ILE A CA 1
ATOM 3139 C C . ILE A 1 405 ? 34.110 4.237 -45.212 1.00 84.94 405 ILE A C 1
ATOM 3141 O O . ILE A 1 405 ? 35.126 4.030 -45.872 1.00 84.94 405 ILE A O 1
ATOM 3145 N N . SER A 1 406 ? 33.052 3.420 -45.286 1.00 89.12 406 SER A N 1
ATOM 3146 C CA . SER A 1 406 ? 33.034 2.229 -46.155 1.00 89.12 406 SER A CA 1
ATOM 3147 C C . SER A 1 406 ? 33.204 2.565 -47.640 1.00 89.12 406 SER A C 1
ATOM 3149 O O . SER A 1 406 ? 33.890 1.850 -48.365 1.00 89.12 406 SER A O 1
ATOM 3151 N N . LEU A 1 407 ? 32.627 3.668 -48.126 1.00 88.94 407 LEU A N 1
ATOM 3152 C CA . LEU A 1 407 ? 32.847 4.116 -49.506 1.00 88.94 407 LEU A CA 1
ATOM 3153 C C . LEU A 1 407 ? 34.312 4.464 -49.781 1.00 88.94 407 LEU A C 1
ATOM 3155 O O . LEU A 1 407 ? 34.828 4.150 -50.856 1.00 88.94 407 LEU A O 1
ATOM 3159 N N . HIS A 1 408 ? 34.975 5.103 -48.818 1.00 86.12 408 HIS A N 1
ATOM 3160 C CA . HIS A 1 408 ? 36.385 5.443 -48.926 1.00 86.12 408 HIS A CA 1
ATOM 3161 C C . HIS A 1 408 ? 37.268 4.189 -48.898 1.00 86.12 408 HIS A C 1
ATOM 3163 O O . HIS A 1 408 ? 38.048 3.975 -49.823 1.00 86.12 408 HIS A O 1
ATOM 3169 N N . ASN A 1 409 ? 37.095 3.347 -47.878 1.00 82.81 409 ASN A N 1
ATOM 3170 C CA . ASN A 1 409 ? 37.991 2.228 -47.590 1.00 82.81 409 ASN A CA 1
ATOM 3171 C C . ASN A 1 409 ? 37.713 0.998 -48.463 1.00 82.81 409 ASN A C 1
ATOM 3173 O O . ASN A 1 409 ? 38.639 0.406 -49.012 1.00 82.81 409 ASN A O 1
ATOM 3177 N N . ASP A 1 410 ? 36.442 0.616 -48.609 1.00 87.19 410 ASP A N 1
ATOM 3178 C CA . ASP A 1 410 ? 36.062 -0.682 -49.182 1.00 87.19 410 ASP A CA 1
ATOM 3179 C C . ASP A 1 410 ? 35.760 -0.580 -50.685 1.00 87.19 410 ASP A C 1
ATOM 3181 O O . ASP A 1 410 ? 36.015 -1.512 -51.449 1.00 87.19 410 ASP A O 1
ATOM 3185 N N . ALA A 1 411 ? 35.224 0.562 -51.130 1.00 84.94 411 ALA A N 1
ATOM 3186 C CA . ALA A 1 411 ? 34.901 0.817 -52.538 1.00 84.94 411 ALA A CA 1
ATOM 3187 C C . ALA A 1 411 ? 35.933 1.693 -53.262 1.00 84.94 411 ALA A C 1
ATOM 3189 O O . ALA A 1 411 ? 35.741 1.997 -54.442 1.00 84.94 411 ALA A O 1
ATOM 3190 N N . ASN A 1 412 ? 36.997 2.122 -52.568 1.00 86.19 412 ASN A N 1
ATOM 3191 C CA . ASN A 1 412 ? 38.024 3.033 -53.085 1.00 86.19 412 ASN A CA 1
ATOM 3192 C C . ASN A 1 412 ? 37.415 4.229 -53.848 1.00 86.19 412 ASN A C 1
ATOM 3194 O O . ASN A 1 412 ? 37.855 4.583 -54.941 1.00 86.19 412 ASN A O 1
ATOM 3198 N N . SER A 1 413 ? 36.330 4.789 -53.301 1.00 89.94 413 SER A N 1
ATOM 3199 C CA . SER A 1 413 ? 35.512 5.834 -53.926 1.00 89.94 413 SER A CA 1
ATOM 3200 C C . SER A 1 413 ? 35.509 7.098 -53.054 1.00 89.94 413 SER A C 1
ATOM 3202 O O . SER A 1 413 ? 34.474 7.443 -52.467 1.00 89.94 413 SER A O 1
ATOM 3204 N N . PRO A 1 414 ? 36.655 7.797 -52.922 1.00 89.75 414 PRO A N 1
ATOM 3205 C CA . PRO A 1 414 ? 36.777 8.965 -52.053 1.00 89.75 414 PRO A CA 1
ATOM 3206 C C . PRO A 1 414 ? 35.856 10.120 -52.478 1.00 89.75 414 PRO A C 1
ATOM 3208 O O . PRO A 1 414 ? 35.351 10.836 -51.621 1.00 89.75 414 PRO A O 1
ATOM 3211 N N . GLU A 1 415 ? 35.540 10.272 -53.765 1.00 91.00 415 GLU A N 1
ATOM 3212 C CA . GLU A 1 415 ? 34.606 11.295 -54.252 1.00 91.00 415 GLU A CA 1
ATOM 3213 C C . GLU A 1 415 ? 33.174 11.043 -53.758 1.00 91.00 415 GLU A C 1
ATOM 3215 O O . GLU A 1 415 ? 32.461 11.979 -53.394 1.00 91.00 415 GLU A O 1
ATOM 3220 N N . ALA A 1 416 ? 32.750 9.776 -53.707 1.00 91.75 416 ALA A N 1
ATOM 3221 C CA . ALA A 1 416 ? 31.443 9.405 -53.171 1.00 91.75 416 ALA A CA 1
ATOM 3222 C C . ALA A 1 416 ? 31.390 9.584 -51.645 1.00 91.75 416 ALA A C 1
ATOM 3224 O O . ALA A 1 416 ? 30.389 10.068 -51.119 1.00 91.75 416 ALA A O 1
ATOM 3225 N N . ALA A 1 417 ? 32.475 9.248 -50.939 1.00 92.50 417 ALA A N 1
ATOM 3226 C CA . ALA A 1 417 ? 32.604 9.496 -49.504 1.00 92.50 417 ALA A CA 1
ATOM 3227 C C . ALA A 1 417 ? 32.528 10.999 -49.177 1.00 92.50 417 ALA A C 1
ATOM 3229 O O . ALA A 1 417 ? 31.748 11.400 -48.313 1.00 92.50 417 ALA A O 1
ATOM 3230 N N . ALA A 1 418 ? 33.262 11.839 -49.919 1.00 93.00 418 ALA A N 1
ATOM 3231 C CA . ALA A 1 418 ? 33.222 13.294 -49.773 1.00 93.00 418 ALA A CA 1
ATOM 3232 C C . ALA A 1 418 ? 31.814 13.854 -50.014 1.00 93.00 418 ALA A C 1
ATOM 3234 O O . ALA A 1 418 ? 31.357 14.693 -49.245 1.00 93.00 418 ALA A O 1
ATOM 3235 N N . ALA A 1 419 ? 31.096 13.348 -51.023 1.00 93.50 419 ALA A N 1
ATOM 3236 C CA . ALA A 1 419 ? 29.729 13.775 -51.308 1.00 93.50 419 ALA A CA 1
ATOM 3237 C C . ALA A 1 419 ? 28.748 13.469 -50.158 1.00 93.50 419 ALA A C 1
ATOM 3239 O O . ALA A 1 419 ? 27.884 14.298 -49.871 1.00 93.50 419 ALA A O 1
ATOM 3240 N N . ILE A 1 420 ? 28.883 12.325 -49.471 1.00 94.69 420 ILE A N 1
ATOM 3241 C CA . ILE A 1 420 ? 28.083 12.033 -48.266 1.00 94.69 420 ILE A CA 1
ATOM 3242 C C . ILE A 1 420 ? 28.459 12.970 -47.120 1.00 94.69 420 ILE A C 1
ATOM 3244 O O . ILE A 1 420 ? 27.567 13.509 -46.470 1.00 94.69 420 ILE A O 1
ATOM 3248 N N . ILE A 1 421 ? 29.754 13.183 -46.876 1.00 95.06 421 ILE A N 1
ATOM 3249 C CA . ILE A 1 421 ? 30.226 14.065 -45.798 1.00 95.06 421 ILE A CA 1
ATOM 3250 C C . ILE A 1 421 ? 29.737 15.502 -46.021 1.00 95.06 421 ILE A C 1
ATOM 3252 O O . ILE A 1 421 ? 29.211 16.126 -45.102 1.00 95.06 421 ILE A O 1
ATOM 3256 N N . ASP A 1 422 ? 29.849 16.013 -47.247 1.00 94.06 422 ASP A N 1
ATOM 3257 C CA . ASP A 1 422 ? 29.362 17.342 -47.621 1.00 94.06 422 ASP A CA 1
ATOM 3258 C C . ASP A 1 422 ? 27.847 17.462 -47.474 1.00 94.06 422 ASP A C 1
ATOM 3260 O O . ASP A 1 422 ? 27.350 18.480 -46.986 1.00 94.06 422 ASP A O 1
ATOM 3264 N N . TRP A 1 423 ? 27.111 16.416 -47.855 1.00 94.94 423 TRP A N 1
ATOM 3265 C CA . TRP A 1 423 ? 25.673 16.361 -47.641 1.00 94.94 423 TRP A CA 1
ATOM 3266 C C . TRP A 1 423 ? 25.328 16.403 -46.148 1.00 94.94 423 TRP A C 1
ATOM 3268 O O . TRP A 1 423 ? 24.539 17.258 -45.757 1.00 94.94 423 TRP A O 1
ATOM 3278 N N . LEU A 1 424 ? 25.961 15.585 -45.300 1.00 95.06 424 LEU A N 1
ATOM 3279 C CA . LEU A 1 424 ? 25.742 15.627 -43.850 1.00 95.06 424 LEU A CA 1
ATOM 3280 C C . LEU A 1 424 ? 26.073 17.014 -43.274 1.00 95.06 424 LEU A C 1
ATOM 3282 O O . LEU A 1 424 ? 25.246 17.600 -42.584 1.00 95.06 424 LEU A O 1
ATOM 3286 N N . LEU A 1 425 ? 27.220 17.606 -43.622 1.00 95.25 425 LEU A N 1
ATOM 3287 C CA . LEU A 1 425 ? 27.591 18.957 -43.174 1.00 95.25 425 LEU A CA 1
ATOM 3288 C C . LEU A 1 425 ? 26.577 20.030 -43.611 1.00 95.25 425 LEU A C 1
ATOM 3290 O O . LEU A 1 425 ? 26.359 21.002 -42.886 1.00 95.25 425 LEU A O 1
ATOM 3294 N N . SER A 1 426 ? 25.927 19.857 -44.768 1.00 94.31 426 SER A N 1
ATOM 3295 C CA . SER A 1 426 ? 24.898 20.786 -45.258 1.00 94.31 426 SER A CA 1
ATOM 3296 C C . SER A 1 426 ? 23.609 20.775 -44.430 1.00 94.31 426 SER A C 1
ATOM 3298 O O . SER A 1 426 ? 22.844 21.737 -44.482 1.00 94.31 426 SER A O 1
ATOM 3300 N N . LEU A 1 427 ? 23.383 19.712 -43.652 1.00 93.25 427 LEU A N 1
ATOM 3301 C CA . LEU A 1 427 ? 22.190 19.522 -42.829 1.00 93.25 427 LEU A CA 1
ATOM 3302 C C . LEU A 1 427 ? 22.348 20.053 -41.394 1.00 93.25 427 LEU A C 1
ATOM 3304 O O . LEU A 1 427 ? 21.445 19.855 -40.587 1.00 93.25 427 LEU A O 1
ATOM 3308 N N . SER A 1 428 ? 23.457 20.736 -41.084 1.00 91.75 428 SER A N 1
ATOM 3309 C CA . SER A 1 428 ? 23.761 21.263 -39.741 1.00 91.75 428 SER A CA 1
ATOM 3310 C C . SER A 1 428 ? 23.780 20.164 -38.657 1.00 91.75 428 SER A C 1
ATOM 3312 O O . SER A 1 428 ? 22.887 20.128 -37.810 1.00 91.75 428 SER A O 1
ATOM 3314 N N . PRO A 1 429 ? 24.774 19.253 -38.695 1.00 93.50 429 PRO A N 1
ATOM 3315 C CA . PRO A 1 429 ? 24.918 18.178 -37.711 1.00 93.50 429 PRO A CA 1
ATOM 3316 C C . PRO A 1 429 ? 25.160 18.715 -36.288 1.00 93.50 429 PRO A C 1
ATOM 3318 O O . PRO A 1 429 ? 25.604 19.855 -36.146 1.00 93.50 429 PRO A O 1
ATOM 3321 N N . PRO A 1 430 ? 24.925 17.896 -35.243 1.00 93.06 430 PRO A N 1
ATOM 3322 C CA . PRO A 1 430 ? 25.374 18.185 -33.877 1.00 93.06 430 PRO A CA 1
ATOM 3323 C C . PRO A 1 430 ? 26.874 18.521 -33.810 1.00 93.06 430 PRO A C 1
ATOM 3325 O O . PRO A 1 430 ? 27.640 18.018 -34.628 1.00 93.06 430 PRO A O 1
ATOM 3328 N N . ASP A 1 431 ? 27.294 19.347 -32.846 1.00 92.25 431 ASP A N 1
ATOM 3329 C CA . ASP A 1 431 ? 28.659 19.906 -32.783 1.00 92.25 431 ASP A CA 1
ATOM 3330 C C . ASP A 1 431 ? 29.763 18.829 -32.803 1.00 92.25 431 ASP A C 1
ATOM 3332 O O . ASP A 1 431 ? 30.739 18.950 -33.547 1.00 92.25 431 ASP A O 1
ATOM 3336 N N . ASP A 1 432 ? 29.586 17.750 -32.037 1.00 89.06 432 ASP A N 1
ATOM 3337 C CA . ASP A 1 432 ? 30.508 16.609 -31.956 1.00 89.06 432 ASP A CA 1
ATOM 3338 C C . ASP A 1 432 ? 30.612 15.856 -33.293 1.00 89.06 432 ASP A C 1
ATOM 3340 O O . ASP A 1 432 ? 31.701 15.539 -33.779 1.00 89.06 432 ASP A O 1
ATOM 3344 N N . VAL A 1 433 ? 29.470 15.631 -33.943 1.00 93.06 433 VAL A N 1
ATOM 3345 C CA . VAL A 1 433 ? 29.398 15.043 -35.284 1.00 93.06 433 VAL A CA 1
ATOM 3346 C C . VAL A 1 433 ? 30.039 15.980 -36.313 1.00 93.06 433 VAL A C 1
ATOM 3348 O O . VAL A 1 433 ? 30.760 15.524 -37.200 1.00 93.06 433 VAL A O 1
ATOM 3351 N N . GLN A 1 434 ? 29.784 17.287 -36.222 1.00 94.75 434 GLN A N 1
ATOM 3352 C CA . GLN A 1 434 ? 30.291 18.292 -37.151 1.00 94.75 434 GLN A CA 1
ATOM 3353 C C . GLN A 1 434 ? 31.818 18.347 -37.132 1.00 94.75 434 GLN A C 1
ATOM 3355 O O . GLN A 1 434 ? 32.438 18.352 -38.199 1.00 94.75 434 GLN A O 1
ATOM 3360 N N . GLU A 1 435 ? 32.418 18.380 -35.941 1.00 91.44 435 GLU A N 1
ATOM 3361 C CA . GLU A 1 435 ? 33.869 18.364 -35.766 1.00 91.44 435 GLU A CA 1
ATOM 3362 C C . GLU A 1 435 ? 34.479 17.139 -36.453 1.00 91.44 435 GLU A C 1
ATOM 3364 O O . GLU A 1 435 ? 35.373 17.274 -37.296 1.00 91.44 435 GLU A O 1
ATOM 3369 N N . GLN A 1 436 ? 33.922 15.956 -36.192 1.00 90.88 436 GLN A N 1
ATOM 3370 C CA . GLN A 1 436 ? 34.427 14.727 -36.787 1.00 90.88 436 GLN A CA 1
ATOM 3371 C C . GLN A 1 436 ? 34.229 14.678 -38.310 1.00 90.88 436 GLN A C 1
ATOM 3373 O O . GLN A 1 436 ? 35.132 14.261 -39.035 1.00 90.88 436 GLN A O 1
ATOM 3378 N N . LEU A 1 437 ? 33.091 15.143 -38.832 1.00 93.44 437 LEU A N 1
ATOM 3379 C CA . LEU A 1 437 ? 32.852 15.210 -40.277 1.00 93.44 437 LEU A CA 1
ATOM 3380 C C . LEU A 1 437 ? 33.817 16.174 -40.982 1.00 93.44 437 LEU A C 1
ATOM 3382 O O . LEU A 1 437 ? 34.202 15.923 -42.122 1.00 93.44 437 LEU A O 1
ATOM 3386 N N . LEU A 1 438 ? 34.237 17.264 -40.330 1.00 93.50 438 LEU A N 1
ATOM 3387 C CA . LEU A 1 438 ? 35.257 18.168 -40.873 1.00 93.50 438 LEU A CA 1
ATOM 3388 C C . LEU A 1 438 ? 36.641 17.509 -40.914 1.00 93.50 438 LEU A C 1
ATOM 3390 O O . LEU A 1 438 ? 37.369 17.691 -41.895 1.00 93.50 438 LEU A O 1
ATOM 3394 N N . ILE A 1 439 ? 36.990 16.723 -39.892 1.00 88.88 439 ILE A N 1
ATOM 3395 C CA . ILE A 1 439 ? 38.211 15.904 -39.885 1.00 88.88 439 ILE A CA 1
ATOM 3396 C C . ILE A 1 439 ? 38.169 14.906 -41.047 1.00 88.88 439 ILE A C 1
ATOM 3398 O O . ILE A 1 439 ? 39.084 14.885 -41.874 1.00 88.88 439 ILE A O 1
ATOM 3402 N N . ASP A 1 440 ? 37.079 14.147 -41.171 1.00 89.38 440 ASP A N 1
ATOM 3403 C CA . ASP A 1 440 ? 36.905 13.169 -42.246 1.00 89.38 440 ASP A CA 1
ATOM 3404 C C . ASP A 1 440 ? 36.965 13.836 -43.626 1.00 89.38 440 ASP A C 1
ATOM 3406 O O . ASP A 1 440 ? 37.629 13.337 -44.536 1.00 89.38 440 ASP A O 1
ATOM 3410 N N . LYS A 1 441 ? 36.327 15.004 -43.783 1.00 91.56 441 LYS A N 1
ATOM 3411 C CA . LYS A 1 441 ? 36.354 15.786 -45.024 1.00 91.56 441 LYS A CA 1
ATOM 3412 C C . LYS A 1 441 ? 37.774 16.157 -45.425 1.00 91.56 441 LYS A C 1
ATOM 3414 O O . LYS A 1 441 ? 38.117 16.036 -46.602 1.00 91.56 441 LYS A O 1
ATOM 3419 N N . ASN A 1 442 ? 38.594 16.615 -44.481 1.00 87.06 442 ASN A N 1
ATOM 3420 C CA . ASN A 1 442 ? 39.982 16.981 -44.753 1.00 87.06 442 ASN A CA 1
ATOM 3421 C C . ASN A 1 442 ? 40.791 15.767 -45.223 1.00 87.06 442 ASN A C 1
ATOM 3423 O O . ASN A 1 442 ? 41.500 15.864 -46.229 1.00 87.06 442 ASN A O 1
ATOM 3427 N N . THR A 1 443 ? 40.625 14.626 -44.551 1.00 84.75 443 THR A N 1
ATOM 3428 C CA . THR A 1 443 ? 41.275 13.355 -44.898 1.00 84.75 443 THR A CA 1
ATOM 3429 C C . THR A 1 443 ? 40.877 12.881 -46.293 1.00 84.75 443 THR A C 1
ATOM 3431 O O . THR A 1 443 ? 41.737 12.671 -47.146 1.00 84.75 443 THR A O 1
ATOM 3434 N N . VAL A 1 444 ? 39.577 12.792 -46.580 1.00 86.75 444 VAL A N 1
ATOM 3435 C CA . VAL A 1 444 ? 39.088 12.347 -47.892 1.00 86.75 444 VAL A CA 1
ATOM 3436 C C . VAL A 1 444 ? 39.508 13.326 -48.995 1.00 86.75 444 VAL A C 1
ATOM 3438 O O . VAL A 1 444 ? 39.960 12.901 -50.057 1.00 86.75 444 VAL A O 1
ATOM 3441 N N . SER A 1 445 ? 39.447 14.639 -48.745 1.00 86.31 445 SER A N 1
ATOM 3442 C CA . SER A 1 445 ? 39.869 15.656 -49.721 1.00 86.31 445 SER A CA 1
ATOM 3443 C C . SER A 1 445 ? 41.365 15.587 -50.041 1.00 86.31 445 SER A C 1
ATOM 3445 O O . SER A 1 445 ? 41.755 15.844 -51.178 1.00 86.31 445 SER A O 1
ATOM 3447 N N . SER A 1 446 ? 42.200 15.248 -49.055 1.00 81.12 446 SER A N 1
ATOM 3448 C CA . SER A 1 446 ? 43.634 14.997 -49.246 1.00 81.12 446 SER A CA 1
ATOM 3449 C C . SER A 1 446 ? 43.870 13.843 -50.223 1.00 81.12 446 SER A C 1
ATOM 3451 O O . SER A 1 446 ? 44.592 14.004 -51.212 1.00 81.12 446 SER A O 1
ATOM 3453 N N . VAL A 1 447 ? 43.159 12.727 -50.034 1.00 81.94 447 VAL A N 1
ATOM 3454 C CA . VAL A 1 447 ? 43.248 11.565 -50.929 1.00 81.94 447 VAL A CA 1
ATOM 3455 C C . VAL A 1 447 ? 42.751 11.891 -52.341 1.00 81.94 447 VAL A C 1
ATOM 3457 O O . VAL A 1 447 ? 43.403 11.508 -53.312 1.00 81.94 447 VAL A O 1
ATOM 3460 N N . ILE A 1 448 ? 41.651 12.642 -52.485 1.00 83.88 448 ILE A N 1
ATOM 3461 C CA . ILE A 1 448 ? 41.152 13.080 -53.803 1.00 83.88 448 ILE A CA 1
ATOM 3462 C C . ILE A 1 448 ? 42.222 13.900 -54.535 1.00 83.88 448 ILE A C 1
ATOM 3464 O O . ILE A 1 448 ? 42.558 13.580 -55.674 1.00 83.88 448 ILE A O 1
ATOM 3468 N N . ARG A 1 449 ? 42.814 14.911 -53.880 1.00 84.75 449 ARG A N 1
ATOM 3469 C CA . ARG A 1 449 ? 43.870 15.738 -54.495 1.00 84.75 449 ARG A CA 1
ATOM 3470 C C . ARG A 1 449 ? 45.075 14.900 -54.924 1.00 84.75 449 ARG A C 1
ATOM 3472 O O . ARG A 1 449 ? 45.600 15.098 -56.021 1.00 84.75 449 ARG A O 1
ATOM 3479 N N . ALA A 1 450 ? 45.496 13.948 -54.090 1.00 78.88 450 ALA A N 1
ATOM 3480 C CA . ALA A 1 450 ? 46.594 13.040 -54.408 1.00 78.88 450 ALA A CA 1
ATOM 3481 C C . ALA A 1 450 ? 46.275 12.144 -55.622 1.00 78.88 450 ALA A C 1
ATOM 3483 O O . ALA A 1 450 ? 47.126 11.975 -56.501 1.00 78.88 450 ALA A O 1
ATOM 3484 N N . ASN A 1 451 ? 45.047 11.622 -55.711 1.00 81.25 451 ASN A N 1
ATOM 3485 C CA . ASN A 1 451 ? 44.578 10.806 -56.833 1.00 81.25 451 ASN A CA 1
ATOM 3486 C C . ASN A 1 451 ? 44.501 11.607 -58.137 1.00 81.25 451 ASN A C 1
ATOM 3488 O O . ASN A 1 451 ? 45.037 11.163 -59.153 1.00 81.25 451 ASN A O 1
ATOM 3492 N N . GLU A 1 452 ? 43.911 12.805 -58.114 1.00 83.00 452 GLU A N 1
ATOM 3493 C CA . GLU A 1 452 ? 43.835 13.690 -59.284 1.00 83.00 452 GLU A CA 1
ATOM 3494 C C . GLU A 1 452 ? 45.228 14.043 -59.813 1.00 83.00 452 GLU A C 1
ATOM 3496 O O . GLU A 1 452 ? 45.479 14.027 -61.023 1.00 83.00 452 GLU A O 1
ATOM 3501 N N . PHE A 1 453 ? 46.152 14.338 -58.898 1.00 81.19 453 PHE A N 1
ATOM 3502 C CA . PHE A 1 453 ? 47.543 14.597 -59.224 1.00 81.19 453 PHE A CA 1
ATOM 3503 C C . PHE A 1 453 ? 48.220 13.367 -59.850 1.00 81.19 453 PHE A C 1
ATOM 3505 O O . PHE A 1 453 ? 48.858 13.469 -60.905 1.00 81.19 453 PHE A O 1
ATOM 3512 N N . ALA A 1 454 ? 48.061 12.193 -59.233 1.00 76.56 454 ALA A N 1
ATOM 3513 C CA . ALA A 1 454 ? 48.613 10.942 -59.740 1.00 76.56 454 ALA A CA 1
ATOM 3514 C C . ALA A 1 454 ? 48.060 10.601 -61.132 1.00 76.56 454 ALA A C 1
ATOM 3516 O O . ALA A 1 454 ? 48.814 10.159 -62.002 1.00 76.56 454 ALA A O 1
ATOM 3517 N N . ASP A 1 455 ? 46.775 10.842 -61.379 1.00 78.25 455 ASP A N 1
ATOM 3518 C CA . ASP A 1 455 ? 46.147 10.604 -62.673 1.00 78.25 455 ASP A CA 1
ATOM 3519 C C . ASP A 1 455 ? 46.627 11.591 -63.742 1.00 78.25 455 ASP A C 1
ATOM 3521 O O . ASP A 1 455 ? 46.994 11.148 -64.832 1.00 78.25 455 ASP A O 1
ATOM 3525 N N . ALA A 1 456 ? 46.762 12.886 -63.429 1.00 79.31 456 ALA A N 1
ATOM 3526 C CA . ALA A 1 456 ? 47.365 13.866 -64.341 1.00 79.31 456 ALA A CA 1
ATOM 3527 C C . ALA A 1 456 ? 48.811 13.488 -64.724 1.00 79.31 456 ALA A C 1
ATOM 3529 O O . ALA A 1 456 ? 49.225 13.621 -65.883 1.00 79.31 456 ALA A O 1
ATOM 3530 N N . MET A 1 457 ? 49.567 12.946 -63.764 1.00 74.00 457 MET A N 1
ATOM 3531 C CA . MET A 1 457 ? 50.912 12.414 -63.988 1.00 74.00 457 MET A CA 1
ATOM 3532 C C . MET A 1 457 ? 50.911 11.154 -64.867 1.00 74.00 457 MET A C 1
ATOM 3534 O O . MET A 1 457 ? 51.763 11.037 -65.753 1.00 74.00 457 MET A O 1
ATOM 3538 N N . LYS A 1 458 ? 49.956 10.231 -64.682 1.00 73.31 458 LYS A N 1
ATOM 3539 C CA . LYS A 1 458 ? 49.800 9.030 -65.529 1.00 73.31 458 LYS A CA 1
ATOM 3540 C C . LYS A 1 458 ? 49.410 9.386 -66.964 1.00 73.31 458 LYS A C 1
ATOM 3542 O O . LYS A 1 458 ? 49.930 8.781 -67.900 1.00 73.31 458 LYS A O 1
ATOM 3547 N N . THR A 1 459 ? 48.520 10.360 -67.155 1.00 75.94 459 THR A N 1
ATOM 3548 C CA . THR A 1 459 ? 48.065 10.792 -68.488 1.00 75.94 459 THR A CA 1
ATOM 3549 C C . THR A 1 459 ? 49.067 11.704 -69.198 1.00 75.94 459 THR A C 1
ATOM 3551 O O . THR A 1 459 ? 48.876 12.024 -70.371 1.00 75.94 459 THR A O 1
ATOM 3554 N N . GLY A 1 460 ? 50.146 12.110 -68.519 1.00 71.38 460 GLY A N 1
ATOM 3555 C CA . GLY A 1 460 ? 51.197 12.964 -69.073 1.00 71.38 460 GLY A CA 1
ATOM 3556 C C . GLY A 1 460 ? 50.787 14.430 -69.236 1.00 71.38 460 GLY A C 1
ATOM 3557 O O . GLY A 1 460 ? 51.447 15.169 -69.970 1.00 71.38 460 GLY A O 1
ATOM 3558 N N . ASP A 1 461 ? 49.719 14.864 -68.563 1.00 80.94 461 ASP A N 1
ATOM 3559 C CA . ASP A 1 461 ? 49.268 16.255 -68.572 1.00 80.94 461 ASP A CA 1
ATOM 3560 C C . ASP A 1 461 ? 50.065 17.061 -67.541 1.00 80.94 461 ASP A C 1
ATOM 3562 O O . ASP A 1 461 ? 49.605 17.372 -66.446 1.00 80.94 461 ASP A O 1
ATOM 3566 N N . LEU A 1 462 ? 51.316 17.366 -67.893 1.00 76.56 462 LEU A N 1
ATOM 3567 C CA . LEU A 1 462 ? 52.264 18.018 -66.986 1.00 76.56 462 LEU A CA 1
ATOM 3568 C C . LEU A 1 462 ? 51.827 19.425 -66.563 1.00 76.56 462 LEU A C 1
ATOM 3570 O O . LEU A 1 462 ? 52.232 19.876 -65.499 1.00 76.56 462 LEU A O 1
ATOM 3574 N N . LYS A 1 463 ? 51.009 20.116 -67.370 1.00 80.06 463 LYS A N 1
ATOM 3575 C CA . LYS A 1 463 ? 50.468 21.429 -66.993 1.00 80.06 463 LYS A CA 1
ATOM 3576 C C . LYS A 1 463 ? 49.438 21.283 -65.882 1.00 80.06 463 LYS A C 1
ATOM 3578 O O . LYS A 1 463 ? 49.558 21.942 -64.858 1.00 80.06 463 LYS A O 1
ATOM 3583 N N . ARG A 1 464 ? 48.486 20.366 -66.060 1.00 80.25 464 ARG A N 1
ATOM 3584 C CA . ARG A 1 464 ? 47.493 20.055 -65.032 1.00 80.25 464 ARG A CA 1
ATOM 3585 C C . ARG A 1 464 ? 48.140 19.475 -63.773 1.00 80.25 464 ARG A C 1
ATOM 3587 O O . ARG A 1 464 ? 47.728 19.811 -62.673 1.00 80.25 464 ARG A O 1
ATOM 3594 N N . ALA A 1 465 ? 49.169 18.640 -63.919 1.00 79.12 465 ALA A N 1
ATOM 3595 C CA . ALA A 1 465 ? 49.908 18.096 -62.783 1.00 79.12 465 ALA A CA 1
ATOM 3596 C C . ALA A 1 465 ? 50.644 19.187 -61.983 1.00 79.12 465 ALA A C 1
ATOM 3598 O O . ALA A 1 465 ? 50.670 19.107 -60.762 1.00 79.12 465 ALA A O 1
ATOM 3599 N N . ASP A 1 466 ? 51.207 20.210 -62.637 1.00 79.38 466 ASP A N 1
ATOM 3600 C CA . ASP A 1 466 ? 51.825 21.363 -61.960 1.00 79.38 466 ASP A CA 1
ATOM 3601 C C . ASP A 1 466 ? 50.795 22.233 -61.238 1.00 79.38 466 ASP A C 1
ATOM 3603 O O . ASP A 1 466 ? 51.001 22.597 -60.083 1.00 79.38 466 ASP A O 1
ATOM 3607 N N . GLU A 1 467 ? 49.650 22.494 -61.874 1.00 83.19 467 GLU A N 1
ATOM 3608 C CA . GLU A 1 467 ? 48.531 23.209 -61.249 1.00 83.19 467 GLU A CA 1
ATOM 3609 C C . GLU A 1 467 ? 48.001 22.469 -60.009 1.00 83.19 467 GLU A C 1
ATOM 3611 O O . GLU A 1 467 ? 47.775 23.084 -58.967 1.00 83.19 467 GLU A O 1
ATOM 3616 N N . LEU A 1 468 ? 47.846 21.143 -60.087 1.00 82.75 468 LEU A N 1
ATOM 3617 C CA . LEU A 1 468 ? 47.422 20.319 -58.954 1.00 82.75 468 LEU A CA 1
ATOM 3618 C C . LEU A 1 468 ? 48.507 20.238 -57.871 1.00 82.75 468 LEU A C 1
ATOM 3620 O O . LEU A 1 468 ? 48.190 20.373 -56.694 1.00 82.75 468 LEU A O 1
ATOM 3624 N N . ALA A 1 469 ? 49.786 20.107 -58.245 1.00 77.88 469 ALA A N 1
ATOM 3625 C CA . ALA A 1 469 ? 50.904 20.036 -57.301 1.00 77.88 469 ALA A CA 1
ATOM 3626 C C . ALA A 1 469 ? 51.084 21.314 -56.471 1.00 77.88 469 ALA A C 1
ATOM 3628 O O . ALA A 1 469 ? 51.524 21.240 -55.323 1.00 77.88 469 ALA A O 1
ATOM 3629 N N . GLN A 1 470 ? 50.739 22.480 -57.023 1.00 80.75 470 GLN A N 1
ATOM 3630 C CA . GLN A 1 470 ? 50.745 23.752 -56.290 1.00 80.75 470 GLN A CA 1
ATOM 3631 C C . GLN A 1 470 ? 49.660 23.819 -55.204 1.00 80.75 470 GLN A C 1
ATOM 3633 O O . GLN A 1 470 ? 49.813 24.571 -54.244 1.00 80.75 470 GLN A O 1
ATOM 3638 N N . ASN A 1 471 ? 48.604 23.012 -55.331 1.00 80.50 471 ASN A N 1
ATOM 3639 C CA . ASN A 1 471 ? 47.507 22.917 -54.368 1.00 80.50 471 ASN A CA 1
ATOM 3640 C C . ASN A 1 471 ? 47.626 21.701 -53.428 1.00 80.50 471 ASN A C 1
ATOM 3642 O O . ASN A 1 471 ? 46.761 21.524 -52.570 1.00 80.50 471 ASN A O 1
ATOM 3646 N N . LEU A 1 472 ? 48.672 20.875 -53.573 1.00 80.94 472 LEU A N 1
ATOM 3647 C CA . LEU A 1 472 ? 48.957 19.773 -52.652 1.00 80.94 472 LEU A CA 1
ATOM 3648 C C . LEU A 1 472 ? 49.536 20.298 -51.336 1.00 80.94 472 LEU A C 1
ATOM 3650 O O . LEU A 1 472 ? 50.377 21.199 -51.306 1.00 80.94 472 LEU A O 1
ATOM 3654 N N . THR A 1 473 ? 49.122 19.678 -50.241 1.00 78.31 473 THR A N 1
ATOM 3655 C CA . THR A 1 473 ? 49.681 19.891 -48.907 1.00 78.31 473 THR A CA 1
ATOM 3656 C C . THR A 1 473 ? 50.688 18.797 -48.555 1.00 78.31 473 THR A C 1
ATOM 3658 O O . THR A 1 473 ? 50.747 17.751 -49.197 1.00 78.31 473 THR A O 1
ATOM 3661 N N . ALA A 1 474 ? 51.487 19.011 -47.505 1.00 71.62 474 ALA A N 1
ATOM 3662 C CA . ALA A 1 474 ? 52.411 17.987 -47.014 1.00 71.62 474 ALA A CA 1
ATOM 3663 C C . ALA A 1 474 ? 51.672 16.714 -46.569 1.00 71.62 474 ALA A C 1
ATOM 3665 O O . ALA A 1 474 ? 52.202 15.617 -46.717 1.00 71.62 474 ALA A O 1
ATOM 3666 N N . GLN A 1 475 ? 50.440 16.856 -46.076 1.00 69.12 475 GLN A N 1
ATOM 3667 C CA . GLN A 1 475 ? 49.583 15.740 -45.687 1.00 69.12 475 GLN A CA 1
ATOM 3668 C C . GLN A 1 475 ? 49.104 14.924 -46.900 1.00 69.12 475 GLN A C 1
ATOM 3670 O O . GLN A 1 475 ? 48.940 13.716 -46.782 1.00 69.12 475 GLN A O 1
ATOM 3675 N N . ASP A 1 476 ? 48.954 15.546 -48.073 1.00 66.50 476 ASP A N 1
ATOM 3676 C CA . ASP A 1 476 ? 48.460 14.880 -49.289 1.00 66.50 476 ASP A CA 1
ATOM 3677 C C . ASP A 1 476 ? 49.477 13.902 -49.905 1.00 66.50 476 ASP A C 1
ATOM 3679 O O . ASP A 1 476 ? 49.114 13.027 -50.687 1.00 66.50 476 ASP A O 1
ATOM 3683 N N . VAL A 1 477 ? 50.765 14.050 -49.581 1.00 63.81 477 VAL A N 1
ATOM 3684 C CA . VAL A 1 477 ? 51.866 13.310 -50.229 1.00 63.81 477 VAL A CA 1
ATOM 3685 C C . VAL A 1 477 ? 52.845 12.661 -49.245 1.00 63.81 477 VAL A C 1
ATOM 3687 O O . VAL A 1 477 ? 53.923 12.230 -49.649 1.00 63.81 477 VAL A O 1
ATOM 3690 N N . GLY A 1 478 ? 52.483 12.577 -47.960 1.00 61.22 478 GLY A N 1
ATOM 3691 C CA . GLY A 1 478 ? 53.267 11.864 -46.941 1.00 61.22 478 GLY A CA 1
ATOM 3692 C C . GLY A 1 478 ? 54.453 12.642 -46.355 1.00 61.22 478 GLY A C 1
ATOM 3693 O O . GLY A 1 478 ? 55.396 12.035 -45.853 1.00 61.22 478 GLY A O 1
ATOM 3694 N N . GLY A 1 479 ? 54.434 13.977 -46.413 1.00 72.00 479 GLY A N 1
ATOM 3695 C CA . GLY A 1 479 ? 55.395 14.852 -45.735 1.00 72.00 479 GLY A CA 1
ATOM 3696 C C . GLY A 1 479 ? 55.887 16.035 -46.574 1.00 72.00 479 GLY A C 1
ATOM 3697 O O . GLY A 1 479 ? 55.749 16.079 -47.798 1.00 72.00 479 GLY A O 1
ATOM 3698 N N . HIS A 1 480 ? 56.507 17.013 -45.904 1.00 73.12 480 HIS A N 1
ATOM 3699 C CA . HIS A 1 480 ? 57.038 18.223 -46.548 1.00 73.12 480 HIS A CA 1
ATOM 3700 C C . HIS A 1 480 ? 58.138 17.920 -47.578 1.00 73.12 480 HIS A C 1
ATOM 3702 O O . HIS A 1 480 ? 58.186 18.566 -48.625 1.00 73.12 480 HIS A O 1
ATOM 3708 N N . ASP A 1 481 ? 58.978 16.915 -47.318 1.00 71.12 481 ASP A N 1
ATOM 3709 C CA . ASP A 1 481 ? 60.071 16.528 -48.218 1.00 71.12 481 ASP A CA 1
ATOM 3710 C C . ASP A 1 481 ? 59.548 15.906 -49.518 1.00 71.12 481 ASP A C 1
ATOM 3712 O O . ASP A 1 481 ? 60.022 16.234 -50.609 1.00 71.12 481 ASP A O 1
ATOM 3716 N N . ALA A 1 482 ? 58.519 15.057 -49.417 1.00 66.56 482 ALA A N 1
ATOM 3717 C CA . ALA A 1 482 ? 57.851 14.466 -50.570 1.00 66.56 482 ALA A CA 1
ATOM 3718 C C . ALA A 1 482 ? 57.161 15.544 -51.422 1.00 66.56 482 ALA A C 1
ATOM 3720 O O . ALA A 1 482 ? 57.309 15.546 -52.645 1.00 66.56 482 ALA A O 1
ATOM 3721 N N . LEU A 1 483 ? 56.494 16.515 -50.786 1.00 71.62 483 LEU A N 1
ATOM 3722 C CA . LEU A 1 483 ? 55.870 17.646 -51.477 1.00 71.62 483 LEU A CA 1
ATOM 3723 C C . LEU A 1 483 ? 56.893 18.504 -52.229 1.00 71.62 483 LEU A C 1
ATOM 3725 O O . LEU A 1 483 ? 56.712 18.781 -53.417 1.00 71.62 483 LEU A O 1
ATOM 3729 N N . ALA A 1 484 ? 57.989 18.879 -51.567 1.00 73.38 484 ALA A N 1
ATOM 3730 C CA . ALA A 1 484 ? 59.054 19.673 -52.175 1.00 73.38 484 ALA A CA 1
ATOM 3731 C C . ALA A 1 484 ? 59.707 18.937 -53.356 1.00 73.38 484 ALA A C 1
ATOM 3733 O O . ALA A 1 484 ? 59.986 19.534 -54.400 1.00 73.38 484 ALA A O 1
ATOM 3734 N N . MET A 1 485 ? 59.904 17.623 -53.222 1.00 69.94 485 MET A N 1
ATOM 3735 C CA . MET A 1 485 ? 60.433 16.776 -54.286 1.00 69.94 485 MET A CA 1
ATOM 3736 C C . MET A 1 485 ? 59.471 16.684 -55.478 1.00 69.94 485 MET A C 1
ATOM 3738 O O . MET A 1 485 ? 59.913 16.762 -56.627 1.00 69.94 485 MET A O 1
ATOM 3742 N N . ILE A 1 486 ? 58.166 16.539 -55.233 1.00 69.19 486 ILE A N 1
ATOM 3743 C CA . ILE A 1 486 ? 57.132 16.490 -56.274 1.00 69.19 486 ILE A CA 1
ATOM 3744 C C . ILE A 1 486 ? 57.079 17.814 -57.050 1.00 69.19 486 ILE A C 1
ATOM 3746 O O . ILE A 1 486 ? 57.199 17.805 -58.279 1.00 69.19 486 ILE A O 1
ATOM 3750 N N . GLN A 1 487 ? 56.983 18.946 -56.347 1.00 73.38 487 GLN A N 1
ATOM 3751 C CA . GLN A 1 487 ? 56.905 20.278 -56.958 1.00 73.38 487 GLN A CA 1
ATOM 3752 C C . GLN A 1 487 ? 58.186 20.623 -57.737 1.00 73.38 487 GLN A C 1
ATOM 3754 O O . GLN A 1 487 ? 58.118 21.060 -58.888 1.00 73.38 487 GLN A O 1
ATOM 3759 N N . GLY A 1 488 ? 59.364 20.351 -57.163 1.00 69.56 488 GLY A N 1
ATOM 3760 C CA . GLY A 1 488 ? 60.650 20.612 -57.817 1.00 69.56 488 GLY A CA 1
ATOM 3761 C C . GLY A 1 488 ? 60.866 19.776 -59.083 1.00 69.56 488 GLY A C 1
ATOM 3762 O O . GLY A 1 488 ? 61.285 20.301 -60.117 1.00 69.56 488 GLY A O 1
ATOM 3763 N N . ASN A 1 489 ? 60.519 18.485 -59.043 1.00 69.62 489 ASN A N 1
ATOM 3764 C CA . ASN A 1 489 ? 60.677 17.592 -60.192 1.00 69.62 489 ASN A CA 1
ATOM 3765 C C . ASN A 1 489 ? 59.734 17.944 -61.353 1.00 69.62 489 ASN A C 1
ATOM 3767 O O . ASN A 1 489 ? 60.113 17.777 -62.514 1.00 69.62 489 ASN A O 1
ATOM 3771 N N . ILE A 1 490 ? 58.520 18.427 -61.074 1.00 70.94 490 ILE A N 1
ATOM 3772 C CA . ILE A 1 490 ? 57.572 18.852 -62.114 1.00 70.94 490 ILE A CA 1
ATOM 3773 C C . ILE A 1 490 ? 58.030 20.147 -62.775 1.00 70.94 490 ILE A C 1
ATOM 3775 O O . ILE A 1 490 ? 58.100 20.203 -64.005 1.00 70.94 490 ILE A O 1
ATOM 3779 N N . GLN A 1 491 ? 58.429 21.149 -61.989 1.00 69.00 491 GLN A N 1
ATOM 3780 C CA . GLN A 1 491 ? 58.936 22.413 -62.525 1.00 69.00 491 GLN A CA 1
ATOM 3781 C C . GLN A 1 491 ? 60.201 22.210 -63.366 1.00 69.00 491 GLN A C 1
ATOM 3783 O O . GLN A 1 491 ? 60.317 22.765 -64.464 1.00 69.00 491 GLN A O 1
ATOM 3788 N N . GLN A 1 492 ? 61.113 21.342 -62.911 1.00 68.75 492 GLN A N 1
ATOM 3789 C CA . GLN A 1 492 ? 62.281 20.953 -63.697 1.00 68.75 492 GLN A CA 1
ATOM 3790 C C . GLN A 1 492 ? 61.858 20.343 -65.045 1.00 68.75 492 GLN A C 1
ATOM 3792 O O . GLN A 1 492 ? 62.346 20.764 -66.096 1.00 68.75 492 GLN A O 1
ATOM 3797 N N . ARG A 1 493 ? 60.886 19.423 -65.047 1.00 63.84 493 ARG A N 1
ATOM 3798 C CA . ARG A 1 493 ? 60.386 18.760 -66.264 1.00 63.84 493 ARG A CA 1
ATOM 3799 C C . ARG A 1 493 ? 59.621 19.685 -67.213 1.00 63.84 493 ARG A C 1
ATOM 3801 O O . ARG A 1 493 ? 59.702 19.486 -68.422 1.00 63.84 493 ARG A O 1
ATOM 3808 N N . ILE A 1 494 ? 58.926 20.704 -66.707 1.00 67.69 494 ILE A N 1
ATOM 3809 C CA . ILE A 1 494 ? 58.269 21.733 -67.535 1.00 67.69 494 ILE A CA 1
ATOM 3810 C C . ILE A 1 494 ? 59.305 22.635 -68.220 1.00 67.69 494 ILE A C 1
ATOM 3812 O O . ILE A 1 494 ? 59.097 23.070 -69.356 1.00 67.69 494 ILE A O 1
ATOM 3816 N N . SER A 1 495 ? 60.443 22.887 -67.565 1.00 65.19 495 SER A N 1
ATOM 3817 C CA . SER A 1 495 ? 61.522 23.730 -68.096 1.00 65.19 495 SER A CA 1
ATOM 3818 C C . SER A 1 495 ? 62.426 23.030 -69.132 1.00 65.19 495 SER A C 1
ATOM 3820 O O . SER A 1 495 ? 63.032 23.692 -69.982 1.00 65.19 495 SER A O 1
ATOM 3822 N N . GLU A 1 496 ? 62.489 21.693 -69.129 1.00 63.94 496 GLU A N 1
ATOM 3823 C CA . GLU A 1 496 ? 63.311 20.900 -70.050 1.00 63.94 496 GLU A CA 1
ATOM 3824 C C . GLU A 1 496 ? 62.644 20.745 -71.436 1.00 63.94 496 GLU A C 1
ATOM 3826 O O . GLU A 1 496 ? 61.863 19.839 -71.715 1.00 63.94 496 GLU A O 1
ATOM 3831 N N . LYS A 1 497 ? 63.005 21.630 -72.373 1.00 52.19 497 LYS A N 1
ATOM 3832 C CA . LYS A 1 497 ? 62.430 21.735 -73.733 1.00 52.19 497 LYS A CA 1
ATOM 3833 C C . LYS A 1 497 ? 62.716 20.561 -74.699 1.00 52.19 497 LYS A C 1
ATOM 3835 O O . LYS A 1 497 ? 62.427 20.691 -75.890 1.00 52.19 497 LYS A O 1
ATOM 3840 N N . ASN A 1 498 ? 63.305 19.443 -74.255 1.00 49.38 498 ASN A N 1
ATOM 3841 C CA . ASN A 1 498 ? 63.859 18.415 -75.151 1.00 49.38 498 ASN A CA 1
ATOM 3842 C C . ASN A 1 498 ? 63.028 17.114 -75.190 1.00 49.38 498 ASN A C 1
ATOM 3844 O O . ASN A 1 498 ? 62.968 16.332 -74.245 1.00 49.38 498 ASN A O 1
ATOM 3848 N N . ARG A 1 499 ? 62.403 16.867 -76.346 1.00 50.75 499 ARG A N 1
ATOM 3849 C CA . ARG A 1 499 ? 61.273 15.941 -76.566 1.00 50.75 499 ARG A CA 1
ATOM 3850 C C . ARG A 1 499 ? 61.615 14.437 -76.624 1.00 50.75 499 ARG A C 1
ATOM 3852 O O . ARG A 1 499 ? 60.727 13.629 -76.857 1.00 50.75 499 ARG A O 1
ATOM 3859 N N . SER A 1 500 ? 62.881 14.034 -76.458 1.00 44.38 500 SER A N 1
ATOM 3860 C CA . SER A 1 500 ? 63.356 12.683 -76.842 1.00 44.38 500 SER A CA 1
ATOM 3861 C C . SER A 1 500 ? 63.590 11.693 -75.686 1.00 44.38 500 SER A C 1
ATOM 3863 O O . SER A 1 500 ? 63.942 10.543 -75.942 1.00 44.38 500 SER A O 1
ATOM 3865 N N . ARG A 1 501 ? 63.392 12.088 -74.422 1.00 48.41 501 ARG A N 1
ATOM 3866 C CA . ARG A 1 501 ? 63.476 11.188 -73.245 1.00 48.41 501 ARG A CA 1
ATOM 3867 C C . ARG A 1 501 ? 62.131 11.033 -72.522 1.00 48.41 501 ARG A C 1
ATOM 3869 O O . ARG A 1 501 ? 62.082 10.769 -71.326 1.00 48.41 501 ARG A O 1
ATOM 3876 N N . TRP A 1 502 ? 61.035 11.200 -73.260 1.00 51.69 502 TRP A N 1
ATOM 3877 C CA . TRP A 1 502 ? 59.675 11.267 -72.717 1.00 51.69 502 TRP A CA 1
ATOM 3878 C C . TRP A 1 502 ? 59.115 9.934 -72.184 1.00 51.69 502 TRP A C 1
ATOM 3880 O O . TRP A 1 502 ? 58.147 9.959 -71.438 1.00 51.69 502 TRP A O 1
ATOM 3890 N N . THR A 1 503 ? 59.711 8.776 -72.490 1.00 45.12 503 THR A N 1
ATOM 3891 C CA . THR A 1 503 ? 59.143 7.463 -72.110 1.00 45.12 503 THR A CA 1
ATOM 3892 C C . THR A 1 503 ? 59.720 6.849 -70.830 1.00 45.12 503 THR A C 1
ATOM 3894 O O . THR A 1 503 ? 59.007 6.135 -70.136 1.00 45.12 503 THR A O 1
ATOM 3897 N N . TRP A 1 504 ? 60.972 7.142 -70.459 1.00 37.59 504 TRP A N 1
ATOM 3898 C CA . TRP A 1 504 ? 61.617 6.509 -69.290 1.00 37.59 504 TRP A CA 1
ATOM 3899 C C . TRP A 1 504 ? 61.437 7.287 -67.973 1.00 37.59 504 TRP A C 1
ATOM 3901 O O . TRP A 1 504 ? 61.464 6.694 -66.899 1.00 37.59 504 TRP A O 1
ATOM 3911 N N . GLY A 1 505 ? 61.192 8.601 -68.031 1.00 42.78 505 GLY A N 1
ATOM 3912 C CA . GLY A 1 505 ? 60.977 9.438 -66.840 1.00 42.78 505 GLY A CA 1
ATOM 3913 C C . GLY A 1 505 ? 59.576 9.330 -66.222 1.00 42.78 505 GLY A C 1
ATOM 3914 O O . GLY A 1 505 ? 59.411 9.644 -65.040 1.00 42.78 505 GLY A O 1
ATOM 3915 N N . ILE A 1 506 ? 58.580 8.880 -66.997 1.00 46.56 506 ILE A N 1
ATOM 3916 C CA . ILE A 1 506 ? 57.213 8.603 -66.520 1.00 46.56 506 ILE A CA 1
ATOM 3917 C C . ILE A 1 506 ? 57.245 7.423 -65.539 1.00 46.56 506 ILE A C 1
ATOM 3919 O O . ILE A 1 506 ? 56.652 7.505 -64.474 1.00 46.56 506 ILE A O 1
ATOM 3923 N N . ILE A 1 507 ? 58.048 6.392 -65.821 1.00 44.72 507 ILE A N 1
ATOM 3924 C CA . ILE A 1 507 ? 58.150 5.168 -65.009 1.00 44.72 507 ILE A CA 1
ATOM 3925 C C . ILE A 1 507 ? 58.803 5.425 -63.642 1.00 44.72 507 ILE A C 1
ATOM 3927 O O . ILE A 1 507 ? 58.417 4.797 -62.668 1.00 44.72 507 ILE A O 1
ATOM 3931 N N . VAL A 1 508 ? 59.746 6.369 -63.532 1.00 43.62 508 VAL A N 1
ATOM 3932 C CA . VAL A 1 508 ? 60.425 6.666 -62.252 1.00 43.62 508 VAL A CA 1
ATOM 3933 C C . VAL A 1 508 ? 59.586 7.575 -61.351 1.00 43.62 508 VAL A C 1
ATOM 3935 O O . VAL A 1 508 ? 59.548 7.356 -60.151 1.00 43.62 508 VAL A O 1
ATOM 3938 N N . ALA A 1 509 ? 58.872 8.563 -61.904 1.00 43.16 509 ALA A N 1
ATOM 3939 C CA . ALA A 1 509 ? 57.976 9.408 -61.105 1.00 43.16 509 ALA A CA 1
ATOM 3940 C C . ALA A 1 509 ? 56.704 8.647 -60.701 1.00 43.16 509 ALA A C 1
ATOM 3942 O O . ALA A 1 509 ? 56.327 8.675 -59.534 1.00 43.16 509 ALA A O 1
ATOM 3943 N N . VAL A 1 510 ? 56.112 7.886 -61.633 1.00 47.72 510 VAL A N 1
ATOM 3944 C CA . VAL A 1 510 ? 55.035 6.942 -61.313 1.00 47.72 510 VAL A CA 1
ATOM 3945 C C . VAL A 1 510 ? 55.550 5.872 -60.365 1.00 47.72 510 VAL A C 1
ATOM 3947 O O . VAL A 1 510 ? 54.817 5.536 -59.464 1.00 47.72 510 VAL A O 1
ATOM 3950 N N . GLY A 1 511 ? 56.791 5.394 -60.500 1.00 46.44 511 GLY A N 1
ATOM 3951 C CA . GLY A 1 511 ? 57.405 4.381 -59.637 1.00 46.44 511 GLY A CA 1
ATOM 3952 C C . GLY A 1 511 ? 57.778 4.864 -58.236 1.00 46.44 511 GLY A C 1
ATOM 3953 O O . GLY A 1 511 ? 57.729 4.064 -57.318 1.00 46.44 511 GLY A O 1
ATOM 3954 N N . ILE A 1 512 ? 58.092 6.148 -58.035 1.00 49.00 512 ILE A N 1
ATOM 3955 C CA . ILE A 1 512 ? 58.244 6.753 -56.700 1.00 49.00 512 ILE A CA 1
ATOM 3956 C C . ILE A 1 512 ? 56.864 6.954 -56.070 1.00 49.00 512 ILE A C 1
ATOM 3958 O O . ILE A 1 512 ? 56.685 6.604 -54.914 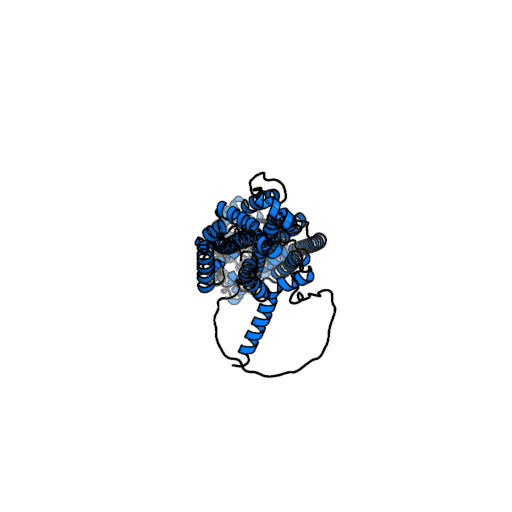1.00 49.00 512 ILE A O 1
ATOM 3962 N N . ILE A 1 513 ? 55.866 7.408 -56.837 1.00 46.16 513 ILE A N 1
ATOM 3963 C CA . ILE A 1 513 ? 54.473 7.489 -56.368 1.00 46.16 513 ILE A CA 1
ATOM 3964 C C . ILE A 1 513 ? 53.922 6.085 -56.065 1.00 46.16 513 ILE A C 1
ATOM 3966 O O . ILE A 1 513 ? 53.309 5.907 -55.026 1.00 46.16 513 ILE A O 1
ATOM 3970 N N . TRP A 1 514 ? 54.204 5.076 -56.900 1.00 43.19 514 TRP A N 1
ATOM 3971 C CA . TRP A 1 514 ? 53.838 3.668 -56.699 1.00 43.19 514 TRP A CA 1
ATOM 3972 C C . TRP A 1 514 ? 54.648 3.014 -55.588 1.00 43.19 514 TRP A C 1
ATOM 3974 O O . TRP A 1 514 ? 54.109 2.144 -54.941 1.00 43.19 514 TRP A O 1
ATOM 3984 N N . ALA A 1 515 ? 55.911 3.377 -55.352 1.00 41.69 515 ALA A N 1
ATOM 3985 C CA . ALA A 1 515 ? 56.696 2.847 -54.235 1.00 41.69 515 ALA A CA 1
ATOM 3986 C C . ALA A 1 515 ? 56.283 3.493 -52.910 1.00 41.69 515 ALA A C 1
ATOM 3988 O O . ALA A 1 515 ? 56.274 2.809 -51.900 1.00 41.69 515 ALA A O 1
ATOM 3989 N N . ILE A 1 516 ? 55.876 4.765 -52.912 1.00 45.28 516 ILE A N 1
ATOM 3990 C CA . ILE A 1 516 ? 55.262 5.428 -51.755 1.00 45.28 516 ILE A CA 1
ATOM 3991 C C . ILE A 1 516 ? 53.854 4.854 -51.512 1.00 45.28 516 ILE A C 1
ATOM 3993 O O . ILE A 1 516 ? 53.539 4.522 -50.380 1.00 45.28 516 ILE A O 1
ATOM 3997 N N . TRP A 1 517 ? 53.053 4.604 -52.557 1.00 43.19 517 TRP A N 1
ATOM 3998 C CA . TRP A 1 517 ? 51.746 3.932 -52.451 1.00 43.19 517 TRP A CA 1
ATOM 3999 C C . TRP A 1 517 ? 51.833 2.430 -52.124 1.00 43.19 517 TRP A C 1
ATOM 4001 O O . TRP A 1 517 ? 50.986 1.924 -51.407 1.00 43.19 517 TRP A O 1
ATOM 4011 N N . ALA A 1 518 ? 52.834 1.700 -52.627 1.00 38.72 518 ALA A N 1
ATOM 4012 C CA . ALA A 1 518 ? 53.014 0.265 -52.382 1.00 38.72 518 ALA A CA 1
ATOM 4013 C C . ALA A 1 518 ? 53.715 -0.009 -51.045 1.00 38.72 518 ALA A C 1
ATOM 4015 O O . ALA A 1 518 ? 53.423 -1.014 -50.410 1.00 38.72 518 ALA A O 1
ATOM 4016 N N . ASN A 1 519 ? 54.582 0.895 -50.577 1.00 36.69 519 ASN A N 1
ATOM 4017 C CA . ASN A 1 519 ? 55.088 0.868 -49.204 1.00 36.69 519 ASN A CA 1
ATOM 4018 C C . ASN A 1 519 ? 54.008 1.335 -48.209 1.00 36.69 519 ASN A C 1
ATOM 4020 O O . ASN A 1 519 ? 53.957 0.822 -47.101 1.00 36.69 519 ASN A O 1
ATOM 4024 N N . ASN A 1 520 ? 53.073 2.194 -48.639 1.00 38.22 520 ASN A N 1
ATOM 4025 C CA . ASN A 1 520 ? 51.798 2.439 -47.954 1.00 38.22 520 ASN A CA 1
ATOM 4026 C C . ASN A 1 520 ? 50.736 1.350 -48.213 1.00 38.22 520 ASN A C 1
ATOM 4028 O O . ASN A 1 520 ? 49.602 1.519 -47.794 1.00 38.22 520 ASN A O 1
ATOM 4032 N N . ASN A 1 521 ? 51.050 0.239 -48.889 1.00 34.94 521 ASN A N 1
ATOM 4033 C CA . ASN A 1 521 ? 50.180 -0.947 -48.884 1.00 34.94 521 ASN A CA 1
ATOM 4034 C C . ASN A 1 521 ? 50.611 -1.964 -47.815 1.00 34.94 521 ASN A C 1
ATOM 4036 O O . ASN A 1 521 ? 49.767 -2.731 -47.365 1.00 34.94 521 ASN A O 1
ATOM 4040 N N . ASP A 1 522 ? 51.878 -1.950 -47.382 1.00 30.75 522 ASP A N 1
ATOM 4041 C CA . ASP A 1 522 ? 52.306 -2.621 -46.141 1.00 30.75 522 ASP A CA 1
ATOM 4042 C C . ASP A 1 522 ? 52.142 -1.700 -44.916 1.00 30.75 522 ASP A C 1
ATOM 4044 O O . ASP A 1 522 ? 51.892 -2.173 -43.810 1.00 30.75 522 ASP A O 1
ATOM 4048 N N . SER A 1 523 ? 52.173 -0.383 -45.136 1.00 34.03 523 SER A N 1
ATOM 4049 C CA . SER A 1 523 ? 51.777 0.663 -44.188 1.00 34.03 523 SER A CA 1
ATOM 4050 C C . SER A 1 523 ? 50.540 1.399 -44.700 1.00 34.03 523 SER A C 1
ATOM 4052 O O . SER A 1 523 ? 50.551 2.621 -44.848 1.00 34.03 523 SER A O 1
ATOM 4054 N N . SER A 1 524 ? 49.483 0.667 -45.060 1.00 29.14 524 SER A N 1
ATOM 4055 C CA . SER A 1 524 ? 48.199 1.331 -45.270 1.00 29.14 524 SER A CA 1
ATOM 4056 C C . SER A 1 524 ? 47.781 1.819 -43.901 1.00 29.14 524 SER A C 1
ATOM 4058 O O . SER A 1 524 ? 47.545 0.979 -43.025 1.00 29.14 524 SER A O 1
ATOM 4060 N N . ASP A 1 525 ? 47.708 3.136 -43.715 1.00 35.00 525 ASP A N 1
ATOM 4061 C CA . ASP A 1 525 ? 46.882 3.737 -42.677 1.00 35.00 525 ASP A CA 1
ATOM 4062 C C . ASP A 1 525 ? 45.461 3.226 -42.926 1.00 35.00 525 ASP A C 1
ATOM 4064 O O . ASP A 1 525 ? 44.642 3.841 -43.608 1.00 35.00 525 ASP A O 1
ATOM 4068 N N . ARG A 1 526 ? 45.191 2.011 -42.436 1.00 28.52 526 ARG A N 1
ATOM 4069 C CA . ARG A 1 526 ? 43.848 1.532 -42.195 1.00 28.52 526 ARG A CA 1
ATOM 4070 C C . ARG A 1 526 ? 43.277 2.605 -41.304 1.00 28.52 526 ARG A C 1
ATOM 4072 O O . ARG A 1 526 ? 43.741 2.775 -40.180 1.00 28.52 526 ARG A O 1
ATOM 4079 N N . TYR A 1 527 ? 42.327 3.348 -41.846 1.00 37.56 527 TYR A N 1
ATOM 4080 C CA . TYR A 1 527 ? 41.486 4.215 -41.058 1.00 37.56 527 TYR A CA 1
ATOM 4081 C C . TYR A 1 527 ? 40.939 3.380 -39.893 1.00 37.56 527 TYR A C 1
ATOM 4083 O O . TYR A 1 527 ? 40.093 2.504 -40.088 1.00 37.56 527 TYR A O 1
ATOM 4091 N N . SER A 1 528 ? 41.508 3.594 -38.712 1.00 29.55 528 SER A N 1
ATOM 4092 C CA . SER A 1 528 ? 41.039 3.024 -37.462 1.00 29.55 528 SER A CA 1
ATOM 4093 C C . SER A 1 528 ? 40.179 4.103 -36.820 1.00 29.55 528 SER A C 1
ATOM 4095 O O . SER A 1 528 ? 40.644 5.238 -36.703 1.00 29.55 528 SER A O 1
ATOM 4097 N N . PRO A 1 529 ? 38.929 3.809 -36.436 1.00 31.17 529 PRO A N 1
ATOM 4098 C CA . PRO A 1 529 ? 38.229 4.664 -35.494 1.00 31.17 529 PRO A CA 1
ATOM 4099 C C . PRO A 1 529 ? 39.094 4.711 -34.231 1.00 31.17 529 PRO A C 1
ATOM 4101 O O . PRO A 1 529 ? 39.431 3.652 -33.701 1.00 31.17 529 PRO A O 1
ATOM 4104 N N . ASP A 1 530 ? 39.505 5.897 -33.788 1.00 27.78 530 ASP A N 1
ATOM 4105 C CA . ASP A 1 530 ? 40.023 6.032 -32.432 1.00 27.78 530 ASP A CA 1
ATOM 4106 C C . ASP A 1 530 ? 38.907 5.602 -31.469 1.00 27.78 530 ASP A C 1
ATOM 4108 O O . ASP A 1 530 ? 37.769 6.079 -31.554 1.00 27.78 530 ASP A O 1
ATOM 4112 N N . ASP A 1 531 ? 39.236 4.646 -30.602 1.00 28.77 531 ASP A N 1
ATOM 4113 C CA . ASP A 1 531 ? 38.387 4.174 -29.519 1.00 28.77 531 ASP A CA 1
ATOM 4114 C C . ASP A 1 531 ? 38.045 5.346 -28.590 1.00 28.77 531 ASP A C 1
ATOM 4116 O O . ASP A 1 531 ? 38.916 5.937 -27.953 1.00 28.77 531 ASP A O 1
ATOM 4120 N N . TYR A 1 532 ? 36.754 5.644 -28.445 1.00 27.58 532 TYR A N 1
ATOM 4121 C CA . TYR A 1 532 ? 36.250 6.306 -27.245 1.00 27.58 532 TYR A CA 1
ATOM 4122 C C . TYR A 1 532 ? 35.976 5.227 -26.192 1.00 27.58 532 TYR A C 1
ATOM 4124 O O . TYR A 1 532 ? 34.836 4.844 -25.939 1.00 27.58 532 TYR A O 1
ATOM 4132 N N . ALA A 1 533 ? 37.051 4.725 -25.589 1.00 27.41 533 ALA A N 1
ATOM 4133 C CA . ALA A 1 533 ? 37.015 4.092 -24.280 1.00 27.41 533 ALA A CA 1
ATOM 4134 C C . ALA A 1 533 ? 38.292 4.465 -23.510 1.00 27.41 533 ALA A C 1
ATOM 4136 O O . ALA A 1 533 ? 39.406 4.222 -23.959 1.00 27.41 533 ALA A O 1
ATOM 4137 N N . ASP A 1 534 ? 38.075 5.060 -22.340 1.00 25.66 534 ASP A N 1
ATOM 4138 C CA . ASP A 1 534 ? 39.021 5.329 -21.256 1.00 25.66 534 ASP A CA 1
ATOM 4139 C C . ASP A 1 534 ? 40.057 6.456 -21.387 1.00 25.66 534 ASP A C 1
ATOM 4141 O O . ASP A 1 534 ? 41.192 6.307 -21.836 1.00 25.66 534 ASP A O 1
ATOM 4145 N N . SER A 1 535 ? 39.717 7.571 -20.733 1.00 24.50 535 SER A N 1
ATOM 4146 C CA . SER A 1 535 ? 40.685 8.409 -20.030 1.00 24.50 535 SER A CA 1
ATOM 4147 C C . SER A 1 535 ? 40.515 8.264 -18.510 1.00 24.50 535 SER A C 1
ATOM 4149 O O . SER A 1 535 ? 39.831 9.074 -17.887 1.00 24.50 535 SER A O 1
ATOM 4151 N N . VAL A 1 536 ? 41.187 7.292 -17.886 1.00 27.41 536 VAL A N 1
ATOM 4152 C CA . VAL A 1 536 ? 41.684 7.439 -16.506 1.00 27.41 536 VAL A CA 1
ATOM 4153 C C . VAL A 1 536 ? 43.086 6.842 -16.429 1.00 27.41 536 VAL A C 1
ATOM 4155 O O . VAL A 1 536 ? 43.321 5.658 -16.630 1.00 27.41 536 VAL A O 1
ATOM 4158 N N . THR A 1 537 ? 44.041 7.715 -16.144 1.00 28.66 537 THR A N 1
ATOM 4159 C CA . THR A 1 537 ? 45.454 7.423 -15.910 1.00 28.66 537 THR A CA 1
ATOM 4160 C C . THR A 1 537 ? 45.673 6.420 -14.776 1.00 28.66 537 THR A C 1
ATOM 4162 O O . THR A 1 537 ? 45.096 6.600 -13.706 1.00 28.66 537 THR A O 1
ATOM 4165 N N . ASN A 1 538 ? 46.636 5.502 -14.929 1.00 25.94 538 ASN A N 1
ATOM 4166 C CA . ASN A 1 538 ? 47.779 5.418 -14.010 1.00 25.94 538 ASN A CA 1
ATOM 4167 C C . ASN A 1 538 ? 48.908 4.520 -14.536 1.00 25.94 538 ASN A C 1
ATOM 4169 O O . ASN A 1 538 ? 48.697 3.427 -15.048 1.00 25.94 538 ASN A O 1
ATOM 4173 N N . ALA A 1 539 ? 50.130 5.017 -14.360 1.00 28.50 539 ALA A N 1
ATOM 4174 C CA . ALA A 1 539 ? 51.377 4.293 -14.545 1.00 28.50 539 ALA A CA 1
ATOM 4175 C C . ALA A 1 539 ? 51.551 3.194 -13.482 1.00 28.50 539 ALA A C 1
ATOM 4177 O O . ALA A 1 539 ? 51.173 3.412 -12.330 1.00 28.50 539 ALA A O 1
ATOM 4178 N N . THR A 1 540 ? 52.205 2.078 -13.828 1.00 25.70 540 THR A N 1
ATOM 4179 C CA . THR A 1 540 ? 53.460 1.579 -13.207 1.00 25.70 540 THR A CA 1
ATOM 4180 C C . THR A 1 540 ? 53.822 0.182 -13.745 1.00 25.70 540 THR A C 1
ATOM 4182 O O . THR A 1 540 ? 52.969 -0.680 -13.904 1.00 25.70 540 THR A O 1
ATOM 4185 N N . GLU A 1 541 ? 55.116 0.043 -14.038 1.00 25.81 541 GLU A N 1
ATOM 4186 C CA . GLU A 1 541 ? 55.998 -1.124 -14.223 1.00 25.81 541 GLU A CA 1
ATOM 4187 C C . GLU A 1 541 ? 55.456 -2.562 -14.065 1.00 25.81 541 GLU A C 1
ATOM 4189 O O . GLU A 1 541 ? 54.862 -2.940 -13.058 1.00 25.81 541 GLU A O 1
ATOM 4194 N N . SER A 1 542 ? 55.837 -3.406 -15.032 1.00 24.89 542 SER A N 1
ATOM 4195 C CA . SER A 1 542 ? 55.842 -4.873 -14.944 1.00 24.89 542 SER A CA 1
ATOM 4196 C C . SER A 1 542 ? 56.793 -5.388 -13.852 1.00 24.89 542 SER A C 1
ATOM 4198 O O . SER A 1 542 ? 57.863 -4.810 -13.639 1.00 24.89 542 SER A O 1
ATOM 4200 N N . PRO A 1 543 ? 56.491 -6.561 -13.267 1.00 26.86 543 PRO A N 1
ATOM 4201 C CA . PRO A 1 543 ? 57.387 -7.681 -13.550 1.00 26.86 543 PRO A CA 1
ATOM 4202 C C . PRO A 1 543 ? 56.704 -9.043 -13.797 1.00 26.86 543 PRO A C 1
ATOM 4204 O O . PRO A 1 543 ? 55.572 -9.304 -13.411 1.00 26.86 543 PRO A O 1
ATOM 4207 N N . ASP A 1 544 ? 57.516 -9.850 -14.469 1.00 25.09 544 ASP A N 1
ATOM 4208 C CA . ASP A 1 544 ? 57.481 -11.221 -15.002 1.00 25.09 544 ASP A CA 1
ATOM 4209 C C . ASP A 1 544 ? 57.025 -12.395 -14.082 1.00 25.09 544 ASP A C 1
ATOM 4211 O O . ASP A 1 544 ? 56.980 -12.231 -12.861 1.00 25.09 544 ASP A O 1
ATOM 4215 N N . TYR A 1 545 ? 56.879 -13.593 -14.703 1.00 26.56 545 TYR A N 1
ATOM 4216 C CA . TYR A 1 545 ? 56.655 -14.991 -14.200 1.00 26.56 545 TYR A CA 1
ATOM 4217 C C . TYR A 1 545 ? 55.193 -15.478 -14.006 1.00 26.56 545 TYR A C 1
ATOM 4219 O O . TYR A 1 545 ? 54.370 -14.735 -13.492 1.00 26.56 545 TYR A O 1
ATOM 4227 N N . ASP A 1 546 ? 54.752 -16.724 -14.277 1.00 24.33 546 ASP A N 1
ATOM 4228 C CA . ASP A 1 546 ? 55.262 -17.973 -14.892 1.00 24.33 546 ASP A CA 1
ATOM 4229 C C . ASP A 1 546 ? 54.047 -18.928 -15.113 1.00 24.33 546 ASP A C 1
ATOM 4231 O O . ASP A 1 546 ? 52.954 -18.705 -14.594 1.00 24.33 546 ASP A O 1
ATOM 4235 N N . VAL A 1 547 ? 54.261 -19.988 -15.888 1.00 32.12 547 VAL A N 1
ATOM 4236 C CA . VAL A 1 547 ? 53.351 -21.010 -16.435 1.00 32.12 547 VAL A CA 1
ATOM 4237 C C . VAL A 1 547 ? 52.697 -21.942 -15.391 1.00 32.12 547 VAL A C 1
ATOM 4239 O O . VAL A 1 547 ? 53.352 -22.400 -14.458 1.00 32.12 547 VAL A O 1
ATOM 4242 N N . GLY A 1 548 ? 51.441 -22.359 -15.637 1.00 24.36 548 GLY A N 1
ATOM 4243 C CA . GLY A 1 548 ? 50.823 -23.537 -14.999 1.00 24.36 548 GLY A CA 1
ATOM 4244 C C . GLY A 1 548 ? 49.395 -23.870 -15.478 1.00 24.36 548 GLY A C 1
ATOM 4245 O O . GLY A 1 548 ? 48.451 -23.173 -15.131 1.00 24.36 548 GLY A O 1
ATOM 4246 N N . ASP A 1 549 ? 49.266 -24.949 -16.255 1.00 23.09 549 ASP A N 1
ATOM 4247 C CA . ASP A 1 549 ? 48.048 -25.567 -16.835 1.00 23.09 549 ASP A CA 1
ATOM 4248 C C . ASP A 1 549 ? 47.440 -26.649 -15.876 1.00 23.09 549 ASP A C 1
ATOM 4250 O O . ASP A 1 549 ? 48.031 -26.906 -14.824 1.00 23.09 549 ASP A O 1
ATOM 4254 N N . PRO A 1 550 ? 46.405 -27.438 -16.253 1.00 54.12 550 PRO A N 1
ATOM 4255 C CA . PRO A 1 550 ? 44.943 -27.251 -16.133 1.00 54.12 550 PRO A CA 1
ATOM 4256 C C . PRO A 1 550 ? 44.260 -28.288 -15.199 1.00 54.12 550 PRO A C 1
ATOM 4258 O O . PRO A 1 550 ? 44.918 -29.218 -14.751 1.00 54.12 550 PRO A O 1
ATOM 4261 N N . THR A 1 551 ? 42.927 -28.202 -14.994 1.00 24.97 551 THR A N 1
ATOM 4262 C CA . THR A 1 551 ? 41.969 -29.352 -15.060 1.00 24.97 551 THR A CA 1
ATOM 4263 C C . THR A 1 551 ? 40.514 -28.949 -14.712 1.00 24.97 551 THR A C 1
ATOM 4265 O O . THR A 1 551 ? 40.306 -28.421 -13.627 1.00 24.97 551 THR A O 1
ATOM 4268 N N . VAL A 1 552 ? 39.565 -29.074 -15.671 1.00 27.69 552 VAL A N 1
ATOM 4269 C CA . VAL A 1 552 ? 38.357 -29.972 -15.773 1.00 27.69 552 VAL A CA 1
ATOM 4270 C C . VAL A 1 552 ? 37.309 -29.766 -14.637 1.00 27.69 552 VAL A C 1
ATOM 4272 O O . VAL A 1 552 ? 37.689 -29.754 -13.479 1.00 27.69 552 VAL A O 1
ATOM 4275 N N . GLU A 1 553 ? 35.999 -29.526 -14.829 1.00 25.17 553 GLU A N 1
ATOM 4276 C CA . GLU A 1 553 ? 34.957 -30.261 -15.578 1.00 25.17 553 GLU A CA 1
ATOM 4277 C C . GLU A 1 553 ? 33.729 -29.397 -15.926 1.00 25.17 553 GLU A C 1
ATOM 4279 O O . GLU A 1 553 ? 33.437 -28.392 -15.283 1.00 25.17 553 GLU A O 1
ATOM 4284 N N . ALA A 1 554 ? 33.044 -29.824 -16.989 1.00 30.69 554 ALA A N 1
ATOM 4285 C CA . ALA A 1 554 ? 31.927 -29.183 -17.668 1.00 30.69 554 ALA A CA 1
ATOM 4286 C C . ALA A 1 554 ? 30.562 -29.698 -17.182 1.00 30.69 554 ALA A C 1
ATOM 4288 O O . ALA A 1 554 ? 30.420 -30.899 -16.969 1.00 30.69 554 ALA A O 1
ATOM 4289 N N . GLU A 1 555 ? 29.547 -28.824 -17.161 1.00 25.31 555 GLU A N 1
ATOM 4290 C CA . GLU A 1 555 ? 28.133 -29.207 -17.265 1.00 25.31 555 GLU A CA 1
ATOM 4291 C C . GLU A 1 555 ? 27.353 -28.249 -18.187 1.00 25.31 555 GLU A C 1
ATOM 4293 O O . GLU A 1 555 ? 27.349 -27.036 -18.009 1.00 25.31 555 GLU A O 1
ATOM 4298 N N . ASP A 1 556 ? 26.744 -28.897 -19.180 1.00 27.75 556 ASP A N 1
ATOM 4299 C CA . ASP A 1 556 ? 25.565 -28.631 -20.010 1.00 27.75 556 ASP A CA 1
ATOM 4300 C C . ASP A 1 556 ? 25.315 -27.282 -20.710 1.00 27.75 556 ASP A C 1
ATOM 4302 O O . ASP A 1 556 ? 25.195 -26.201 -20.139 1.00 27.75 556 ASP A O 1
ATOM 4306 N N . SER A 1 557 ? 25.161 -27.415 -22.024 1.00 35.31 557 SER A N 1
ATOM 4307 C CA . SER A 1 557 ? 25.269 -26.393 -23.048 1.00 35.31 557 SER A CA 1
ATOM 4308 C C . SER A 1 557 ? 23.939 -26.194 -23.771 1.00 35.31 557 SER A C 1
ATOM 4310 O O . SER A 1 557 ? 23.521 -27.057 -24.539 1.00 35.31 557 SER A O 1
ATOM 4312 N N . ASP A 1 558 ? 23.353 -25.010 -23.610 1.00 37.88 558 ASP A N 1
ATOM 4313 C CA . ASP A 1 558 ? 22.752 -24.270 -24.737 1.00 37.88 558 ASP A CA 1
ATOM 4314 C C . ASP A 1 558 ? 22.962 -22.741 -24.592 1.00 37.88 558 ASP A C 1
ATOM 4316 O O . ASP A 1 558 ? 22.232 -21.910 -25.129 1.00 37.88 558 ASP A O 1
ATOM 4320 N N . GLN A 1 559 ? 24.009 -22.358 -23.847 1.00 45.38 559 GLN A N 1
ATOM 4321 C CA . GLN A 1 559 ? 24.531 -20.991 -23.723 1.00 45.38 559 GLN A CA 1
ATOM 4322 C C . GLN A 1 559 ? 25.936 -20.896 -24.325 1.00 45.38 559 GLN A C 1
ATOM 4324 O O . GLN A 1 559 ? 26.847 -20.323 -23.732 1.00 45.38 559 GLN A O 1
ATOM 4329 N N . THR A 1 560 ? 26.169 -21.511 -25.481 1.00 47.22 560 THR A N 1
ATOM 4330 C CA . THR A 1 560 ? 27.447 -21.322 -26.170 1.00 47.22 560 THR A CA 1
ATOM 4331 C C . THR A 1 560 ? 27.488 -19.890 -26.678 1.00 47.22 560 THR A C 1
ATOM 4333 O O . THR A 1 560 ? 26.888 -19.603 -27.705 1.00 47.22 560 THR A O 1
ATOM 4336 N N . GLU A 1 561 ? 28.120 -18.992 -25.923 1.00 55.84 561 GLU A N 1
ATOM 4337 C CA . GLU A 1 561 ? 28.647 -17.716 -26.399 1.00 55.84 561 GLU A CA 1
ATOM 4338 C C . GLU A 1 561 ? 30.053 -17.967 -26.944 1.00 55.84 561 GLU A C 1
ATOM 4340 O O . GLU A 1 561 ? 30.887 -18.564 -26.266 1.00 55.84 561 GLU A O 1
ATOM 4345 N N . GLU A 1 562 ? 30.319 -17.540 -28.175 1.00 61.47 562 GLU A N 1
ATOM 4346 C CA . GLU A 1 562 ? 31.621 -17.729 -28.814 1.00 61.47 562 GLU A CA 1
ATOM 4347 C C . GLU A 1 562 ? 32.289 -16.374 -29.041 1.00 61.47 562 GLU A C 1
ATOM 4349 O O . GLU A 1 562 ? 31.651 -15.474 -29.602 1.00 61.47 562 GLU A O 1
ATOM 4354 N N . PRO A 1 563 ? 33.569 -16.217 -28.655 1.00 54.50 563 PRO A N 1
ATOM 4355 C CA . PRO A 1 563 ? 34.319 -15.021 -28.989 1.00 54.50 563 PRO A CA 1
ATOM 4356 C C . PRO A 1 563 ? 34.460 -14.904 -30.514 1.00 54.50 563 PRO A C 1
ATOM 4358 O O . PRO A 1 563 ? 34.664 -15.912 -31.203 1.00 54.50 563 PRO A O 1
ATOM 4361 N N . PRO A 1 564 ? 34.358 -13.692 -31.080 1.00 60.34 564 PRO A N 1
ATOM 4362 C CA . PRO A 1 564 ? 34.589 -13.491 -32.496 1.00 60.34 564 PRO A CA 1
ATOM 4363 C C . PRO A 1 564 ? 36.045 -13.854 -32.835 1.00 60.34 564 PRO A C 1
ATOM 4365 O O . PRO A 1 564 ? 36.962 -13.518 -32.081 1.00 60.34 564 PRO A O 1
ATOM 4368 N N . PRO A 1 565 ? 36.296 -14.539 -33.964 1.00 57.47 565 PRO A N 1
ATOM 4369 C CA . PRO A 1 565 ? 37.650 -14.881 -34.365 1.00 57.47 565 PRO A CA 1
ATOM 4370 C C . PRO A 1 565 ? 38.458 -13.607 -34.617 1.00 57.47 565 PRO A C 1
ATOM 4372 O O . PRO A 1 565 ? 38.050 -12.729 -35.384 1.00 57.47 565 PRO A O 1
ATOM 4375 N N . LEU A 1 566 ? 39.625 -13.531 -33.977 1.00 37.31 566 LEU A N 1
ATOM 4376 C CA . LEU A 1 566 ? 40.580 -12.448 -34.178 1.00 37.31 566 LEU A CA 1
ATOM 4377 C C . LEU A 1 566 ? 40.903 -12.361 -35.678 1.00 37.31 566 LEU A C 1
ATOM 4379 O O . LEU A 1 566 ? 41.306 -13.352 -36.287 1.00 37.31 566 LEU A O 1
ATOM 4383 N N . TYR A 1 567 ? 40.701 -11.174 -36.258 1.00 37.88 567 TYR A N 1
ATOM 4384 C CA . TYR A 1 567 ? 40.919 -10.841 -37.676 1.00 37.88 567 TYR A CA 1
ATOM 4385 C C . TYR A 1 567 ? 39.839 -11.282 -38.689 1.00 37.88 567 TYR A C 1
ATOM 4387 O O . TYR A 1 567 ? 40.126 -11.411 -39.880 1.00 37.88 567 TYR A O 1
ATOM 4395 N N . SER A 1 568 ? 38.583 -11.453 -38.268 1.00 42.12 568 SER A N 1
ATOM 4396 C CA . SER A 1 568 ? 37.446 -11.627 -39.190 1.00 42.12 568 SER A CA 1
ATOM 4397 C C . SER A 1 568 ? 36.850 -10.288 -39.649 1.00 42.12 568 SER A C 1
ATOM 4399 O O . SER A 1 568 ? 36.345 -9.527 -38.833 1.00 42.12 568 SER A O 1
ATOM 4401 N N . ALA A 1 569 ? 36.826 -10.043 -40.965 1.00 41.50 569 ALA A N 1
ATOM 4402 C CA . ALA A 1 569 ? 36.129 -8.912 -41.600 1.00 41.50 569 ALA A CA 1
ATOM 4403 C C . ALA A 1 569 ? 34.669 -9.236 -42.013 1.00 41.50 569 ALA A C 1
ATOM 4405 O O . ALA A 1 569 ? 34.078 -8.528 -42.825 1.00 41.50 569 ALA A O 1
ATOM 4406 N N . GLY A 1 570 ? 34.097 -10.339 -41.513 1.00 47.53 570 GLY A N 1
ATOM 4407 C CA . GLY A 1 570 ? 32.713 -10.752 -41.780 1.00 47.53 570 GLY A CA 1
ATOM 4408 C C . GLY A 1 570 ? 31.729 -10.3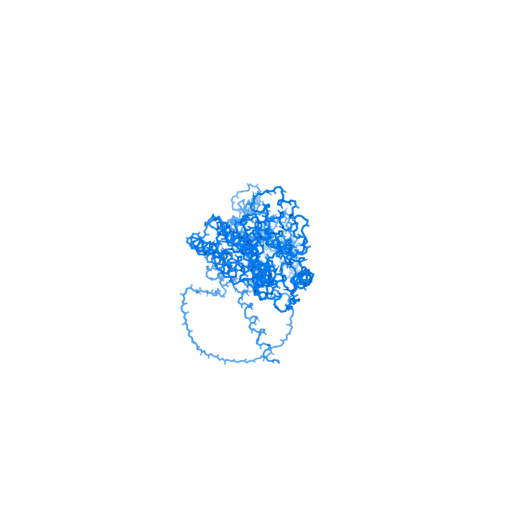50 -40.674 1.00 47.53 570 GLY A C 1
ATOM 4409 O O . GLY A 1 570 ? 32.132 -10.098 -39.540 1.00 47.53 570 GLY A O 1
ATOM 4410 N N . ALA A 1 571 ? 30.431 -10.325 -41.001 1.00 47.84 571 ALA A N 1
ATOM 4411 C CA . ALA A 1 571 ? 29.358 -10.044 -40.044 1.00 47.84 571 ALA A CA 1
ATOM 4412 C C . ALA A 1 571 ? 29.317 -11.089 -38.913 1.00 47.84 571 ALA A C 1
ATOM 4414 O O . ALA A 1 571 ? 29.384 -12.295 -39.162 1.00 47.84 571 ALA A O 1
ATOM 4415 N N . LEU A 1 572 ? 29.192 -10.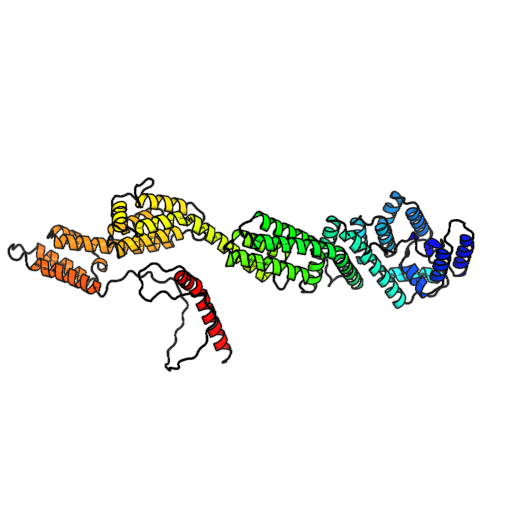612 -37.674 1.00 50.78 572 LEU A N 1
ATOM 4416 C CA . LEU A 1 572 ? 29.160 -11.444 -36.473 1.00 50.78 572 LEU A CA 1
ATOM 4417 C C . LEU A 1 572 ? 27.869 -12.269 -36.402 1.00 50.78 572 LEU A C 1
ATOM 4419 O O . LEU A 1 572 ? 26.774 -11.768 -36.665 1.00 50.78 572 LEU A O 1
ATOM 4423 N N . SER A 1 573 ? 27.984 -13.536 -36.005 1.00 55.66 573 SER A N 1
ATOM 4424 C CA . SER A 1 573 ? 26.813 -14.366 -35.711 1.00 55.66 573 SER A CA 1
ATOM 4425 C C . SER A 1 573 ? 26.064 -13.841 -34.480 1.00 55.66 573 SER A C 1
ATOM 4427 O O . SER A 1 573 ? 26.632 -13.157 -33.631 1.00 55.66 573 SER A O 1
ATOM 4429 N N . ARG A 1 574 ? 24.781 -14.196 -34.329 1.00 50.41 574 ARG A N 1
ATOM 4430 C CA . ARG A 1 574 ? 23.948 -13.778 -33.180 1.00 50.41 574 ARG A CA 1
ATOM 4431 C C . ARG A 1 574 ? 24.568 -14.152 -31.826 1.00 50.41 574 ARG A C 1
ATOM 4433 O O . ARG A 1 574 ? 24.391 -13.440 -30.845 1.00 50.41 574 ARG A O 1
ATOM 4440 N N . VAL A 1 575 ? 25.314 -15.250 -31.801 1.00 55.41 575 VAL A N 1
ATOM 4441 C CA . VAL A 1 575 ? 26.043 -15.753 -30.637 1.00 55.41 575 VAL A CA 1
ATOM 4442 C C . VAL A 1 575 ? 27.285 -14.899 -30.330 1.00 55.41 575 VAL A C 1
ATOM 4444 O O . VAL A 1 575 ? 27.525 -14.563 -29.175 1.00 55.41 575 VAL A O 1
ATOM 4447 N N . GLN A 1 576 ? 28.021 -14.470 -31.359 1.00 59.78 576 GLN A N 1
ATOM 4448 C CA . GLN A 1 576 ? 29.178 -13.570 -31.230 1.00 59.78 576 GLN A CA 1
ATOM 4449 C C . GLN A 1 576 ? 28.765 -12.126 -30.912 1.00 59.78 576 GLN A C 1
ATOM 4451 O O . GLN A 1 576 ? 29.448 -11.440 -30.163 1.00 59.78 576 GLN A O 1
ATOM 4456 N N . LEU A 1 577 ? 27.616 -11.669 -31.421 1.00 55.12 577 LEU A N 1
ATOM 4457 C CA . LEU A 1 577 ? 27.027 -10.380 -31.043 1.00 55.12 577 LEU A CA 1
ATOM 4458 C C . LEU A 1 577 ? 26.618 -10.365 -29.571 1.00 55.12 577 LEU A C 1
ATOM 4460 O O . LEU A 1 577 ? 26.822 -9.365 -28.890 1.00 55.12 577 LEU A O 1
ATOM 4464 N N . ARG A 1 578 ? 26.070 -11.479 -29.074 1.00 60.16 578 ARG A N 1
ATOM 4465 C CA . ARG A 1 578 ? 25.759 -11.648 -27.654 1.00 60.16 578 ARG A CA 1
ATOM 4466 C C . ARG A 1 578 ? 27.035 -11.608 -26.810 1.00 60.16 578 ARG A C 1
ATOM 4468 O O . ARG A 1 578 ? 27.066 -10.874 -25.829 1.00 60.16 578 ARG A O 1
ATOM 4475 N N . TRP A 1 579 ? 28.096 -12.287 -27.259 1.00 65.31 579 TRP A N 1
ATOM 4476 C CA . TRP A 1 579 ? 29.417 -12.198 -26.639 1.00 65.31 579 TRP A CA 1
ATOM 4477 C C . TRP A 1 579 ? 29.904 -10.740 -26.590 1.00 65.31 579 TRP A C 1
ATOM 4479 O O . TRP A 1 579 ? 30.126 -10.227 -25.503 1.00 65.31 579 TRP A O 1
ATOM 4489 N N . CYS A 1 580 ? 29.955 -10.007 -27.705 1.00 57.91 580 CYS A N 1
ATOM 4490 C CA . CYS A 1 580 ? 30.396 -8.604 -27.693 1.00 57.91 580 CYS A CA 1
ATOM 4491 C C . CYS A 1 580 ? 29.513 -7.691 -26.819 1.00 57.91 580 CYS A C 1
ATOM 4493 O O . CYS A 1 580 ? 30.025 -6.782 -26.173 1.00 57.91 580 CYS A O 1
ATOM 4495 N N . LYS A 1 581 ? 28.196 -7.936 -26.768 1.00 54.47 581 LYS A N 1
ATOM 4496 C CA . LYS A 1 581 ? 27.231 -7.126 -26.005 1.00 54.47 581 LYS A CA 1
ATOM 4497 C C . LYS A 1 581 ? 27.414 -7.230 -24.486 1.00 54.47 581 LYS A C 1
ATOM 4499 O O . LYS A 1 581 ? 27.171 -6.252 -23.789 1.00 54.47 581 LYS A O 1
ATOM 4504 N N . PHE A 1 582 ? 27.823 -8.391 -23.974 1.00 53.12 582 PHE A N 1
ATOM 4505 C CA . PHE A 1 582 ? 28.021 -8.621 -22.535 1.00 53.12 582 PHE A CA 1
ATOM 4506 C C . PHE A 1 582 ? 29.488 -8.524 -22.096 1.00 53.12 582 PHE A C 1
ATOM 4508 O O . PHE A 1 582 ? 29.813 -8.832 -20.949 1.00 53.12 582 PHE A O 1
ATOM 4515 N N . GLU A 1 583 ? 30.376 -8.076 -22.986 1.00 52.38 583 GLU A N 1
ATOM 4516 C CA . GLU A 1 583 ? 31.802 -7.943 -22.690 1.00 52.38 583 GLU A CA 1
ATOM 4517 C C . GLU A 1 583 ? 32.070 -6.922 -21.578 1.00 52.38 583 GLU A C 1
ATOM 4519 O O . GLU A 1 583 ? 32.867 -7.193 -20.687 1.00 52.38 583 GLU A O 1
ATOM 4524 N N . SER A 1 584 ? 31.334 -5.807 -21.547 1.00 44.12 584 SER A N 1
ATOM 4525 C CA . SER A 1 584 ? 31.424 -4.810 -20.471 1.00 44.12 584 SER A CA 1
ATOM 4526 C C . SER A 1 584 ? 31.051 -5.394 -19.107 1.00 44.12 584 SER A C 1
ATOM 4528 O O . SER A 1 584 ? 31.813 -5.265 -18.158 1.00 44.12 584 SER A O 1
ATOM 4530 N N . ALA A 1 585 ? 29.941 -6.133 -19.022 1.00 50.91 585 ALA A N 1
ATOM 4531 C CA . ALA A 1 585 ? 29.518 -6.794 -17.789 1.00 50.91 585 ALA A CA 1
ATOM 4532 C C . ALA A 1 585 ? 30.533 -7.851 -17.310 1.00 50.91 585 ALA A C 1
ATOM 4534 O O . ALA A 1 585 ? 30.750 -7.998 -16.107 1.00 50.91 585 ALA A O 1
ATOM 4535 N N . ARG A 1 586 ? 31.199 -8.560 -18.235 1.00 65.62 586 ARG A N 1
ATOM 4536 C CA . ARG A 1 586 ? 32.298 -9.483 -17.902 1.00 65.62 586 ARG A CA 1
ATOM 4537 C C . ARG A 1 586 ? 33.540 -8.752 -17.409 1.00 65.62 586 ARG A C 1
ATOM 4539 O O . ARG A 1 586 ? 34.155 -9.198 -16.443 1.00 65.62 586 ARG A O 1
ATOM 4546 N N . LEU A 1 587 ? 33.908 -7.643 -18.045 1.00 47.19 587 LEU A N 1
ATOM 4547 C CA . LEU A 1 587 ? 35.031 -6.813 -17.617 1.00 47.19 587 LEU A CA 1
ATOM 4548 C C . LEU A 1 587 ? 34.763 -6.175 -16.248 1.00 47.19 587 LEU A C 1
ATOM 4550 O O . LEU A 1 587 ? 35.666 -6.156 -15.415 1.00 47.19 587 LEU A O 1
ATOM 4554 N N . ASP A 1 588 ? 33.525 -5.773 -15.962 1.00 49.00 588 ASP A N 1
ATOM 4555 C CA . ASP A 1 588 ? 33.094 -5.273 -14.652 1.00 49.00 588 ASP A CA 1
ATOM 4556 C C . ASP A 1 588 ? 33.120 -6.372 -13.579 1.00 49.00 588 ASP A C 1
ATOM 4558 O O . ASP A 1 588 ? 33.579 -6.156 -12.453 1.00 49.00 588 ASP A O 1
ATOM 4562 N N . GLU A 1 589 ? 32.696 -7.592 -13.916 1.00 47.91 589 GLU A N 1
ATOM 4563 C CA . GLU A 1 589 ? 32.783 -8.735 -13.008 1.00 47.91 589 GLU A CA 1
ATOM 4564 C C . GLU A 1 589 ? 34.248 -9.116 -12.719 1.00 47.91 589 GLU A C 1
ATOM 4566 O O . GLU A 1 589 ? 34.619 -9.351 -11.567 1.00 47.91 589 GLU A O 1
ATOM 4571 N N . ILE A 1 590 ? 35.116 -9.110 -13.733 1.00 46.50 590 ILE A N 1
ATOM 4572 C CA . ILE A 1 590 ? 36.557 -9.353 -13.581 1.00 46.50 590 ILE A CA 1
ATOM 4573 C C . ILE A 1 590 ? 37.210 -8.228 -12.765 1.00 46.50 590 ILE A C 1
ATOM 4575 O O . ILE A 1 590 ? 37.971 -8.506 -11.837 1.00 46.50 590 ILE A O 1
ATOM 4579 N N . SER A 1 591 ? 36.861 -6.971 -13.037 1.00 41.72 591 SER A N 1
ATOM 4580 C CA . SER A 1 591 ? 37.331 -5.791 -12.304 1.00 41.72 591 SER A CA 1
ATOM 4581 C C . SER A 1 591 ? 36.908 -5.833 -10.830 1.00 41.72 591 SER A C 1
ATOM 4583 O O . SER A 1 591 ? 37.728 -5.622 -9.929 1.00 41.72 591 SER A O 1
ATOM 4585 N N . SER A 1 592 ? 35.663 -6.224 -10.539 1.00 42.56 592 SER A N 1
ATOM 4586 C CA . SER A 1 592 ? 35.167 -6.379 -9.165 1.00 42.56 592 SER A CA 1
ATOM 4587 C C . SER A 1 592 ? 35.839 -7.543 -8.418 1.00 42.56 592 SER A C 1
ATOM 4589 O O . SER A 1 592 ? 36.176 -7.411 -7.237 1.00 42.56 592 SER A O 1
ATOM 4591 N N . ARG A 1 593 ? 36.140 -8.658 -9.101 1.00 41.22 593 ARG A N 1
ATOM 4592 C CA . ARG A 1 593 ? 36.914 -9.783 -8.540 1.00 41.22 593 ARG A CA 1
ATOM 4593 C C . ARG A 1 593 ? 38.374 -9.401 -8.266 1.00 41.22 593 ARG A C 1
ATOM 4595 O O . ARG A 1 593 ? 38.907 -9.764 -7.217 1.00 41.22 593 ARG A O 1
ATOM 4602 N N . ILE A 1 594 ? 39.007 -8.613 -9.136 1.00 43.19 594 ILE A N 1
ATOM 4603 C CA . ILE A 1 594 ? 40.362 -8.074 -8.923 1.00 43.19 594 ILE A CA 1
ATOM 4604 C C . ILE A 1 594 ? 40.376 -7.113 -7.720 1.00 43.19 594 ILE A C 1
ATOM 4606 O O . ILE A 1 594 ? 41.240 -7.222 -6.848 1.00 43.19 594 ILE A O 1
ATOM 4610 N N . THR A 1 595 ? 39.366 -6.249 -7.597 1.00 42.03 595 THR A N 1
ATOM 4611 C CA . THR A 1 595 ? 39.230 -5.280 -6.493 1.00 42.03 595 THR A CA 1
ATOM 4612 C C . THR A 1 595 ? 39.010 -5.962 -5.130 1.00 42.03 595 THR A C 1
ATOM 4614 O O . THR A 1 595 ? 39.590 -5.551 -4.118 1.00 42.03 595 THR A O 1
ATOM 4617 N N . ASN A 1 596 ? 38.257 -7.068 -5.096 1.00 36.41 596 ASN A N 1
ATOM 4618 C CA . ASN A 1 596 ? 38.065 -7.891 -3.892 1.00 36.41 596 ASN A CA 1
ATOM 4619 C C . ASN A 1 596 ? 39.308 -8.713 -3.503 1.00 36.41 596 ASN A C 1
ATOM 4621 O O . ASN A 1 596 ? 39.494 -9.043 -2.335 1.00 36.41 596 ASN A O 1
ATOM 4625 N N . THR A 1 597 ? 40.196 -9.016 -4.450 1.00 35.03 597 THR A N 1
ATOM 4626 C CA . THR A 1 597 ? 41.430 -9.767 -4.160 1.00 35.03 597 THR A CA 1
ATOM 4627 C C . THR A 1 597 ? 42.526 -8.851 -3.588 1.00 35.03 597 THR A C 1
ATOM 4629 O O . THR A 1 597 ? 43.298 -9.265 -2.724 1.00 35.03 597 THR A O 1
ATOM 4632 N N . VAL A 1 598 ? 42.550 -7.569 -3.978 1.00 37.56 598 VAL A N 1
ATOM 4633 C CA . VAL A 1 598 ? 43.486 -6.549 -3.452 1.00 37.56 598 VAL A CA 1
ATOM 4634 C C . VAL A 1 598 ? 43.147 -6.110 -2.016 1.00 37.56 598 VAL A C 1
ATOM 4636 O O . VAL A 1 598 ? 44.028 -5.672 -1.276 1.00 37.56 598 VAL A O 1
ATOM 4639 N N . SER A 1 599 ? 41.898 -6.276 -1.578 1.00 35.62 599 SER A N 1
ATOM 4640 C CA . SER A 1 599 ? 41.444 -5.936 -0.219 1.00 35.62 599 SER A CA 1
ATOM 4641 C C . SER A 1 599 ? 41.671 -7.044 0.824 1.00 35.62 599 SER A C 1
ATOM 4643 O O . SER A 1 599 ? 41.564 -6.773 2.016 1.00 35.62 599 SER A O 1
ATOM 4645 N N . VAL A 1 600 ? 42.061 -8.258 0.412 1.00 36.53 600 VAL A N 1
ATOM 4646 C CA . VAL A 1 600 ? 42.384 -9.386 1.317 1.00 36.53 600 VAL A CA 1
ATOM 4647 C C . VAL A 1 600 ? 43.899 -9.522 1.585 1.00 36.53 600 VAL A C 1
ATOM 4649 O O . VAL A 1 600 ? 44.309 -10.293 2.448 1.00 36.53 600 VAL A O 1
ATOM 4652 N N . VAL A 1 601 ? 44.751 -8.736 0.911 1.00 39.62 601 VAL A N 1
ATOM 4653 C CA . VAL A 1 601 ? 46.227 -8.764 1.074 1.00 39.62 601 VAL A CA 1
ATOM 4654 C C . VAL A 1 601 ? 46.789 -7.428 1.608 1.00 39.62 601 VAL A C 1
ATOM 4656 O O . VAL A 1 601 ? 47.953 -7.097 1.393 1.00 39.62 601 VAL A O 1
ATOM 4659 N N . ARG A 1 602 ? 45.989 -6.648 2.347 1.00 32.78 602 ARG A N 1
ATOM 4660 C CA . ARG A 1 602 ? 46.479 -5.505 3.141 1.00 32.78 602 ARG A CA 1
ATOM 4661 C C . ARG A 1 602 ? 46.222 -5.668 4.627 1.00 32.78 602 ARG A C 1
ATOM 4663 O O . ARG A 1 602 ? 45.094 -6.063 4.984 1.00 32.78 602 ARG A O 1
#

pLDDT: mean 82.31, std 21.63, range [23.09, 98.5]

Sequence (602 aa):
MGAANIRFDLTSNAFAILGVSLRASEKLIHKAFDQLSFEVDVDRHELEKARAALLSTRDRVKEEAAWLPEITPTKARSIIAALKNGNAGDLANFGEQLPNLAAVNFHASMLVRAPKDYRIAGSLINRVERLNYAASQNAVDESRVAAGLPASKSKLWEAAISEQLEQYAKLTAHTLAKSPEGISLITQFMEAFDPETADPKFVVFIDSTISQFSAETERQLDAWEAEIEKLISDAKANPSDENGIREISVRVSNWDRLRQPVQLRDEQRGLDDPKSKALCNQVRDVCLYLANDCSEYFNARMLARCLTEHFGELPSIAELLESDLTKLDDLVAEQRDEKILAPLAGSIESAKSNLNRFAQDVTRSNLANGGYGQAGELVTAFGAANEQSLVSPAISWWMVRQLAISLHNDANSPEAAAAIIDWLLSLSPPDDVQEQLLIDKNTVSSVIRANEFADAMKTGDLKRADELAQNLTAQDVGGHDALAMIQGNIQQRISEKNRSRWTWGIIVAVGIIWAIWANNNDSSDRYSPDDYADSVTNATESPDYDVGDPTVEAEDSDQTEEPPPLYSAGALSRVQLRWCKFESARLDEISSRITNTVSVVR

Foldseek 3Di:
DDPPDLDAAQCLQLCNLLVHDLLAALVNLVVSLVVCVPPPPHDNVSSVVSSVQCVDLLSVLLSLLLYQFPDDSVVSVVLSVCLVVVVVVVLVVCQVPGDASNNLNSLSNVCVVVLQPLVSLLSNLVRVQVHDLVVSQVRSQVSQVSNVHHRRDPVSNVVSNLVVLLSSLLSSLSNLLPDLVSLVSLLVVLVPDDCVPTDVSSVVSNVSNLVNNCVNCVVVLVVLLVVLVVLLVVCLVPVQPLVSLVVNLVSLVVSLSSCNSVQSVQLSVVAGDPVLVVSLVSLLVSLCCSVPVVVVLVSSLSSLVSSLVRVCSHNPCNVVSVVSNVVSVVSVLVVVLCVLCVQLLVLLVVCLVPVQVNLVQLLVVQCDDVRDDSNNSNNVSLVSSLVDDHPDSCVSLVSQLVSLLCSVPVVVRLVSSLSSLVSSVVVPHDPVSNVVSVVSNVVSVLQVLLVQLLVCLLVVVLVSNLVSLVVHDLSSQVGPVRSVVSNVVSVVVVPPPDDPPPPPVSCVVNVVSVVSVVVCVVVVPPPDPDDPDDDDDDDDDDDDDDDDDDDDDDDDDPLDQDDDPPPDPDDDDPSNVVVVVCVVVVVVVVVVVVVVVVVVPD

Radius of gyration: 45.0 Å; chains: 1; bounding box: 106×54×128 Å

Secondary structure (DSSP, 8-state):
--S------GGGSHHHHTT--TT--HHHHHHHHHHHTT-TTS-HHHHHHHHHHHHSHHHHHHHHHTS-TTS-HHHHHHHHHHHHHT-HHHHHHHHHH--HHHHHHHHHHHHHHSTT-HHHHHHHHHHHHT--HHHHHHHHHHHHHHTT-PPPPHHHHHHHHHHHHHHHHHHHHHHHTTSHHHHHHHHHHHHH--TTTS-HHHHHHHHHHHHHHHHHHHHHHHHHHHHHHHHHHHHHH-TT-HHHHHHHHHHHHHHHHHHHHHHHHHHTTT---HHHHHHHHHHHHHHHHHHHTT--HHHHHHHHHHHHHHHTT-TTTHHHHHHHHHHHHHHHHHHHHHHHHHHHHHHHHHHHHTHHHHHHHHHTT--STT--HHHHHHHHHHHHHHTS--SSTTHHHHHHHHHHHHHHHTS--HHHHHHHHHHHHHT---HHHHHHHHHHHHHHHHHHHHHHHHHHHHTT-HHHHHHHHHT--GGGGTSHHHHHHHHHHHHHHHH---TTSTTHHHHHHHHHHHHHHHHHHHS----PPPP--------------------------S----PPPTT--SPPPHHHHHHHHTHHHHHHHHHHHHHHHHTS--